Protein AF-Q3JMI6-F1 (afdb_monomer)

Foldseek 3Di:
DDDDDDDDDDDDDDDDDDDDDDDDPDPPDPPPPPVPPPPPPPPPPPCLPPQQEAEEEEAPPFPCVVLLVVLLQVLVCVVCVRYYYHYDDCVQPNQPPPDDPPLRHQKYKHKQQCLQQCVVVQFFDWDAPVLAPPLVQFQCQQSVSQDDDRTGRWAFWFKKAKKKKAFQPLVQCVPDPALVSNCVSQPFPPDQDLWAPAAHFEFEAPQDLLVLVLLLQQLVCLVPVDPPGDFDQDLVPRDVVSLVLLLSNCRRDHPNRHHDDDPDLLVNLQSVLVGTYRIYIDIQLSQLNHDPVCLVRMDMAGDHSGPHQAFGAMITTTMGRTPSCVVSVCNSVSSVSSNSSRDLSSSLSSQADDPVRGGSRTGTSGNSNLVVRCVPRVVSVVVSVNCVVRVHHYDYHHSCSVVSSVRPSVSSSVSSVPPPDCVSVVVVVVVVVVVVVVVPDDDPDDDDDDDDDDDDDDDDDDDDDDDDDDDDDDDDDDDDDDDDDDDDDDDDDDDDDDDDDDDDDDDDDDDDDDDDDDDDDDDDDDDDDDDDDDDDDDDDDDDDDDDDDDDDDDDDDDDDDDDDDDDDDDDDDDDDDDDDDDDDD

InterPro domains:
  IPR030901 Thiaminase-1 [TIGR04541] (32-406)
  IPR054393 Thiaminase-1, insert domain [PF22141] (161-306)

Nearest PDB structures (foldseek):
  4kys-assembly2_B  TM=9.485E-01  e=3.917E-38  Clostridium botulinum A str. ATCC 19397
  3thi-assembly1_A  TM=9.424E-01  e=7.957E-36  Bacillus subtilis
  8r2o-assembly2_B  TM=5.978E-01  e=4.643E-14  Homo sapiens
  4bl8-assembly1_A  TM=6.932E-01  e=5.754E-13  Escherichia coli
  3wai-assembly1_A  TM=6.156E-01  e=1.761E-12  Escherichia coli K-12

Sequence (585 aa):
MRAHRQTPRQAHRFARVIRQGTIMRRLLCCFTIVLGFLFAAPSHAGDAAAVGQLTVALYPWVPRVDQFKRAIETEWKKAQPGVALRFISADAWDGGYRNDPPASADVYVYDAIFLDYFRSQNWLEPLAADEIQHIDDFLPYAIQGVKAGDRYYSIPQLGCANVLFYRKDDAALAAATTLTQVRGALEQCTFTSEIPPDRRGLMVDMSGRTTNAALYLDAAHSRTGAYPLPLPWNANDLNGEALGSLRALMAMSSWPNATAELPGQYDRSVWFSDGEGRAVIGYSESMSAMSEAARRDLDFKFLPLSDTPQPPLFYADVIGVNTTTHARGTRALAVQLANVIAASSTMVQSVGPDGSGVPQYLFSARRSVLHTLAQRYPLYRKMVALLDAREPVMFKIDAQSRNWLASMSGPIAQRARARLPVRLRYRHRAADRRLSRRAGRVPDRLRGAGRLERPVDQSVSRGARRAVGVRLQRVPDVSRGETAARARHPRRARRSREAVTRAAPGLAAGGPGARPARPAPRPNRLARGRTRLRNGRAATGRPLERAACGPCDPRMRPSRPIAGGYAPPRPSTAGSGPPVRASGR

Solvent-accessible surface area (backbone atoms only — not comparable to full-atom values): 36893 Å² total; per-residue (Å²): 132,88,81,89,85,84,89,82,92,83,90,83,87,88,88,82,92,88,79,88,79,96,84,70,99,81,80,85,80,84,85,81,76,80,89,74,77,87,80,76,72,81,77,78,76,63,85,72,72,73,70,54,61,48,30,35,33,57,52,48,96,51,97,53,48,66,43,38,50,54,24,37,54,58,53,40,47,73,77,40,71,76,43,45,80,44,77,55,54,58,92,79,34,62,20,54,82,84,44,76,85,58,81,77,32,29,27,37,27,26,49,32,42,43,46,44,26,42,50,72,69,60,44,37,38,73,34,55,71,88,70,42,78,70,61,87,44,37,39,66,36,49,57,57,59,36,40,59,89,88,30,30,41,40,48,52,42,31,39,46,44,62,25,37,36,35,49,67,82,41,58,57,58,70,69,35,78,24,31,67,42,42,45,64,58,47,38,70,56,67,47,73,48,57,63,46,97,42,65,47,18,40,39,39,83,54,45,52,41,66,58,35,37,52,53,37,51,45,15,44,26,23,64,66,67,52,73,80,65,85,80,62,91,45,84,84,63,51,60,68,64,21,41,43,34,52,34,50,56,47,37,20,15,16,69,46,29,24,47,54,83,66,96,50,100,43,50,70,40,34,43,43,39,78,52,30,24,43,31,35,48,44,47,59,36,37,62,46,68,30,47,73,68,33,64,72,44,51,38,72,47,75,54,50,47,24,82,46,95,46,52,48,59,24,44,30,36,26,33,29,32,29,44,61,17,62,86,67,71,40,43,70,61,25,48,52,47,48,42,47,59,46,28,56,72,22,41,42,51,31,38,33,48,54,99,86,67,57,36,37,46,56,45,53,27,34,51,65,33,41,54,60,48,25,75,80,35,67,68,38,45,53,52,50,54,53,49,76,73,41,65,46,40,51,37,51,37,54,60,52,32,71,64,48,50,71,64,39,10,60,53,41,39,53,56,28,68,48,85,68,56,63,69,74,64,49,55,50,66,53,47,55,57,50,51,57,58,53,71,72,61,76,80,97,80,86,87,78,83,88,78,91,82,85,88,81,81,88,81,89,86,86,81,88,87,85,88,84,88,86,84,88,79,83,88,88,90,83,85,92,85,88,86,86,86,82,90,86,85,83,90,89,90,84,90,86,85,87,79,89,84,90,89,85,88,85,91,88,86,81,84,94,81,82,85,86,89,81,84,84,88,83,86,87,81,92,87,89,86,79,91,83,89,83,90,83,83,88,82,91,90,85,90,82,91,88,80,90,86,88,91,86,86,91,81,88,87,88,84,85,88,85,88,86,88,82,82,80,84,80,85,84,90,81,84,90,77,84,87,82,84,86,80,88,130

Secondary structure (DSSP, 8-state):
------------------------TTSSSSSSSSTTSSS-------------EEEEE----STTHHHHHHHHHHHHHHH-TT-EEEEPPTTT--TTSSSPPPTT-SEEEEEGGGHHHHHHTT-BPPBPSTTSTTGGGB-HHHHHHTEETTEES-EEEEEE--EEEEETT-HHHHH--SHHHHHHHH-S----SSS-SSS-SEE----SHHHHHHHHHHHHHHHH--SSPP---STTSS-TTHHHHHHHHHHHS-HHHHH---SSTTHHHHHHHHT-SSEEEE-GGGGGTS-HHHHHHEEEEEPP-SSS--PPEEEEEEEEEBGGGTTTT-HHHHHHHHHHHHSHHHHHHHHS--TTS----PEESBHHHHHHHHHH-HHHHHHHHHHHTT--EE----TTHHHHHHHHHHHHHHHHSTT--HHHHHHHHHHHHHHHHHHT------------------------------------------------------------------------------PPPP--------------------------------------------PPPPPPP---PPPPP----

Mean predicted aligned error: 17.12 Å

Structure (mmCIF, N/CA/C/O backbone):
data_AF-Q3JMI6-F1
#
_entry.id   AF-Q3JMI6-F1
#
loop_
_atom_site.group_PDB
_atom_site.id
_atom_site.type_symbol
_atom_site.label_atom_id
_atom_site.label_alt_id
_atom_site.label_comp_id
_atom_site.label_asym_id
_atom_site.label_entity_id
_atom_site.label_seq_id
_atom_site.pdbx_PDB_ins_code
_atom_site.Cartn_x
_atom_site.Cartn_y
_atom_site.Cartn_z
_atom_site.occupancy
_atom_site.B_iso_or_equiv
_atom_site.auth_seq_id
_atom_site.auth_comp_id
_atom_site.auth_asym_id
_atom_site.auth_atom_id
_atom_site.pdbx_PDB_model_num
ATOM 1 N N . MET A 1 1 ? -51.739 -48.583 -19.841 1.00 37.78 1 MET A N 1
ATOM 2 C CA . MET A 1 1 ? -51.613 -49.839 -19.058 1.00 37.78 1 MET A CA 1
ATOM 3 C C . MET A 1 1 ? -51.364 -49.487 -17.591 1.00 37.78 1 MET A C 1
ATOM 5 O O . MET A 1 1 ? -50.615 -48.550 -17.383 1.00 37.78 1 MET A O 1
ATOM 9 N N . ARG A 1 2 ? -52.002 -50.204 -16.642 1.00 36.06 2 ARG A N 1
ATOM 10 C CA . ARG A 1 2 ? -51.785 -50.262 -15.162 1.00 36.06 2 ARG A CA 1
ATOM 11 C C . ARG A 1 2 ? -51.241 -48.977 -14.474 1.00 36.06 2 ARG A C 1
ATOM 13 O O . ARG A 1 2 ? -50.065 -48.688 -14.612 1.00 36.06 2 ARG A O 1
ATOM 20 N N . ALA A 1 3 ? -52.009 -48.116 -13.793 1.00 34.22 3 ALA A N 1
ATOM 21 C CA . ALA A 1 3 ? -53.018 -48.261 -12.715 1.00 34.22 3 ALA A CA 1
ATOM 22 C C . ALA A 1 3 ? -52.458 -48.405 -11.275 1.00 34.22 3 ALA A C 1
ATOM 24 O O . ALA A 1 3 ? -51.786 -49.387 -10.996 1.00 34.22 3 ALA A O 1
ATOM 25 N N . HIS A 1 4 ? -52.866 -47.461 -10.398 1.00 39.38 4 HIS A N 1
ATOM 26 C CA . HIS A 1 4 ? -53.041 -47.500 -8.920 1.00 39.38 4 HIS A CA 1
ATOM 27 C C . HIS A 1 4 ? -51.929 -48.097 -8.009 1.00 39.38 4 HIS A C 1
ATOM 29 O O . HIS A 1 4 ? -51.389 -49.159 -8.264 1.00 39.38 4 HIS A O 1
ATOM 35 N N . ARG A 1 5 ? -51.629 -47.524 -6.828 1.00 42.12 5 ARG A N 1
ATOM 36 C CA . ARG A 1 5 ? -52.562 -47.308 -5.694 1.00 42.12 5 ARG A CA 1
ATOM 37 C C . ARG A 1 5 ? -52.137 -46.182 -4.731 1.00 42.12 5 ARG A C 1
ATOM 39 O O . ARG A 1 5 ? -50.958 -45.961 -4.494 1.00 42.12 5 ARG A O 1
ATOM 46 N N . GLN A 1 6 ? -53.142 -45.547 -4.123 1.00 47.31 6 GLN A N 1
ATOM 47 C CA . GLN A 1 6 ? -53.062 -44.736 -2.895 1.00 47.31 6 GLN A CA 1
ATOM 48 C C . GLN A 1 6 ? -53.524 -45.570 -1.668 1.00 47.31 6 GLN A C 1
ATOM 50 O O . GLN A 1 6 ? -53.987 -46.696 -1.851 1.00 47.31 6 GLN A O 1
ATOM 55 N N . THR A 1 7 ? -53.576 -44.932 -0.480 1.00 37.66 7 THR A N 1
ATOM 56 C CA . THR A 1 7 ? -54.423 -45.249 0.713 1.00 37.66 7 THR A CA 1
ATOM 57 C C . THR A 1 7 ? -53.891 -46.300 1.727 1.00 37.66 7 THR A C 1
ATOM 59 O O . THR A 1 7 ? -53.067 -47.122 1.337 1.00 37.66 7 THR A O 1
ATOM 62 N N . PRO A 1 8 ? -54.404 -46.370 2.990 1.00 57.69 8 PRO A N 1
ATOM 63 C CA . PRO A 1 8 ? -54.713 -45.270 3.944 1.00 57.69 8 PRO A CA 1
ATOM 64 C C . PRO A 1 8 ? -54.558 -45.598 5.474 1.00 57.69 8 PRO A C 1
ATOM 66 O O . PRO A 1 8 ? -54.325 -46.733 5.853 1.00 57.69 8 PRO A O 1
ATOM 69 N N . ARG A 1 9 ? -54.865 -44.594 6.334 1.00 36.53 9 ARG A N 1
ATOM 70 C CA . ARG A 1 9 ? -55.606 -44.640 7.641 1.00 36.53 9 ARG A CA 1
ATOM 71 C C . ARG A 1 9 ? -55.265 -45.683 8.738 1.00 36.53 9 ARG A C 1
ATOM 73 O O . ARG A 1 9 ? -55.504 -46.864 8.551 1.00 36.53 9 ARG A O 1
ATOM 80 N N . GLN A 1 10 ? -55.061 -45.190 9.971 1.00 35.59 10 GLN A N 1
ATOM 81 C CA . GLN A 1 10 ? -55.938 -45.280 11.180 1.00 35.59 10 GLN A CA 1
ATOM 82 C C . GLN A 1 10 ? -55.110 -44.784 12.398 1.00 35.59 10 GLN A C 1
ATOM 84 O O . GLN A 1 10 ? -53.926 -45.076 12.459 1.00 35.59 10 GLN A O 1
ATOM 89 N N . ALA A 1 11 ? -55.529 -43.930 13.342 1.00 40.22 11 ALA A N 1
ATOM 90 C CA . ALA A 1 11 ? -56.816 -43.588 13.964 1.00 40.22 11 ALA A CA 1
ATOM 91 C C . ALA A 1 11 ? -57.303 -44.575 15.044 1.00 40.22 11 ALA A C 1
ATOM 93 O O . ALA A 1 11 ? -58.023 -45.516 14.736 1.00 40.22 11 ALA A O 1
ATOM 94 N N . HIS A 1 12 ? -57.028 -44.264 16.319 1.00 37.62 12 HIS A N 1
ATOM 95 C CA . HIS A 1 12 ? -57.837 -44.727 17.452 1.00 37.62 12 HIS A CA 1
ATOM 96 C C . HIS A 1 12 ? -58.036 -43.620 18.499 1.00 37.62 12 HIS A C 1
ATOM 98 O O . HIS A 1 12 ? -57.084 -43.042 19.016 1.00 37.62 12 HIS A O 1
ATOM 104 N N . ARG A 1 13 ? -59.307 -43.342 18.811 1.00 41.28 13 ARG A N 1
ATOM 105 C CA . ARG A 1 13 ? -59.748 -42.639 20.026 1.00 41.28 13 ARG A CA 1
ATOM 106 C C . ARG A 1 13 ? -59.964 -43.674 21.131 1.00 41.28 13 ARG A C 1
ATOM 108 O O . ARG A 1 13 ? -60.448 -44.758 20.820 1.00 41.28 13 ARG A O 1
ATOM 115 N N . PHE A 1 14 ? -59.807 -43.278 22.392 1.00 41.81 14 PHE A N 1
ATOM 116 C CA . PHE A 1 14 ? -60.708 -43.711 23.469 1.00 41.81 14 PHE A CA 1
ATOM 117 C C . PHE A 1 14 ? -60.863 -42.599 24.515 1.00 41.81 14 PHE A C 1
ATOM 119 O O . PHE A 1 14 ? -60.001 -41.731 24.634 1.00 41.81 14 PHE A O 1
ATOM 126 N N . ALA A 1 15 ? -62.003 -42.577 25.210 1.00 38.41 15 ALA A N 1
ATOM 127 C CA . ALA A 1 15 ? -62.404 -41.493 26.106 1.00 38.41 15 ALA A CA 1
ATOM 128 C C . ALA A 1 15 ? -63.234 -42.007 27.295 1.00 38.41 15 ALA A C 1
ATOM 130 O O . ALA A 1 15 ? -64.049 -42.909 27.111 1.00 38.41 15 ALA A O 1
ATOM 131 N N . ARG A 1 16 ? -63.055 -41.380 28.469 1.00 34.59 16 ARG A N 1
ATOM 132 C CA . ARG A 1 16 ? -63.986 -41.163 29.612 1.00 34.59 16 ARG A CA 1
ATOM 133 C C . ARG A 1 16 ? -63.142 -40.539 30.745 1.00 34.59 16 ARG A C 1
ATOM 135 O O . ARG A 1 16 ? -62.032 -41.000 30.953 1.00 34.59 16 ARG A O 1
ATOM 142 N N . VAL A 1 17 ? -63.456 -39.405 31.383 1.00 42.75 17 VAL A N 1
ATOM 143 C CA . VAL A 1 17 ? -64.702 -38.845 31.961 1.00 42.75 17 VAL A CA 1
ATOM 144 C C . VAL A 1 17 ? -65.090 -39.486 33.297 1.00 42.75 17 VAL A C 1
ATOM 146 O O . VAL A 1 17 ? -65.576 -40.610 33.304 1.00 42.75 17 VAL A O 1
ATOM 149 N N . ILE A 1 18 ? -64.915 -38.701 34.375 1.00 39.75 18 ILE A N 1
ATOM 150 C CA . ILE A 1 18 ? -65.675 -38.544 35.646 1.00 39.75 18 ILE A CA 1
ATOM 151 C C . ILE A 1 18 ? -64.678 -37.977 36.689 1.00 39.75 18 ILE A C 1
ATOM 153 O O . ILE A 1 18 ? -63.529 -38.391 36.672 1.00 39.75 18 ILE A O 1
ATOM 157 N N . ARG A 1 19 ? -64.975 -37.124 37.680 1.00 39.59 19 ARG A N 1
ATOM 158 C CA . ARG A 1 19 ? -65.931 -36.030 37.991 1.00 39.59 19 ARG A CA 1
ATOM 159 C C . ARG A 1 19 ? -65.681 -35.737 39.492 1.00 39.59 19 ARG A C 1
ATOM 161 O O . ARG A 1 19 ? -65.453 -36.685 40.228 1.00 39.59 19 ARG A O 1
ATOM 168 N N . GLN A 1 20 ? -65.854 -34.489 39.945 1.00 38.19 20 GLN A N 1
ATOM 169 C CA . GLN A 1 20 ? -65.823 -34.063 41.369 1.00 38.19 20 GLN A CA 1
ATOM 170 C C . GLN A 1 20 ? -64.422 -34.084 42.044 1.00 38.19 20 GLN A C 1
ATOM 172 O O . GLN A 1 20 ? -63.560 -34.863 41.670 1.00 38.19 20 GLN A O 1
ATOM 177 N N . GLY A 1 21 ? -64.109 -33.205 43.006 1.00 33.88 21 GLY A N 1
ATOM 178 C CA . GLY A 1 21 ? -64.954 -32.178 43.626 1.00 33.88 21 GLY A CA 1
ATOM 179 C C . GLY A 1 21 ? -64.180 -30.992 44.219 1.00 33.88 21 GLY A C 1
ATOM 180 O O . GLY A 1 21 ? -62.966 -31.010 44.390 1.00 33.88 21 GLY A O 1
ATOM 181 N N . THR A 1 22 ? -64.928 -29.935 44.516 1.00 46.50 22 THR A N 1
ATOM 182 C CA . THR A 1 22 ? -64.509 -28.720 45.225 1.00 46.50 22 THR A CA 1
ATOM 183 C C . THR A 1 22 ? -63.894 -28.998 46.600 1.00 46.50 22 THR A C 1
ATOM 185 O O . THR A 1 22 ? -64.625 -29.454 47.466 1.00 46.50 22 THR A O 1
ATOM 188 N N . ILE A 1 23 ? -62.628 -28.605 46.813 1.00 46.44 23 ILE A N 1
ATOM 189 C CA . ILE A 1 23 ? -62.031 -27.994 48.031 1.00 46.44 23 ILE A CA 1
ATOM 190 C C . ILE A 1 23 ? -60.617 -27.512 47.638 1.00 46.44 23 ILE A C 1
ATOM 192 O O . ILE A 1 23 ? -59.749 -28.343 47.425 1.00 46.44 23 ILE A O 1
ATOM 196 N N . MET A 1 24 ? -60.396 -26.190 47.514 1.00 39.34 24 MET A N 1
ATOM 197 C CA . MET A 1 24 ? -59.100 -25.502 47.789 1.00 39.34 24 MET A CA 1
ATOM 198 C C . MET A 1 24 ? -59.165 -23.957 47.645 1.00 39.34 24 MET A C 1
ATOM 200 O O . MET A 1 24 ? -58.144 -23.288 47.500 1.00 39.34 24 MET A O 1
ATOM 204 N N . ARG A 1 25 ? -60.346 -23.319 47.680 1.00 40.56 25 ARG A N 1
ATOM 205 C CA . ARG A 1 25 ? -60.495 -21.869 47.391 1.00 40.56 25 ARG A CA 1
ATOM 206 C C . ARG A 1 25 ? -60.053 -20.934 48.542 1.00 40.56 25 ARG A C 1
ATOM 208 O O . ARG A 1 25 ? -60.574 -19.833 48.668 1.00 40.56 25 ARG A O 1
ATOM 215 N N . ARG A 1 26 ? -59.131 -21.389 49.403 1.00 44.06 26 ARG A N 1
ATOM 216 C CA . ARG A 1 26 ? -58.601 -20.681 50.591 1.00 44.06 26 ARG A CA 1
ATOM 217 C C . ARG A 1 26 ? -57.075 -20.794 50.775 1.00 44.06 26 ARG A C 1
ATOM 219 O O . ARG A 1 26 ? -56.563 -20.401 51.813 1.00 44.06 26 ARG A O 1
ATOM 226 N N . LEU A 1 27 ? -56.342 -21.282 49.770 1.00 42.62 27 LEU A N 1
ATOM 227 C CA . LEU A 1 27 ? -54.874 -21.420 49.799 1.00 42.62 27 LEU A CA 1
ATOM 228 C C . LEU A 1 27 ? -54.180 -20.524 48.749 1.00 42.62 27 LEU A C 1
ATOM 230 O O . LEU A 1 27 ? -53.129 -20.857 48.215 1.00 42.62 27 LEU A O 1
ATOM 234 N N . LEU A 1 28 ? -54.790 -19.368 48.457 1.00 44.44 28 LEU A N 1
ATOM 235 C CA . LEU A 1 28 ? -54.369 -18.420 47.416 1.00 44.44 28 LEU A CA 1
ATOM 236 C C . LEU A 1 28 ? -54.266 -16.968 47.941 1.00 44.44 28 LEU A C 1
ATOM 238 O O . LEU A 1 28 ? -54.681 -16.037 47.262 1.00 44.44 28 LEU A O 1
ATOM 242 N N . CYS A 1 29 ? -53.746 -16.775 49.161 1.00 41.62 29 CYS A N 1
ATOM 243 C CA . CYS A 1 29 ? -53.507 -15.436 49.742 1.00 41.62 29 CYS A CA 1
ATOM 244 C C . CYS A 1 29 ? -52.207 -15.282 50.560 1.00 41.62 29 CYS A C 1
ATOM 246 O O . CYS A 1 29 ? -51.903 -14.168 50.971 1.00 41.62 29 CYS A O 1
ATOM 248 N N . CYS A 1 30 ? -51.426 -16.345 50.799 1.00 40.91 30 CYS A N 1
ATOM 249 C CA . CYS A 1 30 ? -50.244 -16.286 51.682 1.00 40.91 30 CYS A CA 1
ATOM 250 C C . CYS A 1 30 ? -48.899 -16.553 50.981 1.00 40.91 30 CYS A C 1
ATOM 252 O O . CYS A 1 30 ? -47.881 -16.660 51.655 1.00 40.91 30 CYS A O 1
ATOM 254 N N . PHE A 1 31 ? -48.868 -16.647 49.645 1.00 41.31 31 PHE A N 1
ATOM 255 C CA . PHE A 1 31 ? -47.650 -16.965 48.876 1.00 41.31 31 PHE A CA 1
ATOM 256 C C . PHE A 1 31 ? -47.158 -15.820 47.966 1.00 41.31 31 PHE A C 1
ATOM 258 O O . PHE A 1 31 ? -46.395 -16.038 47.031 1.00 41.31 31 PHE A O 1
ATOM 265 N N . THR A 1 32 ? -47.584 -14.586 48.248 1.00 45.56 32 THR A N 1
ATOM 266 C CA . THR A 1 32 ? -47.287 -13.376 47.453 1.00 45.56 32 THR A CA 1
ATOM 267 C C . THR A 1 32 ? -46.486 -12.303 48.204 1.00 45.56 32 THR A C 1
ATOM 269 O O . THR A 1 32 ? -46.304 -11.214 47.673 1.00 45.56 32 THR A O 1
ATOM 272 N N . ILE A 1 33 ? -45.984 -12.585 49.416 1.00 50.53 33 ILE A N 1
ATOM 273 C CA . ILE A 1 33 ? -45.279 -11.591 50.263 1.00 50.53 33 ILE A CA 1
ATOM 274 C C . ILE A 1 33 ? -43.805 -11.962 50.562 1.00 50.53 33 ILE A C 1
ATOM 276 O O . ILE A 1 33 ? -43.034 -11.108 50.983 1.00 50.53 33 ILE A O 1
ATOM 280 N N . VAL A 1 34 ? -43.353 -13.190 50.266 1.00 46.72 34 VAL A N 1
ATOM 281 C CA . VAL A 1 34 ? -41.955 -13.623 50.533 1.00 46.72 34 VAL A CA 1
ATOM 282 C C . VAL A 1 34 ? -41.051 -13.578 49.285 1.00 46.72 34 VAL A C 1
ATOM 284 O O . VAL A 1 34 ? -39.831 -13.530 49.405 1.00 46.72 34 VAL A O 1
ATOM 287 N N . LEU A 1 35 ? -41.614 -13.476 48.074 1.00 46.56 35 LEU A N 1
ATOM 288 C CA . LEU A 1 35 ? -40.847 -13.363 46.820 1.00 46.56 35 LEU A CA 1
ATOM 289 C C . LEU A 1 35 ? -40.540 -11.898 46.423 1.00 46.56 35 LEU A C 1
ATOM 291 O O . LEU A 1 35 ? -40.500 -11.566 45.242 1.00 46.56 35 LEU A O 1
ATOM 295 N N . GLY A 1 36 ? -40.360 -11.011 47.410 1.00 45.16 36 GLY A N 1
ATOM 296 C CA . GLY A 1 36 ? -40.169 -9.565 47.205 1.00 45.16 36 GLY A CA 1
ATOM 297 C C . GLY A 1 36 ? -38.764 -9.019 47.498 1.00 45.16 36 GLY A C 1
ATOM 298 O O . GLY A 1 36 ? -38.493 -7.871 47.168 1.00 45.16 36 GLY A O 1
ATOM 299 N N . PHE A 1 37 ? -37.868 -9.809 48.106 1.00 43.44 37 PHE A N 1
ATOM 300 C CA . PHE A 1 37 ? -36.615 -9.299 48.702 1.00 43.44 37 PHE A CA 1
ATOM 301 C C . PHE A 1 37 ? -35.307 -9.928 48.178 1.00 43.44 37 PHE A C 1
ATOM 303 O O . PHE A 1 37 ? -34.245 -9.681 48.737 1.00 43.44 37 PHE A O 1
ATOM 310 N N . LEU A 1 38 ? -35.350 -10.694 47.079 1.00 44.00 38 LEU A N 1
ATOM 311 C CA . LEU A 1 38 ? -34.160 -11.326 46.469 1.00 44.00 38 LEU A CA 1
ATOM 312 C C . LEU A 1 38 ? -33.703 -10.711 45.130 1.00 44.00 38 LEU A C 1
ATOM 314 O O . LEU A 1 38 ? -32.750 -11.198 44.533 1.00 44.00 38 LEU A O 1
ATOM 318 N N . PHE A 1 39 ? -34.334 -9.621 44.676 1.00 52.34 39 PHE A N 1
ATOM 319 C CA . PHE A 1 39 ? -33.972 -8.912 43.433 1.00 52.34 39 PHE A CA 1
ATOM 320 C C . PHE A 1 39 ? -33.570 -7.439 43.634 1.00 52.34 39 PHE A C 1
ATOM 322 O O . PHE A 1 39 ? -33.478 -6.682 42.674 1.00 52.34 39 PHE A O 1
ATOM 329 N N . ALA A 1 40 ? -33.259 -7.039 44.870 1.00 46.38 40 ALA A N 1
ATOM 330 C CA . ALA A 1 40 ? -32.685 -5.731 45.188 1.00 46.38 40 ALA A CA 1
ATOM 331 C C . ALA A 1 40 ? -31.154 -5.806 45.344 1.00 46.38 40 ALA A C 1
ATOM 333 O O . ALA A 1 40 ? -30.591 -5.327 46.326 1.00 46.38 40 ALA A O 1
ATOM 334 N N . ALA A 1 41 ? -30.463 -6.407 44.369 1.00 48.12 41 ALA A N 1
ATOM 335 C CA . ALA A 1 41 ? -29.037 -6.146 44.214 1.00 48.12 41 ALA A CA 1
ATOM 336 C C . ALA A 1 41 ? -28.893 -4.677 43.773 1.00 48.12 41 ALA A C 1
ATOM 338 O O . ALA A 1 41 ? -29.451 -4.319 42.729 1.00 48.12 41 ALA A O 1
ATOM 339 N N . PRO A 1 42 ? -28.197 -3.806 44.531 1.00 44.31 42 PRO A N 1
ATOM 340 C CA . PRO A 1 42 ? -27.992 -2.434 44.106 1.00 44.31 42 PRO A CA 1
ATOM 341 C C . PRO A 1 42 ? -27.144 -2.471 42.842 1.00 44.31 42 PRO A C 1
ATOM 343 O O . PRO A 1 42 ? -25.948 -2.773 42.892 1.00 44.31 42 PRO A O 1
ATOM 346 N N . SER A 1 43 ? -27.787 -2.177 41.713 1.00 44.62 43 SER A N 1
ATOM 347 C CA . SER A 1 43 ? -27.118 -1.964 40.439 1.00 44.62 43 SER A CA 1
ATOM 348 C C . SER A 1 43 ? -26.182 -0.779 40.612 1.00 44.62 43 SER A C 1
ATOM 350 O O . SER A 1 43 ? -26.577 0.368 40.419 1.00 44.62 43 SER A O 1
ATOM 352 N N . HIS A 1 44 ? -24.934 -1.069 40.978 1.00 41.62 44 HIS A N 1
ATOM 353 C CA . HIS A 1 44 ? -23.820 -0.140 40.887 1.00 41.62 44 HIS A CA 1
ATOM 354 C C . HIS A 1 44 ? -23.481 0.022 39.402 1.00 41.62 44 HIS A C 1
ATOM 356 O O . HIS A 1 44 ? -22.393 -0.319 38.940 1.00 41.62 44 HIS A O 1
ATOM 362 N N . ALA A 1 45 ? -24.432 0.591 38.660 1.00 45.34 45 ALA A N 1
ATOM 363 C CA . ALA A 1 45 ? -24.123 1.503 37.583 1.00 45.34 45 ALA A CA 1
ATOM 364 C C . ALA A 1 45 ? -23.427 2.702 38.240 1.00 45.34 45 ALA A C 1
ATOM 366 O O . ALA A 1 45 ? -24.028 3.747 38.467 1.00 45.34 45 ALA A O 1
ATOM 367 N N . GLY A 1 46 ? -22.162 2.508 38.625 1.00 40.06 46 GLY A N 1
ATOM 368 C CA . GLY A 1 46 ? -21.278 3.638 38.831 1.00 40.06 46 GLY A CA 1
ATOM 369 C C . GLY A 1 46 ? -21.288 4.420 37.528 1.00 40.06 46 GLY A C 1
ATOM 370 O O . GLY A 1 46 ? -21.207 3.803 36.462 1.00 40.06 46 GLY A O 1
ATOM 371 N N . ASP A 1 47 ? -21.444 5.739 37.622 1.00 42.06 47 ASP A N 1
ATOM 372 C CA . ASP A 1 47 ? -21.439 6.634 36.472 1.00 42.06 47 ASP A CA 1
ATOM 373 C C . ASP A 1 47 ? -20.116 6.474 35.716 1.00 42.06 47 ASP A C 1
ATOM 375 O O . ASP A 1 47 ? -19.113 7.139 35.990 1.00 42.06 47 ASP A O 1
ATOM 379 N N . ALA A 1 48 ? -20.114 5.559 34.748 1.00 50.69 48 ALA A N 1
ATOM 380 C CA . ALA A 1 48 ? -19.095 5.457 33.729 1.00 50.69 48 ALA A CA 1
ATOM 381 C C . ALA A 1 48 ? -19.236 6.724 32.890 1.00 50.69 48 ALA A C 1
ATOM 383 O O . ALA A 1 48 ? -20.037 6.766 31.954 1.00 50.69 48 ALA A O 1
ATOM 384 N N . ALA A 1 49 ? -18.518 7.771 33.311 1.00 59.81 49 ALA A N 1
ATOM 385 C CA . ALA A 1 49 ? -18.568 9.103 32.730 1.00 59.81 49 ALA A CA 1
ATOM 386 C C . ALA A 1 49 ? -18.568 8.980 31.205 1.00 59.81 49 ALA A C 1
ATOM 388 O O . ALA A 1 49 ? -17.617 8.449 30.626 1.00 59.81 49 ALA A O 1
ATOM 389 N N . ALA A 1 50 ? -19.681 9.386 30.585 1.00 76.69 50 ALA A N 1
ATOM 390 C CA . ALA A 1 50 ? -19.980 9.023 29.207 1.00 76.69 50 ALA A CA 1
ATOM 391 C C . ALA A 1 50 ? -18.803 9.393 28.295 1.00 76.69 50 ALA A C 1
ATOM 393 O O . ALA A 1 50 ? -18.370 10.547 28.272 1.00 76.69 50 ALA A O 1
ATOM 394 N N . VAL A 1 51 ? -18.267 8.402 27.574 1.00 85.06 51 VAL A N 1
ATOM 395 C CA . VAL A 1 51 ? -17.064 8.556 26.743 1.00 85.06 51 VAL A CA 1
ATOM 396 C C . VAL A 1 51 ? -17.346 9.570 25.635 1.00 85.06 51 VAL A C 1
ATOM 398 O O . VAL A 1 51 ? -17.879 9.233 24.584 1.00 85.06 51 VAL A O 1
ATOM 401 N N . GLY A 1 52 ? -16.985 10.832 25.870 1.00 93.25 52 GLY A N 1
ATOM 402 C CA . GLY A 1 52 ? -17.272 11.930 24.944 1.00 93.25 52 GLY A CA 1
ATOM 403 C C . GLY A 1 52 ? -16.347 11.992 23.726 1.00 93.25 52 GLY A C 1
ATOM 404 O O . GLY A 1 52 ? -16.603 12.776 22.815 1.00 93.25 52 GLY A O 1
ATOM 405 N N . GLN A 1 53 ? -15.261 11.210 23.692 1.00 97.56 53 GLN A N 1
ATOM 406 C CA . GLN A 1 53 ? -14.282 11.235 22.603 1.00 97.56 53 GLN A CA 1
ATOM 407 C C . GLN A 1 53 ? -13.500 9.918 22.473 1.00 97.56 53 GLN A C 1
ATOM 409 O O . GLN A 1 53 ? -13.096 9.341 23.480 1.00 97.56 53 GLN A O 1
ATOM 414 N N . LEU A 1 54 ? -13.209 9.511 21.233 1.00 98.69 54 LEU A N 1
ATOM 415 C CA . LEU A 1 54 ? -12.185 8.516 20.890 1.00 98.69 54 LEU A CA 1
ATOM 416 C C . LEU A 1 54 ? -11.010 9.165 20.149 1.00 98.69 54 LEU A C 1
ATOM 418 O O . LEU A 1 54 ? -11.178 10.138 19.412 1.00 98.69 54 LEU A O 1
ATOM 422 N N . THR A 1 55 ? -9.817 8.595 20.301 1.00 98.75 55 THR A N 1
ATOM 423 C CA . THR A 1 55 ? -8.598 9.025 19.602 1.00 98.75 55 THR A CA 1
ATOM 424 C C . THR A 1 55 ? -8.223 8.046 18.494 1.00 98.75 55 THR A C 1
ATOM 426 O O . THR A 1 55 ? -8.145 6.839 18.723 1.00 98.75 55 THR A O 1
ATOM 429 N N . VAL A 1 56 ? -7.955 8.573 17.298 1.00 98.75 56 VAL A N 1
ATOM 430 C CA . VAL A 1 56 ? -7.771 7.792 16.068 1.00 98.75 56 VAL A CA 1
ATOM 431 C C . VAL A 1 56 ? -6.466 8.169 15.380 1.00 98.75 56 VAL A C 1
ATOM 433 O O . VAL A 1 56 ? -6.207 9.351 15.160 1.00 98.75 56 VAL A O 1
ATOM 436 N N . ALA A 1 57 ? -5.668 7.185 14.977 1.00 98.69 57 ALA A N 1
ATOM 437 C CA . ALA A 1 57 ? -4.479 7.404 14.156 1.00 98.69 57 ALA A CA 1
ATOM 438 C C . ALA A 1 57 ? -4.691 6.798 12.757 1.00 98.69 57 ALA A C 1
ATOM 440 O O . ALA A 1 57 ? -4.865 5.590 12.626 1.00 98.69 57 ALA A O 1
ATOM 441 N N . LEU A 1 58 ? -4.731 7.617 11.703 1.00 98.62 58 LEU A N 1
ATOM 442 C CA . LEU A 1 58 ? -4.950 7.132 10.332 1.00 98.62 58 LEU A CA 1
ATOM 443 C C . LEU A 1 58 ? -3.629 6.870 9.614 1.00 98.62 58 LEU A C 1
ATOM 445 O O . LEU A 1 58 ? -2.634 7.533 9.890 1.00 98.62 58 LEU A O 1
ATOM 449 N N . TYR A 1 59 ? -3.646 5.954 8.650 1.00 98.38 59 TYR A N 1
ATOM 450 C CA . TYR A 1 59 ? -2.510 5.712 7.772 1.00 98.38 59 TYR A CA 1
ATOM 451 C C . TYR A 1 59 ? -2.278 6.947 6.877 1.00 98.38 59 TYR A C 1
ATOM 453 O O . TYR A 1 59 ? -3.199 7.346 6.155 1.00 98.38 59 TYR A O 1
ATOM 461 N N . PRO A 1 60 ? -1.106 7.610 6.943 1.00 97.31 60 PRO A N 1
ATOM 462 C CA . PRO A 1 60 ? -0.923 8.913 6.304 1.00 97.31 60 PRO A CA 1
ATOM 463 C C . PRO A 1 60 ? -0.489 8.824 4.835 1.00 97.31 60 PRO A C 1
ATOM 465 O O . PRO A 1 60 ? -0.651 9.801 4.105 1.00 97.31 60 PRO A O 1
ATOM 468 N N . TRP A 1 61 ? 0.036 7.679 4.384 1.00 96.81 61 TRP A N 1
ATOM 469 C CA . TRP A 1 61 ? 0.631 7.493 3.052 1.00 96.81 61 TRP A CA 1
ATOM 470 C C . TRP A 1 61 ? -0.419 7.184 1.975 1.00 96.81 61 TRP A C 1
ATOM 472 O O . TRP A 1 61 ? -0.357 6.182 1.269 1.00 96.81 61 TRP A O 1
ATOM 482 N N . VAL A 1 62 ? -1.411 8.066 1.863 1.00 97.88 62 VAL A N 1
ATOM 483 C CA . VAL A 1 62 ? -2.463 8.044 0.837 1.00 97.88 62 VAL A CA 1
ATOM 484 C C . VAL A 1 62 ? -2.518 9.400 0.122 1.00 97.88 62 VAL A C 1
ATOM 486 O O . VAL A 1 62 ? -2.113 10.406 0.710 1.00 97.88 62 VAL A O 1
ATOM 489 N N . PRO A 1 63 ? -3.053 9.496 -1.112 1.00 97.75 63 PRO A N 1
ATOM 490 C CA . PRO A 1 63 ? -3.111 10.769 -1.834 1.00 97.75 63 PRO A CA 1
ATOM 491 C C . PRO A 1 63 ? -3.823 11.897 -1.075 1.00 97.75 63 PRO A C 1
ATOM 493 O O . PRO A 1 63 ? -3.442 13.059 -1.199 1.00 97.75 63 PRO A O 1
ATOM 496 N N . ARG A 1 64 ? -4.889 11.575 -0.326 1.00 97.75 64 ARG A N 1
ATOM 497 C CA . ARG A 1 64 ? -5.756 12.540 0.370 1.00 97.75 64 ARG A CA 1
ATOM 498 C C . ARG A 1 64 ? -6.274 11.973 1.697 1.00 97.75 64 ARG A C 1
ATOM 500 O O . ARG A 1 64 ? -7.428 11.552 1.799 1.00 97.75 64 ARG A O 1
ATOM 507 N N . VAL A 1 65 ? -5.448 12.000 2.746 1.00 97.75 65 VAL A N 1
ATOM 508 C CA . VAL A 1 65 ? -5.826 11.499 4.088 1.00 97.75 65 VAL A CA 1
ATOM 509 C C . VAL A 1 65 ? -7.030 12.242 4.693 1.00 97.75 65 VAL A C 1
ATOM 511 O O . VAL A 1 65 ? -7.865 11.640 5.364 1.00 97.75 65 VAL A O 1
ATOM 514 N N . ASP A 1 66 ? -7.216 13.529 4.389 1.00 98.06 66 ASP A N 1
ATOM 515 C CA . ASP A 1 66 ? -8.379 14.286 4.875 1.00 98.06 66 ASP A CA 1
ATOM 516 C C . ASP A 1 66 ? -9.706 13.844 4.234 1.00 98.06 66 ASP A C 1
ATOM 518 O O . ASP A 1 66 ? -10.773 14.087 4.798 1.00 98.06 66 ASP A O 1
ATOM 522 N N . GLN A 1 67 ? -9.667 13.163 3.080 1.00 98.62 67 GLN A N 1
ATOM 523 C CA . GLN A 1 67 ? -10.853 12.521 2.506 1.00 98.62 67 GLN A CA 1
ATOM 524 C C . GLN A 1 67 ? -11.298 11.329 3.372 1.00 98.62 67 GLN A C 1
ATOM 526 O O . GLN A 1 67 ? -12.496 11.170 3.598 1.00 98.62 67 GLN A O 1
ATOM 531 N N . PHE A 1 68 ? -10.348 10.568 3.935 1.00 98.81 68 PHE A N 1
ATOM 532 C CA . PHE A 1 68 ? -10.644 9.511 4.908 1.00 98.81 68 PHE A CA 1
ATOM 533 C C . PHE A 1 68 ? -11.216 10.086 6.205 1.00 98.81 68 PHE A C 1
ATOM 535 O O . PHE A 1 68 ? -12.245 9.598 6.661 1.00 98.81 68 PHE A O 1
ATOM 542 N N . LYS A 1 69 ? -10.609 11.143 6.775 1.00 98.62 69 LYS A N 1
ATOM 543 C CA . LYS A 1 69 ? -11.118 11.788 8.006 1.00 98.62 69 LYS A CA 1
ATOM 544 C C . LYS A 1 69 ? -12.594 12.166 7.868 1.00 98.62 69 LYS A C 1
ATOM 546 O O . LYS A 1 69 ? -13.411 11.688 8.646 1.00 98.62 69 LYS A O 1
ATOM 551 N N . ARG A 1 70 ? -12.945 12.916 6.813 1.00 98.62 70 ARG A N 1
ATOM 552 C CA . ARG A 1 70 ? -14.329 13.360 6.561 1.00 98.62 70 ARG A CA 1
ATOM 553 C C . ARG A 1 70 ? -15.307 12.201 6.366 1.00 98.62 70 ARG A C 1
ATOM 555 O O . ARG A 1 70 ? -16.428 12.269 6.868 1.00 98.62 70 ARG A O 1
ATOM 562 N N . ALA A 1 71 ? -14.905 11.147 5.653 1.00 98.81 71 ALA A N 1
ATOM 563 C CA . ALA A 1 71 ? -15.732 9.953 5.473 1.00 98.81 71 ALA A CA 1
ATOM 564 C C . ALA A 1 71 ? -15.980 9.237 6.813 1.00 98.81 71 ALA A C 1
ATOM 566 O O . ALA A 1 71 ? -17.123 8.938 7.152 1.00 98.81 71 ALA A O 1
ATOM 567 N N . ILE A 1 72 ? -14.923 9.036 7.606 1.00 98.88 72 ILE A N 1
ATOM 568 C CA . ILE A 1 72 ? -14.989 8.390 8.923 1.00 98.88 72 ILE A CA 1
ATOM 569 C C . ILE A 1 72 ? -15.849 9.216 9.888 1.00 98.88 72 ILE A C 1
ATOM 571 O O . ILE A 1 72 ? -16.732 8.655 10.523 1.00 98.88 72 ILE A O 1
ATOM 575 N N . GLU A 1 73 ? -15.660 10.536 9.965 1.00 98.81 73 GLU A N 1
ATOM 576 C CA . GLU A 1 73 ? -16.490 11.439 10.779 1.00 98.81 73 GLU A CA 1
ATOM 577 C C . GLU A 1 73 ? -17.969 11.387 10.373 1.00 98.81 73 GLU A C 1
ATOM 579 O O . GLU A 1 73 ? -18.851 11.353 11.234 1.00 98.81 73 GLU A O 1
ATOM 584 N N . THR A 1 74 ? -18.247 11.351 9.066 1.00 98.69 74 THR A N 1
ATOM 585 C CA . THR A 1 74 ? -19.612 11.321 8.521 1.00 98.69 74 THR A CA 1
ATOM 586 C C . THR A 1 74 ? -20.335 10.022 8.866 1.00 98.69 74 THR A C 1
ATOM 588 O O . THR A 1 74 ? -21.491 10.064 9.288 1.00 98.69 74 THR A O 1
ATOM 591 N N . GLU A 1 75 ? -19.679 8.869 8.715 1.00 98.75 75 GLU A N 1
ATOM 592 C CA . GLU A 1 75 ? -20.277 7.574 9.058 1.00 98.75 75 GLU A CA 1
ATOM 593 C C . GLU A 1 75 ? -20.311 7.347 10.580 1.00 98.75 75 GLU A C 1
ATOM 595 O O . GLU A 1 75 ? -21.316 6.869 11.108 1.00 98.75 75 GLU A O 1
ATOM 600 N N . TRP A 1 76 ? -19.282 7.778 11.318 1.00 98.75 76 TRP A N 1
ATOM 601 C CA . TRP A 1 76 ? -19.247 7.684 12.780 1.00 98.75 76 TRP A CA 1
ATOM 602 C C . TRP A 1 76 ? -20.347 8.512 13.442 1.00 98.75 76 TRP A C 1
ATOM 604 O O . TRP A 1 76 ? -21.028 8.010 14.331 1.00 98.75 76 TRP A O 1
ATOM 614 N N . LYS A 1 77 ? -20.616 9.734 12.963 1.00 98.50 77 LYS A N 1
ATOM 615 C CA . LYS A 1 77 ? -21.697 10.577 13.500 1.00 98.50 77 LYS A CA 1
ATOM 616 C C . LYS A 1 77 ? -23.092 9.952 13.336 1.00 98.50 77 LYS A C 1
ATOM 618 O O . LYS A 1 77 ? -23.989 10.289 14.104 1.00 98.50 77 LYS A O 1
ATOM 623 N N . LYS A 1 78 ? -23.285 9.034 12.379 1.00 98.50 78 LYS A N 1
ATOM 624 C CA . LYS A 1 78 ? -24.525 8.244 12.247 1.00 98.50 78 LYS A CA 1
ATOM 625 C C . LYS A 1 78 ? -24.611 7.135 13.299 1.00 98.50 78 LYS A C 1
ATOM 627 O O . LYS A 1 78 ? -25.700 6.842 13.776 1.00 98.50 78 LYS A O 1
ATOM 632 N N . ALA A 1 79 ? -23.476 6.522 13.639 1.00 97.81 79 ALA A N 1
ATOM 633 C CA . ALA A 1 79 ? -23.391 5.396 14.567 1.00 97.81 79 ALA A CA 1
ATOM 634 C C . ALA A 1 79 ? -23.331 5.820 16.047 1.00 97.81 79 ALA A C 1
ATOM 636 O O . ALA A 1 79 ? -23.898 5.139 16.897 1.00 97.81 79 ALA A O 1
ATOM 637 N N . GLN A 1 80 ? -22.633 6.919 16.351 1.00 98.06 80 GLN A N 1
ATOM 638 C CA . GLN A 1 80 ? -22.378 7.434 17.700 1.00 98.06 80 GLN A CA 1
ATOM 639 C C . GLN A 1 80 ? -22.340 8.980 17.703 1.00 98.06 80 GLN A C 1
ATOM 641 O O . GLN A 1 80 ? -21.275 9.584 17.847 1.00 98.06 80 GLN A O 1
ATOM 646 N N . PRO A 1 81 ? -23.492 9.666 17.554 1.00 97.00 81 PRO A N 1
ATOM 647 C CA . PRO A 1 81 ? -23.547 11.129 17.425 1.00 97.00 81 PRO A CA 1
ATOM 648 C C . PRO A 1 81 ? -23.031 11.905 18.649 1.00 97.00 81 PRO A C 1
ATOM 650 O O . PRO A 1 81 ? -22.699 13.081 18.514 1.00 97.00 81 PRO A O 1
ATOM 653 N N . GLY A 1 82 ? -22.974 11.271 19.827 1.00 96.88 82 GLY A N 1
ATOM 654 C CA . GLY A 1 82 ? -22.482 11.867 21.076 1.00 96.88 82 GLY A CA 1
ATOM 655 C C . GLY A 1 82 ? -20.985 11.673 21.353 1.00 96.88 82 GLY A C 1
ATOM 656 O O . GLY A 1 82 ? -20.493 12.220 22.336 1.00 96.88 82 GLY A O 1
ATOM 657 N N . VAL A 1 83 ? -20.259 10.915 20.521 1.00 98.31 83 VAL A N 1
ATOM 658 C CA . VAL A 1 83 ? -18.839 10.587 20.743 1.00 98.31 83 VAL A CA 1
ATOM 659 C C . VAL A 1 83 ? -17.985 11.270 19.677 1.00 98.31 83 VAL A C 1
ATOM 661 O O . VAL A 1 83 ? -18.032 10.904 18.504 1.00 98.31 83 VAL A O 1
ATOM 664 N N . ALA A 1 84 ? -17.183 12.260 20.061 1.00 98.25 84 ALA A N 1
ATOM 665 C CA . ALA A 1 84 ? -16.287 12.955 19.140 1.00 98.25 84 ALA A CA 1
ATOM 666 C C . ALA A 1 84 ? -15.113 12.065 18.684 1.00 98.25 84 ALA A C 1
ATOM 668 O O . ALA A 1 84 ? -14.708 11.135 19.380 1.00 98.25 84 ALA A O 1
ATOM 669 N N . LEU A 1 85 ? -14.501 12.399 17.545 1.00 98.75 85 LEU A N 1
ATOM 670 C CA . LEU A 1 85 ? -13.229 11.811 17.114 1.00 98.75 85 LEU A CA 1
ATOM 671 C C . LEU A 1 85 ? -12.104 12.840 17.233 1.00 98.75 85 LEU A C 1
ATOM 673 O O . LEU A 1 85 ? -12.265 14.000 16.855 1.00 98.75 85 LEU A O 1
ATOM 677 N N . ARG A 1 86 ? -10.946 12.404 17.731 1.00 98.56 86 ARG A N 1
ATOM 678 C CA . ARG A 1 86 ? -9.697 13.173 17.748 1.00 98.56 86 ARG A CA 1
ATOM 679 C C . ARG A 1 86 ? -8.655 12.462 16.898 1.00 98.56 86 ARG A C 1
ATOM 681 O O . ARG A 1 86 ? -8.124 11.430 17.303 1.00 98.56 86 ARG A O 1
ATOM 688 N N . PHE A 1 87 ? -8.341 13.029 15.741 1.00 98.62 87 PHE A N 1
ATOM 689 C CA . PHE A 1 87 ? -7.318 12.486 14.852 1.00 98.62 87 PHE A CA 1
ATOM 690 C C . PHE A 1 87 ? -5.911 12.895 15.299 1.00 98.62 87 PHE A C 1
ATOM 692 O O . PHE A 1 87 ? -5.639 14.076 15.513 1.00 98.62 87 PHE A O 1
ATOM 699 N N . ILE A 1 88 ? -5.013 11.918 15.415 1.00 98.12 88 ILE A N 1
ATOM 700 C CA . ILE A 1 88 ? -3.572 12.132 15.593 1.00 98.12 88 ILE A CA 1
ATOM 701 C C . ILE A 1 88 ? -2.980 12.653 14.269 1.00 98.12 88 ILE A C 1
ATOM 703 O O . ILE A 1 88 ? -3.424 12.259 13.187 1.00 98.12 88 ILE A O 1
ATOM 707 N N . SER A 1 89 ? -2.008 13.568 14.340 1.00 94.88 89 SER A N 1
ATOM 708 C CA . SER A 1 89 ? -1.332 14.114 13.155 1.00 94.88 89 SER A CA 1
ATOM 709 C C . SER A 1 89 ? -0.387 13.096 12.508 1.00 94.88 89 SER A C 1
ATOM 711 O O . SER A 1 89 ? 0.169 12.229 13.182 1.00 94.88 89 SER A O 1
ATOM 713 N N . ALA A 1 90 ? -0.154 13.242 11.200 1.00 91.12 90 ALA A N 1
ATOM 714 C CA . ALA A 1 90 ? 0.792 12.406 10.455 1.00 91.12 90 ALA A CA 1
ATOM 715 C C . ALA A 1 90 ? 2.240 12.522 10.980 1.00 91.12 90 ALA A C 1
ATOM 717 O O . ALA A 1 90 ? 3.002 11.564 10.900 1.00 91.12 90 ALA A O 1
ATOM 718 N N . ASP A 1 91 ? 2.604 13.661 11.582 1.00 90.81 91 ASP A N 1
ATOM 719 C CA . ASP A 1 91 ? 3.922 13.859 12.206 1.00 90.81 91 ASP A CA 1
ATOM 720 C C . ASP A 1 91 ? 4.118 12.995 13.464 1.00 90.81 91 ASP A C 1
ATOM 722 O O . ASP A 1 91 ? 5.239 12.612 13.796 1.00 90.81 91 ASP A O 1
ATOM 726 N N . ALA A 1 92 ? 3.028 12.691 14.178 1.00 94.06 92 ALA A N 1
ATOM 727 C CA . ALA A 1 92 ? 3.043 11.868 15.386 1.00 94.06 92 ALA A CA 1
ATOM 728 C C . ALA A 1 92 ? 2.802 10.377 15.089 1.00 94.06 92 ALA A C 1
ATOM 730 O O . ALA A 1 92 ? 3.254 9.516 15.847 1.00 94.06 92 ALA A O 1
ATOM 731 N N . TRP A 1 93 ? 2.118 10.055 13.988 1.00 97.44 93 TRP A N 1
ATOM 732 C CA . TRP A 1 93 ? 1.829 8.684 13.577 1.00 97.44 93 TRP A CA 1
ATOM 733 C C . TRP A 1 93 ? 2.074 8.468 12.085 1.00 97.44 93 TRP A C 1
ATOM 735 O O . TRP A 1 93 ? 1.336 8.968 11.239 1.00 97.44 93 TRP A O 1
ATOM 745 N N . ASP A 1 94 ? 3.082 7.653 11.779 1.00 96.56 94 ASP A N 1
ATOM 746 C CA . ASP A 1 94 ? 3.565 7.411 10.421 1.00 96.56 94 ASP A CA 1
ATOM 747 C C . ASP A 1 94 ? 3.043 6.105 9.798 1.00 96.56 94 ASP A C 1
ATOM 749 O O . ASP A 1 94 ? 3.625 5.611 8.837 1.00 96.56 94 ASP A O 1
ATOM 753 N N . GLY A 1 95 ? 1.970 5.516 10.339 1.00 97.12 95 GLY A N 1
ATOM 754 C CA . GLY A 1 95 ? 1.481 4.201 9.906 1.00 97.12 95 GLY A CA 1
ATOM 755 C C . GLY A 1 95 ? 2.327 3.022 10.408 1.00 97.12 95 GLY A C 1
ATOM 756 O O . GLY A 1 95 ? 2.200 1.917 9.887 1.00 97.12 95 GLY A O 1
ATOM 757 N N . GLY A 1 96 ? 3.185 3.243 11.410 1.00 96.69 96 GLY A N 1
ATOM 758 C CA . GLY A 1 96 ? 3.935 2.200 12.111 1.00 96.69 96 GLY A CA 1
ATOM 759 C C . GLY A 1 96 ? 5.385 2.010 11.655 1.00 96.69 96 GLY A C 1
ATOM 760 O O . GLY A 1 96 ? 6.119 1.263 12.307 1.00 96.69 96 GLY A O 1
ATOM 761 N N . TYR A 1 97 ? 5.840 2.676 10.586 1.00 96.19 97 TYR A N 1
ATOM 762 C CA . TYR A 1 97 ? 7.187 2.472 10.031 1.00 96.19 97 TYR A CA 1
ATOM 763 C C . TYR A 1 97 ? 8.314 2.821 11.011 1.00 96.19 97 TYR A C 1
ATOM 765 O O . TYR A 1 97 ? 9.308 2.091 11.081 1.00 96.19 97 TYR A O 1
ATOM 773 N N . ARG A 1 98 ? 8.164 3.903 11.780 1.00 94.12 98 ARG A N 1
ATOM 774 C CA . ARG A 1 98 ? 9.130 4.368 12.790 1.00 94.12 98 ARG A CA 1
ATOM 775 C C . ARG A 1 98 ? 8.553 4.307 14.196 1.00 94.12 98 ARG A C 1
ATOM 777 O O . ARG A 1 98 ? 9.272 3.929 15.116 1.00 94.12 98 ARG A O 1
ATOM 784 N N . ASN A 1 99 ? 7.281 4.673 14.348 1.00 94.00 99 ASN A N 1
ATOM 785 C CA . ASN A 1 99 ? 6.656 4.851 15.653 1.00 94.00 99 ASN A CA 1
ATOM 786 C C . ASN A 1 99 ? 5.845 3.614 16.051 1.00 94.00 99 ASN A C 1
ATOM 788 O O . ASN A 1 99 ? 5.220 2.961 15.213 1.00 94.00 99 ASN A O 1
ATOM 792 N N . ASP A 1 100 ? 5.840 3.303 17.343 1.00 96.88 100 ASP A N 1
ATOM 793 C CA . ASP A 1 100 ? 4.922 2.327 17.927 1.00 96.88 100 ASP A CA 1
ATOM 794 C C . ASP A 1 100 ? 3.532 2.958 18.148 1.00 96.88 100 ASP A C 1
ATOM 796 O O . ASP A 1 100 ? 3.424 4.190 18.203 1.00 96.88 100 ASP A O 1
ATOM 800 N N . PRO A 1 101 ? 2.449 2.161 18.244 1.00 97.12 101 PRO A N 1
ATOM 801 C CA . PRO A 1 101 ? 1.094 2.678 18.400 1.00 97.12 101 PRO A CA 1
ATOM 802 C C . PRO A 1 101 ? 0.970 3.603 19.621 1.00 97.12 101 PRO A C 1
ATOM 804 O O . PRO A 1 101 ? 1.283 3.182 20.739 1.00 97.12 101 PRO A O 1
ATOM 807 N N . PRO A 1 102 ? 0.488 4.852 19.462 1.00 95.88 102 PRO A N 1
ATOM 808 C CA . PRO A 1 102 ? 0.346 5.768 20.586 1.00 95.88 102 PRO A CA 1
ATOM 809 C C . PRO A 1 102 ? -0.569 5.176 21.661 1.00 95.88 102 PRO A C 1
ATOM 811 O O . PRO A 1 102 ? -1.713 4.824 21.380 1.00 95.88 102 PRO A O 1
ATOM 814 N N . ALA A 1 103 ? -0.104 5.117 22.912 1.00 94.88 103 ALA A N 1
ATOM 815 C CA . ALA A 1 103 ? -0.887 4.577 24.031 1.00 94.88 103 ALA A CA 1
ATOM 816 C C . ALA A 1 103 ? -2.212 5.332 24.276 1.00 94.88 103 ALA A C 1
ATOM 818 O O . ALA A 1 103 ? -3.126 4.799 24.897 1.00 94.88 103 ALA A O 1
ATOM 819 N N . SER A 1 104 ? -2.322 6.569 23.780 1.00 95.94 104 SER A N 1
ATOM 820 C CA . SER A 1 104 ? -3.535 7.389 23.805 1.00 95.94 104 SER A CA 1
ATOM 821 C C . SER A 1 104 ? -4.503 7.131 22.645 1.00 95.94 104 SER A C 1
ATOM 823 O O . SER A 1 104 ? -5.623 7.629 22.704 1.00 95.94 104 SER A O 1
ATOM 825 N N . ALA A 1 105 ? -4.103 6.395 21.602 1.00 98.38 105 ALA A N 1
ATOM 826 C CA . ALA A 1 105 ? -4.987 6.001 20.510 1.00 98.38 105 ALA A CA 1
ATOM 827 C C . ALA A 1 105 ? -5.893 4.845 20.954 1.00 98.38 105 ALA A C 1
ATOM 829 O O . ALA A 1 105 ? -5.427 3.871 21.546 1.00 98.38 105 ALA A O 1
ATOM 830 N N . ASP A 1 106 ? -7.184 4.937 20.644 1.00 98.81 106 ASP A N 1
ATOM 831 C CA . ASP A 1 106 ? -8.140 3.841 20.807 1.00 98.81 106 ASP A CA 1
ATOM 832 C C . ASP A 1 106 ? -8.126 2.927 19.575 1.00 98.81 106 ASP A C 1
ATOM 834 O O . ASP A 1 106 ? -8.164 1.703 19.702 1.00 98.81 106 ASP A O 1
ATOM 838 N N . VAL A 1 107 ? -7.997 3.532 18.388 1.00 98.88 107 VAL A N 1
ATOM 839 C CA . VAL A 1 107 ? -7.924 2.850 17.090 1.00 98.88 107 VAL A CA 1
ATOM 840 C C . VAL A 1 107 ? -6.792 3.448 16.254 1.00 98.88 107 VAL A C 1
ATOM 842 O O . VAL A 1 107 ? -6.612 4.668 16.229 1.00 98.88 107 VAL A O 1
ATOM 845 N N . TYR A 1 108 ? -6.029 2.612 15.552 1.00 98.88 108 TYR A N 1
ATOM 846 C CA . TYR A 1 108 ? -4.935 3.060 14.690 1.00 98.88 108 TYR A CA 1
ATOM 847 C C . TYR A 1 108 ? -4.792 2.199 13.430 1.00 98.88 108 TYR A C 1
ATOM 849 O O . TYR A 1 108 ? -4.994 0.989 13.473 1.00 98.88 108 TYR A O 1
ATOM 857 N N . VAL A 1 109 ? -4.428 2.816 12.305 1.00 98.88 109 VAL A N 1
ATOM 858 C CA . VAL A 1 109 ? -4.196 2.134 11.020 1.00 98.88 109 VAL A CA 1
ATOM 859 C C . VAL A 1 109 ? -2.703 2.110 10.699 1.00 98.88 109 VAL A C 1
ATOM 861 O O . VAL A 1 109 ? -2.043 3.148 10.792 1.00 98.88 109 VAL A O 1
ATOM 864 N N . TYR A 1 110 ? -2.181 0.939 10.334 1.00 98.88 110 TYR A N 1
ATOM 865 C CA . TYR A 1 110 ? -0.757 0.689 10.091 1.00 98.88 110 TYR A CA 1
ATOM 866 C C . TYR A 1 110 ? -0.520 -0.345 8.982 1.00 98.88 110 TYR A C 1
ATOM 868 O O . TYR A 1 110 ? -1.408 -1.141 8.680 1.00 98.88 110 TYR A O 1
ATOM 876 N N . ASP A 1 111 ? 0.695 -0.362 8.430 1.00 98.62 111 ASP A N 1
ATOM 877 C CA . ASP A 1 111 ? 1.132 -1.363 7.446 1.00 98.62 111 ASP A CA 1
ATOM 878 C C . ASP A 1 111 ? 1.319 -2.742 8.113 1.00 98.62 111 ASP A C 1
ATOM 880 O O . ASP A 1 111 ? 2.086 -2.909 9.073 1.00 98.62 111 ASP A O 1
ATOM 884 N N . ALA A 1 112 ? 0.637 -3.758 7.584 1.00 98.62 112 ALA A N 1
ATOM 885 C CA . ALA A 1 112 ? 0.656 -5.123 8.090 1.00 98.62 112 ALA A CA 1
ATOM 886 C C . ALA A 1 112 ? 2.033 -5.815 8.061 1.00 98.62 112 ALA A C 1
ATOM 888 O O . ALA A 1 112 ? 2.179 -6.848 8.725 1.00 98.62 112 ALA A O 1
ATOM 889 N N . ILE A 1 113 ? 3.074 -5.247 7.428 1.00 98.31 113 ILE A N 1
ATOM 890 C CA . ILE A 1 113 ? 4.458 -5.719 7.644 1.00 98.31 113 ILE A CA 1
ATOM 891 C C . ILE A 1 113 ? 4.884 -5.667 9.124 1.00 98.31 113 ILE A C 1
ATOM 893 O O . ILE A 1 113 ? 5.814 -6.376 9.508 1.00 98.31 113 ILE A O 1
ATOM 897 N N . PHE A 1 114 ? 4.190 -4.888 9.965 1.00 98.69 114 PHE A N 1
ATOM 898 C CA . PHE A 1 114 ? 4.396 -4.828 11.417 1.00 98.69 114 PHE A CA 1
ATOM 899 C C . PHE A 1 114 ? 3.359 -5.602 12.253 1.00 98.69 114 PHE A C 1
ATOM 901 O O . PHE A 1 114 ? 3.495 -5.614 13.476 1.00 98.69 114 PHE A O 1
ATOM 908 N N . LEU A 1 115 ? 2.368 -6.281 11.647 1.00 98.69 115 LEU A N 1
ATOM 909 C CA . LEU A 1 115 ? 1.289 -6.986 12.372 1.00 98.69 115 LEU A CA 1
ATOM 910 C C . LEU A 1 115 ? 1.832 -7.918 13.457 1.00 98.69 115 LEU A C 1
ATOM 912 O O . LEU A 1 115 ? 1.448 -7.813 14.621 1.00 98.69 115 LEU A O 1
ATOM 916 N N . ASP A 1 116 ? 2.724 -8.836 13.085 1.00 98.50 116 ASP A N 1
ATOM 917 C CA . ASP A 1 116 ? 3.220 -9.850 14.014 1.00 98.50 116 ASP A CA 1
ATOM 918 C C . ASP A 1 116 ? 4.166 -9.257 15.078 1.00 98.50 116 ASP A C 1
ATOM 920 O O . ASP A 1 116 ? 4.239 -9.777 16.193 1.00 98.50 116 ASP A O 1
ATOM 924 N N . TYR A 1 117 ? 4.789 -8.104 14.802 1.00 98.62 117 TYR A N 1
ATOM 925 C CA . TYR A 1 117 ? 5.524 -7.329 15.803 1.00 98.62 117 TYR A CA 1
ATOM 926 C C . TYR A 1 117 ? 4.567 -6.657 16.801 1.00 98.62 117 TYR A C 1
ATOM 928 O O . TYR A 1 117 ? 4.664 -6.944 17.994 1.00 98.62 117 TYR A O 1
ATOM 936 N N . PHE A 1 118 ? 3.580 -5.873 16.355 1.00 98.75 118 PHE A N 1
ATOM 937 C CA . PHE A 1 118 ? 2.596 -5.229 17.245 1.00 98.75 118 PHE A CA 1
ATOM 938 C C . PHE A 1 118 ? 1.763 -6.243 18.048 1.00 98.75 118 PHE A C 1
ATOM 940 O O . PHE A 1 118 ? 1.423 -5.990 19.206 1.00 98.75 118 PHE A O 1
ATOM 947 N N . ARG A 1 119 ? 1.505 -7.427 17.476 1.00 98.31 119 ARG A N 1
ATOM 948 C CA . ARG A 1 119 ? 0.908 -8.569 18.181 1.00 98.31 119 ARG A CA 1
ATOM 949 C C . ARG A 1 119 ? 1.826 -9.100 19.285 1.00 98.31 119 ARG A C 1
ATOM 951 O O . ARG A 1 119 ? 1.360 -9.318 20.397 1.00 98.31 119 ARG A O 1
ATOM 958 N N . SER A 1 120 ? 3.125 -9.262 19.012 1.00 98.31 120 SER A N 1
ATOM 959 C CA . SER A 1 120 ? 4.103 -9.722 20.016 1.00 98.31 120 SER A CA 1
ATOM 960 C C . SER A 1 120 ? 4.332 -8.727 21.161 1.00 98.31 120 SER A C 1
ATOM 962 O O . SER A 1 120 ? 4.676 -9.147 22.261 1.00 98.31 120 SER A O 1
ATOM 964 N N . GLN A 1 121 ? 4.108 -7.429 20.922 1.00 98.44 121 GLN A N 1
ATOM 965 C CA . GLN A 1 121 ? 4.191 -6.378 21.945 1.00 98.44 121 GLN A CA 1
ATOM 966 C C . GLN A 1 121 ? 2.877 -6.173 22.727 1.00 98.44 121 GLN A C 1
ATOM 968 O O . GLN A 1 121 ? 2.801 -5.285 23.572 1.00 98.44 121 GLN A O 1
ATOM 973 N N . ASN A 1 122 ? 1.839 -6.982 22.467 1.00 98.00 122 ASN A N 1
ATOM 974 C CA . ASN A 1 122 ? 0.514 -6.868 23.091 1.00 98.00 122 ASN A CA 1
ATOM 975 C C . ASN A 1 122 ? -0.147 -5.480 22.913 1.00 98.00 122 ASN A C 1
ATOM 977 O O . ASN A 1 122 ? -0.813 -4.977 23.818 1.00 98.00 122 ASN A O 1
ATOM 981 N N . TRP A 1 123 ? 0.025 -4.846 21.747 1.00 98.62 123 TRP A N 1
ATOM 982 C CA . TRP A 1 123 ? -0.648 -3.576 21.421 1.00 98.62 123 TRP A CA 1
ATOM 983 C C . TRP A 1 123 ? -1.977 -3.762 20.684 1.00 98.62 123 TRP A C 1
ATOM 985 O O . TRP A 1 123 ? -2.810 -2.859 20.696 1.00 98.62 123 TRP A O 1
ATOM 995 N N . LEU A 1 124 ? -2.194 -4.941 20.095 1.00 98.75 124 LEU A N 1
ATOM 996 C CA . LEU A 1 124 ? -3.391 -5.287 19.331 1.00 98.75 124 LEU A CA 1
ATOM 997 C C . LEU A 1 124 ? -4.382 -6.095 20.172 1.00 98.75 124 LEU A C 1
ATOM 999 O O . LEU A 1 124 ? -4.088 -7.222 20.573 1.00 98.75 124 LEU A O 1
ATOM 1003 N N . GLU A 1 125 ? -5.567 -5.533 20.382 1.00 98.50 125 GLU A N 1
ATOM 1004 C CA . GLU A 1 125 ? -6.709 -6.225 20.973 1.00 98.50 125 GLU A CA 1
ATOM 1005 C C . GLU A 1 125 ? -7.195 -7.357 20.042 1.00 98.50 125 GLU A C 1
ATOM 1007 O O . GLU A 1 125 ? -7.505 -7.092 18.876 1.00 98.50 125 GLU A O 1
ATOM 1012 N N . PRO A 1 126 ? -7.286 -8.616 20.515 1.00 98.50 126 PRO A N 1
ATOM 1013 C CA . PRO A 1 126 ? -7.816 -9.715 19.719 1.00 98.50 126 PRO A CA 1
ATOM 1014 C C . PRO A 1 126 ? -9.341 -9.624 19.586 1.00 98.50 126 PRO A C 1
ATOM 1016 O O . PRO A 1 126 ? -10.074 -9.605 20.575 1.00 98.50 126 PRO A O 1
ATOM 1019 N N . LEU A 1 127 ? -9.819 -9.664 18.347 1.00 98.81 127 LEU A N 1
ATOM 1020 C CA . LEU A 1 127 ? -11.232 -9.650 17.980 1.00 98.81 127 LEU A CA 1
ATOM 1021 C C . LEU A 1 127 ? -11.736 -11.076 17.716 1.00 98.81 127 LEU A C 1
ATOM 1023 O O . LEU A 1 127 ? -11.027 -11.909 17.134 1.00 98.81 127 LEU A O 1
ATOM 1027 N N . ALA A 1 128 ? -12.960 -11.371 18.148 1.00 98.44 128 ALA A N 1
ATOM 1028 C CA . ALA A 1 128 ? -13.716 -12.530 17.678 1.00 98.44 128 ALA A CA 1
ATOM 1029 C C . ALA A 1 128 ? -14.300 -12.288 16.269 1.00 98.44 128 ALA A C 1
ATOM 1031 O O . ALA A 1 128 ? -14.270 -11.176 15.743 1.00 98.44 128 ALA A O 1
ATOM 1032 N N . ALA A 1 129 ? -14.795 -13.347 15.622 1.00 98.19 129 ALA A N 1
ATOM 1033 C CA . ALA A 1 129 ? -15.310 -13.270 14.250 1.00 98.19 129 ALA A CA 1
ATOM 1034 C C . ALA A 1 129 ? -16.609 -12.448 14.136 1.00 98.19 129 ALA A C 1
ATOM 1036 O O . ALA A 1 129 ? -16.807 -11.745 13.150 1.00 98.19 129 ALA A O 1
ATOM 1037 N N . ASP A 1 130 ? -17.467 -12.522 15.151 1.00 98.31 130 ASP A N 1
ATOM 1038 C CA . ASP A 1 130 ? -18.728 -11.785 15.288 1.00 98.31 130 ASP A CA 1
ATOM 1039 C C . ASP A 1 130 ? -18.532 -10.292 15.608 1.00 98.31 130 ASP A C 1
ATOM 1041 O O . ASP A 1 130 ? -19.421 -9.479 15.361 1.00 98.31 130 ASP A O 1
ATOM 1045 N N . GLU A 1 131 ? -17.340 -9.906 16.070 1.00 98.62 131 GLU A N 1
ATOM 1046 C CA . GLU A 1 131 ? -16.939 -8.506 16.242 1.00 98.62 131 GLU A CA 1
ATOM 1047 C C . GLU A 1 131 ? -16.514 -7.828 14.925 1.00 98.62 131 GLU A C 1
ATOM 1049 O O . GLU A 1 131 ? -16.297 -6.615 14.906 1.00 98.62 131 GLU A O 1
ATOM 1054 N N . ILE A 1 132 ? -16.397 -8.580 13.822 1.00 98.81 132 ILE A N 1
ATOM 1055 C CA . ILE A 1 132 ? -16.025 -8.065 12.498 1.00 98.81 132 ILE A CA 1
ATOM 1056 C C . ILE A 1 132 ? -17.242 -8.094 11.568 1.00 98.81 132 ILE A C 1
ATOM 1058 O O . ILE A 1 132 ? -17.677 -9.134 11.072 1.00 98.81 132 ILE A O 1
ATOM 1062 N N . GLN A 1 133 ? -17.782 -6.913 11.283 1.00 98.62 133 GLN A N 1
ATOM 1063 C CA . GLN A 1 133 ? -18.971 -6.744 10.457 1.00 98.62 133 GLN A CA 1
ATOM 1064 C C . GLN A 1 133 ? -18.687 -7.088 8.991 1.00 98.62 133 GLN A C 1
ATOM 1066 O O . GLN A 1 133 ? -17.728 -6.594 8.389 1.00 98.62 133 GLN A O 1
ATOM 1071 N N . HIS A 1 134 ? -19.569 -7.894 8.393 1.00 98.38 134 HIS A N 1
ATOM 1072 C CA . HIS A 1 134 ? -19.479 -8.335 6.996 1.00 98.38 134 HIS A CA 1
ATOM 1073 C C . HIS A 1 134 ? -18.100 -8.927 6.656 1.00 98.38 134 HIS A C 1
ATOM 1075 O O . HIS A 1 134 ? -17.437 -8.475 5.718 1.00 98.38 134 HIS A O 1
ATOM 1081 N N . ILE A 1 135 ? -17.656 -9.904 7.455 1.00 98.31 135 ILE A N 1
ATOM 1082 C CA . ILE A 1 135 ? -16.326 -10.513 7.338 1.00 98.31 135 ILE A CA 1
ATOM 1083 C C . ILE A 1 135 ? -16.081 -11.174 5.967 1.00 98.31 135 ILE A C 1
ATOM 1085 O O . ILE A 1 135 ? -14.989 -11.054 5.417 1.00 98.31 135 ILE A O 1
ATOM 1089 N N . ASP A 1 136 ? -17.117 -11.765 5.363 1.00 98.25 136 ASP A N 1
ATOM 1090 C CA . ASP A 1 136 ? -17.044 -12.460 4.066 1.00 98.25 136 ASP A CA 1
ATOM 1091 C C . ASP A 1 136 ? -16.904 -11.524 2.846 1.00 98.25 136 ASP A C 1
ATOM 1093 O O . ASP A 1 136 ? -16.649 -11.979 1.731 1.00 98.25 136 ASP A O 1
ATOM 1097 N N . ASP A 1 137 ? -17.072 -10.210 3.032 1.00 98.62 137 ASP A N 1
ATOM 1098 C CA . ASP A 1 137 ? -16.868 -9.199 1.984 1.00 98.62 137 ASP A CA 1
ATOM 1099 C C . ASP A 1 137 ? -15.401 -8.727 1.891 1.00 98.62 137 ASP A C 1
ATOM 1101 O O . ASP A 1 137 ? -15.007 -8.076 0.917 1.00 98.62 137 ASP A O 1
ATOM 1105 N N . PHE A 1 138 ? -14.556 -9.070 2.867 1.00 98.62 138 PHE A N 1
ATOM 1106 C CA . PHE A 1 138 ? -13.121 -8.829 2.746 1.00 98.62 138 PHE A CA 1
ATOM 1107 C C . PHE A 1 138 ? -12.472 -9.776 1.730 1.00 98.62 138 PHE A C 1
ATOM 1109 O O . PHE A 1 138 ? -12.834 -10.943 1.586 1.00 98.62 138 PHE A O 1
ATOM 1116 N N . LEU A 1 139 ? -11.453 -9.274 1.035 1.00 98.06 139 LEU A N 1
ATOM 1117 C CA . LEU A 1 139 ? -10.631 -10.078 0.138 1.00 98.06 139 LEU A CA 1
ATOM 1118 C C . LEU A 1 139 ? -9.895 -11.164 0.953 1.00 98.06 139 LEU A C 1
ATOM 1120 O O . LEU A 1 139 ? -9.268 -10.821 1.962 1.00 98.06 139 LEU A O 1
ATOM 1124 N N . PRO A 1 140 ? -9.915 -12.448 0.530 1.00 97.44 140 PRO A N 1
ATOM 1125 C CA . PRO A 1 140 ? -9.421 -13.561 1.344 1.00 97.44 140 PRO A CA 1
ATOM 1126 C C . PRO A 1 140 ? -7.998 -13.376 1.878 1.00 97.44 140 PRO A C 1
ATOM 1128 O O . PRO A 1 140 ? -7.758 -13.619 3.058 1.00 97.44 140 PRO A O 1
ATOM 1131 N N . TYR A 1 141 ? -7.074 -12.877 1.049 1.00 97.56 141 TYR A N 1
ATOM 1132 C CA . TYR A 1 141 ? -5.683 -12.651 1.454 1.00 97.56 141 TYR A CA 1
ATOM 1133 C C . TYR A 1 141 ? -5.561 -11.723 2.669 1.00 97.56 141 TYR A C 1
ATOM 1135 O O . TYR A 1 141 ? -4.748 -11.971 3.556 1.00 97.56 141 TYR A O 1
ATOM 1143 N N . ALA A 1 142 ? -6.388 -10.676 2.719 1.00 98.25 142 ALA A N 1
ATOM 1144 C CA . ALA A 1 142 ? -6.302 -9.630 3.721 1.00 98.25 142 ALA A CA 1
ATOM 1145 C C . ALA A 1 142 ? -6.903 -10.097 5.052 1.00 98.25 142 ALA A C 1
ATOM 1147 O O . ALA A 1 142 ? -6.262 -9.987 6.096 1.00 98.25 142 ALA A O 1
ATOM 1148 N N . ILE A 1 143 ? -8.108 -10.683 5.021 1.00 98.44 143 ILE A N 1
ATOM 1149 C CA . ILE A 1 143 ? -8.797 -11.122 6.244 1.00 98.44 143 ILE A CA 1
ATOM 1150 C C . ILE A 1 143 ? -8.175 -12.378 6.864 1.00 98.44 143 ILE A C 1
ATOM 1152 O O . ILE A 1 143 ? -8.088 -12.474 8.087 1.00 98.44 143 ILE A O 1
ATOM 1156 N N . GLN A 1 144 ? -7.660 -13.308 6.051 1.00 97.75 144 GLN A N 1
ATOM 1157 C CA . GLN A 1 144 ? -6.882 -14.436 6.575 1.00 97.75 144 GLN A CA 1
ATOM 1158 C C . GLN A 1 144 ? -5.494 -13.983 7.052 1.00 97.75 144 GLN A C 1
ATOM 1160 O O . GLN A 1 144 ? -4.985 -14.502 8.042 1.00 97.75 144 GLN A O 1
ATOM 1165 N N . GLY A 1 145 ? -4.895 -12.973 6.411 1.00 98.12 145 GLY A N 1
ATOM 1166 C CA . GLY A 1 145 ? -3.589 -12.436 6.792 1.00 98.12 145 GLY A CA 1
ATOM 1167 C C . GLY A 1 145 ? -3.543 -11.815 8.198 1.00 98.12 145 GLY A C 1
ATOM 1168 O O . GLY A 1 145 ? -2.518 -11.928 8.879 1.00 98.12 145 GLY A O 1
ATOM 1169 N N . VAL A 1 146 ? -4.642 -11.196 8.649 1.00 98.62 146 VAL A N 1
ATOM 1170 C CA . VAL A 1 146 ? -4.779 -10.601 9.999 1.00 98.62 146 VAL A CA 1
ATOM 1171 C C . VAL A 1 146 ? -5.220 -11.592 11.088 1.00 98.62 146 VAL A C 1
ATOM 1173 O O . VAL A 1 146 ? -5.340 -11.213 12.258 1.00 98.62 146 VAL A O 1
ATOM 1176 N N . LYS A 1 147 ? -5.454 -12.860 10.728 1.00 98.06 147 LYS A N 1
ATOM 1177 C CA . LYS A 1 147 ? -5.879 -13.926 11.641 1.00 98.06 147 LYS A CA 1
ATOM 1178 C C . LYS A 1 147 ? -4.676 -14.650 12.261 1.00 98.06 147 LYS A C 1
ATOM 1180 O O . LYS A 1 147 ? -3.674 -14.899 11.592 1.00 98.06 147 LYS A O 1
ATOM 1185 N N . ALA A 1 148 ? -4.782 -15.033 13.533 1.00 96.44 148 ALA A N 1
ATOM 1186 C CA . ALA A 1 148 ? -3.865 -15.968 14.183 1.00 96.44 148 ALA A CA 1
ATOM 1187 C C . ALA A 1 148 ? -4.631 -16.842 15.192 1.00 96.44 148 ALA A C 1
ATOM 1189 O O . ALA A 1 148 ? -5.250 -16.333 16.127 1.00 96.44 148 ALA A O 1
ATOM 1190 N N . GLY A 1 149 ? -4.609 -18.164 14.987 1.00 95.19 149 GLY A N 1
ATOM 1191 C CA . GLY A 1 149 ? -5.564 -19.065 15.642 1.00 95.19 149 GLY A CA 1
ATOM 1192 C C . GLY A 1 149 ? -6.997 -18.707 15.234 1.00 95.19 149 GLY A C 1
ATOM 1193 O O . GLY A 1 149 ? -7.242 -18.394 14.071 1.00 95.19 149 GLY A O 1
ATOM 1194 N N . ASP A 1 150 ? -7.920 -18.681 16.193 1.00 96.19 150 ASP A N 1
ATOM 1195 C CA . ASP A 1 150 ? -9.327 -18.308 15.970 1.00 96.19 150 ASP A CA 1
ATOM 1196 C C . ASP A 1 150 ? -9.620 -16.807 16.149 1.00 96.19 150 ASP A C 1
ATOM 1198 O O . ASP A 1 150 ? -10.775 -16.388 16.078 1.00 96.19 150 ASP A O 1
ATOM 1202 N N . ARG A 1 151 ? -8.589 -15.982 16.375 1.00 98.25 151 ARG A N 1
ATOM 1203 C CA . ARG A 1 151 ? -8.717 -14.535 16.607 1.00 98.25 151 ARG A CA 1
ATOM 1204 C C . ARG A 1 151 ? -8.175 -13.717 15.442 1.00 98.25 151 ARG A C 1
ATOM 1206 O O . ARG A 1 151 ? -7.205 -14.102 14.788 1.00 98.25 151 ARG A O 1
ATOM 1213 N N . TYR A 1 152 ? -8.778 -12.555 15.232 1.00 98.81 152 TYR A N 1
ATOM 1214 C CA . TYR A 1 152 ? -8.310 -11.537 14.296 1.00 98.81 152 TYR A CA 1
ATOM 1215 C C . TYR A 1 152 ? -7.659 -10.408 15.091 1.00 98.81 152 TYR A C 1
ATOM 1217 O O . TYR A 1 152 ? -8.226 -9.946 16.074 1.00 98.81 152 TYR A O 1
ATOM 1225 N N . TYR A 1 153 ? -6.471 -9.963 14.691 1.00 98.75 153 TYR A N 1
ATOM 1226 C CA . TYR A 1 153 ? -5.726 -8.934 15.432 1.00 98.75 153 TYR A CA 1
ATOM 1227 C C . TYR A 1 153 ? -5.849 -7.534 14.822 1.00 98.75 153 TYR A C 1
ATOM 1229 O O . TYR A 1 153 ? -5.313 -6.569 15.359 1.00 98.75 153 TYR A O 1
ATOM 1237 N N . SER A 1 154 ? -6.534 -7.402 13.685 1.00 98.81 154 SER A N 1
ATOM 1238 C CA . SER A 1 154 ? -6.884 -6.131 13.042 1.00 98.81 154 SER A CA 1
ATOM 1239 C C . SER A 1 154 ? -8.014 -6.343 12.033 1.00 98.81 154 SER A C 1
ATOM 1241 O O . SER A 1 154 ? -8.284 -7.477 11.640 1.00 98.81 154 SER A O 1
ATOM 1243 N N . ILE A 1 155 ? -8.642 -5.257 11.581 1.00 98.94 155 ILE A N 1
ATOM 1244 C CA . ILE A 1 155 ? -9.612 -5.266 10.476 1.00 98.94 155 ILE A CA 1
ATOM 1245 C C . ILE A 1 155 ? -8.932 -4.693 9.218 1.00 98.94 155 ILE A C 1
ATOM 1247 O O . ILE A 1 155 ? -8.387 -3.592 9.297 1.00 98.94 155 ILE A O 1
ATOM 1251 N N . PRO A 1 156 ? -8.917 -5.376 8.060 1.00 98.88 156 PRO A N 1
ATOM 1252 C CA . PRO A 1 156 ? -8.260 -4.843 6.865 1.00 98.88 156 PRO A CA 1
ATOM 1253 C C . PRO A 1 156 ? -8.954 -3.593 6.305 1.00 98.88 156 PRO A C 1
ATOM 1255 O O . PRO A 1 156 ? -10.181 -3.543 6.255 1.00 98.88 156 PRO A O 1
ATOM 1258 N N . GLN A 1 157 ? -8.191 -2.606 5.825 1.00 98.81 157 GLN A N 1
ATOM 1259 C CA . GLN A 1 157 ? -8.743 -1.390 5.211 1.00 98.81 157 GLN A CA 1
ATOM 1260 C C . GLN A 1 157 ? -8.356 -1.259 3.734 1.00 98.81 157 GLN A C 1
ATOM 1262 O O . GLN A 1 157 ? -9.225 -1.159 2.858 1.00 98.81 157 GLN A O 1
ATOM 1267 N N . LEU A 1 158 ? -7.052 -1.270 3.462 1.00 98.75 158 LEU A N 1
ATOM 1268 C CA . LEU A 1 158 ? -6.470 -1.055 2.140 1.00 98.75 158 LEU A CA 1
ATOM 1269 C C . LEU A 1 158 ? -5.578 -2.228 1.743 1.00 98.75 158 LEU A C 1
ATOM 1271 O O . LEU A 1 158 ? -5.122 -2.992 2.590 1.00 98.75 158 LEU A O 1
ATOM 1275 N N . GLY A 1 159 ? -5.335 -2.347 0.443 1.00 97.44 159 GLY A N 1
ATOM 1276 C CA . GLY A 1 159 ? -4.288 -3.176 -0.132 1.00 97.44 159 GLY A CA 1
ATOM 1277 C C . GLY A 1 159 ? -3.384 -2.342 -1.036 1.00 97.44 159 GLY A C 1
ATOM 1278 O O . GLY A 1 159 ? -3.833 -1.372 -1.651 1.00 97.44 159 GLY A O 1
ATOM 1279 N N . CYS A 1 160 ? -2.124 -2.739 -1.161 1.00 95.69 160 CYS A N 1
ATOM 1280 C CA . CYS A 1 160 ? -1.172 -2.101 -2.060 1.00 95.69 160 CYS A CA 1
ATOM 1281 C C . CYS A 1 160 ? -0.160 -3.123 -2.608 1.00 95.69 160 CYS A C 1
ATOM 1283 O O . CYS A 1 160 ? 0.170 -4.108 -1.953 1.00 95.69 160 CYS A O 1
ATOM 1285 N N . ALA A 1 161 ? 0.331 -2.905 -3.829 1.00 94.62 161 ALA A N 1
ATOM 1286 C CA . ALA A 1 161 ? 1.386 -3.706 -4.445 1.00 94.62 161 ALA A CA 1
ATOM 1287 C C . ALA A 1 161 ? 2.133 -2.897 -5.508 1.00 94.62 161 ALA A C 1
ATOM 1289 O O . ALA A 1 161 ? 1.597 -1.940 -6.071 1.00 94.62 161 ALA A O 1
ATOM 1290 N N . ASN A 1 162 ? 3.355 -3.322 -5.831 1.00 94.94 162 ASN A N 1
ATOM 1291 C CA . ASN A 1 162 ? 4.132 -2.740 -6.921 1.00 94.94 162 ASN A CA 1
ATOM 1292 C C . ASN A 1 162 ? 3.444 -3.007 -8.270 1.00 94.94 162 ASN A C 1
ATOM 1294 O O . ASN A 1 162 ? 3.311 -4.153 -8.708 1.00 94.94 162 ASN A O 1
ATOM 1298 N N . VAL A 1 163 ? 3.032 -1.939 -8.948 1.00 97.62 163 VAL A N 1
ATOM 1299 C CA . VAL A 1 163 ? 2.369 -1.968 -10.252 1.00 97.62 163 VAL A CA 1
ATOM 1300 C C . VAL A 1 163 ? 3.321 -1.424 -11.316 1.00 97.62 163 VAL A C 1
ATOM 1302 O O . VAL A 1 163 ? 3.917 -0.361 -11.153 1.00 97.62 163 VAL A O 1
ATOM 1305 N N . LEU A 1 164 ? 3.453 -2.154 -12.423 1.00 98.62 164 LEU A N 1
ATOM 1306 C CA . LEU A 1 164 ? 4.126 -1.692 -13.632 1.00 98.62 164 LEU A CA 1
ATOM 1307 C C . LEU A 1 164 ? 3.099 -0.997 -14.532 1.00 98.62 164 LEU A C 1
ATOM 1309 O O . LEU A 1 164 ? 2.224 -1.661 -15.093 1.00 98.62 164 LEU A O 1
ATOM 1313 N N . PHE A 1 165 ? 3.224 0.320 -14.672 1.00 98.81 165 PHE A N 1
ATOM 1314 C CA . PHE A 1 165 ? 2.421 1.156 -15.562 1.00 98.81 165 PHE A CA 1
ATOM 1315 C C . PHE A 1 165 ? 3.097 1.325 -16.925 1.00 98.81 165 PHE A C 1
ATOM 1317 O O . PHE A 1 165 ? 4.311 1.526 -17.004 1.00 98.81 165 PHE A O 1
ATOM 1324 N N . TYR A 1 166 ? 2.304 1.273 -17.993 1.00 98.69 166 TYR A N 1
ATOM 1325 C CA . TYR A 1 166 ? 2.734 1.461 -19.380 1.00 98.69 166 TYR A CA 1
ATOM 1326 C C . TYR A 1 166 ? 1.582 2.019 -20.232 1.00 98.69 166 TYR A C 1
ATOM 1328 O O . TYR A 1 166 ? 0.457 2.171 -19.755 1.00 98.69 166 TYR A O 1
ATOM 1336 N N . ARG A 1 167 ? 1.862 2.381 -21.486 1.00 98.19 167 ARG A N 1
ATOM 1337 C CA . ARG A 1 167 ? 0.847 2.885 -22.428 1.00 98.19 167 ARG A CA 1
ATOM 1338 C C . ARG A 1 167 ? 0.167 1.718 -23.140 1.00 98.19 167 ARG A C 1
ATOM 1340 O O . ARG A 1 167 ? 0.810 0.701 -23.394 1.00 98.19 167 ARG A O 1
ATOM 1347 N N . LYS A 1 168 ? -1.129 1.833 -23.439 1.00 97.56 168 LYS A N 1
ATOM 1348 C CA . LYS A 1 168 ? -1.945 0.749 -24.025 1.00 97.56 168 LYS A CA 1
ATOM 1349 C C . LYS A 1 168 ? -1.428 0.233 -25.366 1.00 97.56 168 LYS A C 1
ATOM 1351 O O . LYS A 1 168 ? -1.692 -0.918 -25.704 1.00 97.56 168 LYS A O 1
ATOM 1356 N N . ASP A 1 169 ? -0.726 1.074 -26.117 1.00 97.31 169 ASP A N 1
ATOM 1357 C CA . ASP A 1 169 ? -0.114 0.750 -27.405 1.00 97.31 169 ASP A CA 1
ATOM 1358 C C . ASP A 1 169 ? 1.213 -0.028 -27.285 1.00 97.31 169 ASP A C 1
ATOM 1360 O O . ASP A 1 169 ? 1.664 -0.623 -28.267 1.00 97.31 169 ASP A O 1
ATOM 1364 N N . ASP A 1 170 ? 1.818 -0.113 -26.093 1.00 98.38 170 ASP A N 1
ATOM 1365 C CA . ASP A 1 170 ? 3.053 -0.868 -25.861 1.00 98.38 170 ASP A CA 1
ATOM 1366 C C . ASP A 1 170 ? 2.787 -2.378 -25.751 1.00 98.38 170 ASP A C 1
ATOM 1368 O O . ASP A 1 170 ? 2.807 -2.983 -24.676 1.00 98.38 170 ASP A O 1
ATOM 1372 N N . ALA A 1 171 ? 2.546 -3.007 -26.902 1.00 98.25 171 ALA A N 1
ATOM 1373 C CA . ALA A 1 171 ? 2.267 -4.437 -27.012 1.00 98.25 171 ALA A CA 1
ATOM 1374 C C . ALA A 1 171 ? 3.380 -5.327 -26.417 1.00 98.25 171 ALA A C 1
ATOM 1376 O O . ALA A 1 171 ? 3.092 -6.406 -25.894 1.00 98.25 171 ALA A O 1
ATOM 1377 N N . ALA A 1 172 ? 4.641 -4.878 -26.455 1.00 98.19 172 ALA A N 1
ATOM 1378 C CA . ALA A 1 172 ? 5.768 -5.613 -25.883 1.00 98.19 172 ALA A CA 1
ATOM 1379 C C . ALA A 1 172 ? 5.707 -5.623 -24.349 1.00 98.19 172 ALA A C 1
ATOM 1381 O O . ALA A 1 172 ? 5.846 -6.683 -23.732 1.00 98.19 172 ALA A O 1
ATOM 1382 N N . LEU A 1 173 ? 5.435 -4.469 -23.727 1.00 98.31 173 LEU A N 1
ATOM 1383 C CA . LEU A 1 173 ? 5.183 -4.414 -22.290 1.00 98.31 173 LEU A CA 1
ATOM 1384 C C . LEU A 1 173 ? 3.891 -5.122 -21.906 1.00 98.31 173 LEU A C 1
ATOM 1386 O O . LEU A 1 173 ? 3.904 -5.829 -20.904 1.00 98.31 173 LEU A O 1
ATOM 1390 N N . ALA A 1 174 ? 2.816 -5.021 -22.692 1.00 98.19 174 ALA A N 1
ATOM 1391 C CA . ALA A 1 174 ? 1.563 -5.729 -22.433 1.00 98.19 174 ALA A CA 1
ATOM 1392 C C . ALA A 1 174 ? 1.769 -7.254 -22.354 1.00 98.19 174 ALA A C 1
ATOM 1394 O O . ALA A 1 174 ? 1.343 -7.880 -21.378 1.00 98.19 174 ALA A O 1
ATOM 1395 N N . ALA A 1 175 ? 2.503 -7.833 -23.310 1.00 98.19 175 ALA A N 1
ATOM 1396 C CA . ALA A 1 175 ? 2.778 -9.269 -23.386 1.00 98.19 175 ALA A CA 1
ATOM 1397 C C . ALA A 1 175 ? 3.751 -9.799 -22.311 1.00 98.19 175 ALA A C 1
ATOM 1399 O O . ALA A 1 175 ? 3.715 -10.986 -21.995 1.00 98.19 175 ALA A O 1
ATOM 1400 N N . ALA A 1 176 ? 4.611 -8.953 -21.731 1.00 98.06 176 ALA A N 1
ATOM 1401 C CA . ALA A 1 176 ? 5.642 -9.383 -20.783 1.00 98.06 176 ALA A CA 1
ATOM 1402 C C . ALA A 1 176 ? 5.067 -9.850 -19.426 1.00 98.06 176 ALA A C 1
ATOM 1404 O O . ALA A 1 176 ? 4.683 -9.032 -18.589 1.00 98.06 176 ALA A O 1
ATOM 1405 N N . THR A 1 177 ? 5.016 -11.155 -19.170 1.00 96.50 177 THR A N 1
ATOM 1406 C CA . THR A 1 177 ? 4.558 -11.743 -17.898 1.00 96.50 177 THR A CA 1
ATOM 1407 C C . THR A 1 177 ? 5.685 -11.987 -16.893 1.00 96.50 177 THR A C 1
ATOM 1409 O O . THR A 1 177 ? 5.397 -12.279 -15.733 1.00 96.50 177 THR A O 1
ATOM 1412 N N . THR A 1 178 ? 6.950 -11.835 -17.303 1.00 97.31 178 THR A N 1
ATOM 1413 C CA . THR A 1 178 ? 8.131 -12.080 -16.459 1.00 97.31 178 THR A CA 1
ATOM 1414 C C . THR A 1 178 ? 9.113 -10.908 -16.400 1.00 97.31 178 THR A C 1
ATOM 1416 O O . THR A 1 178 ? 9.117 -10.043 -17.279 1.00 97.31 178 THR A O 1
ATOM 1419 N N . LEU A 1 179 ? 10.002 -10.887 -15.397 1.00 97.06 179 LEU A N 1
ATOM 1420 C CA . LEU A 1 179 ? 11.019 -9.837 -15.267 1.00 97.06 179 LEU A CA 1
ATOM 1421 C C . LEU A 1 179 ? 12.017 -9.841 -16.437 1.00 97.06 179 LEU A C 1
ATOM 1423 O O . LEU A 1 179 ? 12.397 -8.774 -16.923 1.00 97.06 179 LEU A O 1
ATOM 1427 N N . THR A 1 180 ? 12.425 -11.015 -16.932 1.00 97.19 180 THR A N 1
ATOM 1428 C CA . THR A 1 180 ? 13.286 -11.106 -18.123 1.00 97.19 180 THR A CA 1
ATOM 1429 C C . THR A 1 180 ? 12.583 -10.557 -19.364 1.00 97.19 180 THR A C 1
ATOM 1431 O O . THR A 1 180 ? 13.234 -9.877 -20.158 1.00 97.19 180 THR A O 1
ATOM 1434 N N . GLN A 1 181 ? 11.272 -10.770 -19.516 1.00 98.12 181 GLN A N 1
ATOM 1435 C CA . GLN A 1 181 ? 10.498 -10.206 -20.627 1.00 98.12 181 GLN A CA 1
ATOM 1436 C C . GLN A 1 181 ? 10.319 -8.686 -20.499 1.00 98.12 181 GLN A C 1
ATOM 1438 O O . GLN A 1 181 ? 10.521 -7.980 -21.482 1.00 98.12 181 GLN A O 1
ATOM 1443 N N . VAL A 1 182 ? 10.040 -8.162 -19.298 1.00 97.88 182 VAL A N 1
ATOM 1444 C CA . VAL A 1 182 ? 9.982 -6.706 -19.043 1.00 97.88 182 VAL A CA 1
ATOM 1445 C C . VAL A 1 182 ? 11.329 -6.049 -19.370 1.00 97.88 182 VAL A C 1
ATOM 1447 O O . VAL A 1 182 ? 11.370 -5.029 -20.055 1.00 97.88 182 VAL A O 1
ATOM 1450 N N . ARG A 1 183 ? 12.443 -6.681 -18.980 1.00 96.50 183 ARG A N 1
ATOM 1451 C CA . ARG A 1 183 ? 13.805 -6.237 -19.325 1.00 96.50 183 ARG A CA 1
ATOM 1452 C C . ARG A 1 183 ? 14.121 -6.341 -20.816 1.00 96.50 183 ARG A C 1
ATOM 1454 O O . ARG A 1 183 ? 14.867 -5.513 -21.328 1.00 96.50 183 ARG A O 1
ATOM 1461 N N . GLY A 1 184 ? 13.575 -7.341 -21.505 1.00 96.69 184 GLY A N 1
ATOM 1462 C CA . GLY A 1 184 ? 13.657 -7.454 -22.961 1.00 96.69 184 GLY A CA 1
ATOM 1463 C C . GLY A 1 184 ? 12.895 -6.333 -23.669 1.00 96.69 184 GLY A C 1
ATOM 1464 O O . GLY A 1 184 ? 13.408 -5.766 -24.625 1.00 96.69 184 GLY A O 1
ATOM 1465 N N . ALA A 1 185 ? 11.712 -5.971 -23.166 1.00 97.12 185 ALA A N 1
ATOM 1466 C CA . ALA A 1 185 ? 10.892 -4.903 -23.727 1.00 97.12 185 ALA A CA 1
ATOM 1467 C C . ALA A 1 185 ? 11.482 -3.501 -23.486 1.00 97.12 185 ALA A C 1
ATOM 1469 O O . ALA A 1 185 ? 11.438 -2.676 -24.394 1.00 97.12 185 ALA A O 1
ATOM 1470 N N . LEU A 1 186 ? 12.019 -3.221 -22.291 1.00 95.75 186 LEU A N 1
ATOM 1471 C CA . LEU A 1 186 ? 12.514 -1.888 -21.896 1.00 95.75 186 LEU A CA 1
ATOM 1472 C C . LEU A 1 186 ? 13.972 -1.594 -22.270 1.00 95.75 186 LEU A C 1
ATOM 1474 O O . LEU A 1 186 ? 14.365 -0.425 -22.249 1.00 95.75 186 LEU A O 1
ATOM 1478 N N . GLU A 1 187 ? 14.746 -2.634 -22.588 1.00 89.94 187 GLU A N 1
ATOM 1479 C CA . GLU A 1 187 ? 16.205 -2.600 -22.747 1.00 89.94 187 GLU A CA 1
ATOM 1480 C C . GLU A 1 187 ? 16.956 -2.151 -21.469 1.00 89.94 187 GLU A C 1
ATOM 1482 O O . GLU A 1 187 ? 16.367 -1.852 -20.428 1.00 89.94 187 GLU A O 1
ATOM 1487 N N . GLN A 1 188 ? 18.294 -2.165 -21.501 1.00 81.31 188 GLN A N 1
ATOM 1488 C CA . GLN A 1 188 ? 19.128 -1.741 -20.369 1.00 81.31 188 GLN A CA 1
ATOM 1489 C C . GLN A 1 188 ? 19.746 -0.361 -20.611 1.00 81.31 188 GLN A C 1
ATOM 1491 O O . GLN A 1 188 ? 20.295 -0.096 -21.677 1.00 81.31 188 GLN A O 1
ATOM 1496 N N . CYS A 1 189 ? 19.770 0.470 -19.566 1.00 69.75 189 CYS A N 1
ATOM 1497 C CA . CYS A 1 189 ? 20.551 1.709 -19.477 1.00 69.75 189 CYS A CA 1
ATOM 1498 C C . CYS A 1 189 ? 20.230 2.741 -20.573 1.00 69.75 189 CYS A C 1
ATOM 1500 O O . CYS A 1 189 ? 21.127 3.392 -21.112 1.00 69.75 189 CYS A O 1
ATOM 1502 N N . THR A 1 190 ? 18.946 2.903 -20.892 1.00 79.12 190 THR A N 1
ATOM 1503 C CA . THR A 1 190 ? 18.474 3.763 -21.986 1.00 79.12 190 THR A CA 1
ATOM 1504 C C . THR A 1 190 ? 18.610 5.266 -21.700 1.00 79.12 190 THR A C 1
ATOM 1506 O O . THR A 1 190 ? 18.672 6.046 -22.649 1.00 79.12 190 THR A O 1
ATOM 1509 N N . PHE A 1 191 ? 18.731 5.701 -20.437 1.00 90.06 191 PHE A N 1
ATOM 1510 C CA . PHE A 1 191 ? 18.923 7.109 -20.050 1.00 90.06 191 PHE A CA 1
ATOM 1511 C C . PHE A 1 191 ? 19.844 7.276 -18.821 1.00 90.06 191 PHE A C 1
ATOM 1513 O O . PHE A 1 191 ? 20.151 6.315 -18.116 1.00 90.06 191 PHE A O 1
ATOM 1520 N N . THR A 1 192 ? 20.333 8.501 -18.574 1.00 90.88 192 THR A N 1
ATOM 1521 C CA . THR A 1 192 ? 21.282 8.808 -17.474 1.00 90.88 192 THR A CA 1
ATOM 1522 C C . THR A 1 192 ? 20.883 9.984 -16.576 1.00 90.88 192 THR A C 1
ATOM 1524 O O . THR A 1 192 ? 21.583 10.253 -15.604 1.00 90.88 192 THR A O 1
ATOM 1527 N N . SER A 1 193 ? 19.813 10.699 -16.912 1.00 94.12 193 SER A N 1
ATOM 1528 C CA . SER A 1 193 ? 19.230 11.822 -16.162 1.00 94.12 193 SER A CA 1
ATOM 1529 C C . SER A 1 193 ? 18.233 11.341 -15.101 1.00 94.12 193 SER A C 1
ATOM 1531 O O . SER A 1 193 ? 17.822 10.184 -15.125 1.00 94.12 193 SER A O 1
ATOM 1533 N N . GLU A 1 194 ? 17.847 12.209 -14.163 1.00 95.38 194 GLU A N 1
ATOM 1534 C CA . GLU A 1 194 ? 16.816 11.896 -13.160 1.00 95.38 194 GLU A CA 1
ATOM 1535 C C . GLU A 1 194 ? 15.434 11.710 -13.791 1.00 95.38 194 GLU A C 1
ATOM 1537 O O . GLU A 1 194 ? 14.774 10.713 -13.528 1.00 95.38 194 GLU A O 1
ATOM 1542 N N . ILE A 1 195 ? 15.044 12.598 -14.702 1.00 96.25 195 ILE A N 1
ATOM 1543 C CA . ILE A 1 195 ? 13.868 12.423 -15.557 1.00 96.25 195 ILE A CA 1
ATOM 1544 C C . ILE A 1 195 ? 14.349 11.793 -16.880 1.00 96.25 195 ILE A C 1
ATOM 1546 O O . ILE A 1 195 ? 15.371 12.247 -17.416 1.00 96.25 195 ILE A O 1
ATOM 1550 N N . PRO A 1 196 ? 13.705 10.738 -17.418 1.00 94.38 196 PRO A N 1
ATOM 1551 C CA . PRO A 1 196 ? 13.934 10.314 -18.799 1.00 94.38 196 PRO A CA 1
ATOM 1552 C C . PRO A 1 196 ? 13.689 11.496 -19.755 1.00 94.38 196 PRO A C 1
ATOM 1554 O O . PRO A 1 196 ? 12.822 12.307 -19.466 1.00 94.38 196 PRO A O 1
ATOM 1557 N N . PRO A 1 197 ? 14.438 11.631 -20.861 1.00 89.12 197 PRO A N 1
ATOM 1558 C CA . PRO A 1 197 ? 14.274 12.754 -21.794 1.00 89.12 197 PRO A CA 1
ATOM 1559 C C . PRO A 1 197 ? 13.284 12.472 -22.943 1.00 89.12 197 PRO A C 1
ATOM 1561 O O . PRO A 1 197 ? 13.214 13.256 -23.887 1.00 89.12 197 PRO A O 1
ATOM 1564 N N . ASP A 1 198 ? 12.661 11.290 -22.937 1.00 92.12 198 ASP A N 1
ATOM 1565 C CA . ASP A 1 198 ? 11.680 10.810 -23.909 1.00 92.12 198 ASP A CA 1
ATOM 1566 C C . ASP A 1 198 ? 11.030 9.500 -23.392 1.00 92.12 198 ASP A C 1
ATOM 1568 O O . ASP A 1 198 ? 11.286 9.049 -22.267 1.00 92.12 198 ASP A O 1
ATOM 1572 N N . ARG A 1 199 ? 10.209 8.848 -24.230 1.00 93.00 199 ARG A N 1
ATOM 1573 C CA . ARG A 1 199 ? 9.497 7.581 -23.959 1.00 93.00 199 ARG A CA 1
ATOM 1574 C C . ARG A 1 199 ? 10.409 6.335 -23.889 1.00 93.00 199 ARG A C 1
ATOM 1576 O O . ARG A 1 199 ? 10.087 5.303 -24.484 1.00 93.00 199 ARG A O 1
ATOM 1583 N N . ARG A 1 200 ? 11.525 6.382 -23.153 1.00 94.25 200 ARG A N 1
ATOM 1584 C CA . ARG A 1 200 ? 12.449 5.243 -22.959 1.00 94.25 200 ARG A CA 1
ATOM 1585 C C . ARG A 1 200 ? 12.714 4.904 -21.498 1.00 94.25 200 ARG A C 1
ATOM 1587 O O . ARG A 1 200 ? 12.703 5.766 -20.627 1.00 94.25 200 ARG A O 1
ATOM 1594 N N . GLY A 1 201 ? 13.016 3.630 -21.255 1.00 95.56 201 GLY A N 1
ATOM 1595 C CA . GLY A 1 201 ? 13.434 3.136 -19.946 1.00 95.56 201 GLY A CA 1
ATOM 1596 C C . GLY A 1 201 ? 12.345 3.137 -18.876 1.00 95.56 201 GLY A C 1
ATOM 1597 O O . GLY A 1 201 ? 11.167 3.401 -19.134 1.00 95.56 201 GLY A O 1
ATOM 1598 N N . LEU A 1 202 ? 12.786 2.792 -17.670 1.00 97.69 202 LEU A N 1
ATOM 1599 C CA . LEU A 1 202 ? 11.965 2.605 -16.485 1.00 97.69 202 LEU A CA 1
ATOM 1600 C C . LEU A 1 202 ? 12.164 3.742 -15.486 1.00 97.69 202 LEU A C 1
ATOM 1602 O O . LEU A 1 202 ? 13.297 4.035 -15.099 1.00 97.69 202 LEU A O 1
ATOM 1606 N N . MET A 1 203 ? 11.070 4.306 -14.986 1.00 97.88 203 MET A N 1
ATOM 1607 C CA . MET A 1 203 ? 11.093 5.099 -13.759 1.00 97.88 203 MET A CA 1
ATOM 1608 C C . MET A 1 203 ? 10.720 4.229 -12.557 1.00 97.88 203 MET A C 1
ATOM 1610 O O . MET A 1 203 ? 9.784 3.436 -12.632 1.00 97.88 203 MET A O 1
ATOM 1614 N N . VAL A 1 204 ? 11.461 4.341 -11.457 1.00 96.31 204 VAL A N 1
ATOM 1615 C CA . VAL A 1 204 ? 11.243 3.541 -10.240 1.00 96.31 204 VAL A CA 1
ATOM 1616 C C . VAL A 1 204 ? 11.758 4.297 -9.020 1.00 96.31 204 VAL A C 1
ATOM 1618 O O . VAL A 1 204 ? 12.785 4.966 -9.108 1.00 96.31 204 VAL A O 1
ATOM 1621 N N . ASP A 1 205 ? 11.083 4.183 -7.876 1.00 96.69 205 ASP A N 1
ATOM 1622 C CA . ASP A 1 205 ? 11.661 4.617 -6.603 1.00 96.69 205 ASP A CA 1
ATOM 1623 C C . ASP A 1 205 ? 12.372 3.448 -5.910 1.00 96.69 205 ASP A C 1
ATOM 1625 O O . ASP A 1 205 ? 11.756 2.479 -5.466 1.00 96.69 205 ASP A O 1
ATOM 1629 N N . MET A 1 206 ? 13.698 3.539 -5.825 1.00 96.19 206 MET A N 1
ATOM 1630 C CA . MET A 1 206 ? 14.526 2.672 -4.989 1.00 96.19 206 MET A CA 1
ATOM 1631 C C . MET A 1 206 ? 15.430 3.509 -4.074 1.00 96.19 206 MET A C 1
ATOM 1633 O O . MET A 1 206 ? 16.519 3.051 -3.710 1.00 96.19 206 MET A O 1
ATOM 1637 N N . SER A 1 207 ? 15.010 4.722 -3.697 1.00 95.00 207 SER A N 1
ATOM 1638 C CA . SER A 1 207 ? 15.746 5.640 -2.818 1.00 95.00 207 SER A CA 1
ATOM 1639 C C . SER A 1 207 ? 15.763 5.137 -1.365 1.00 95.00 207 SER A C 1
ATOM 1641 O O . SER A 1 207 ? 16.838 4.925 -0.788 1.00 95.00 207 SER A O 1
ATOM 1643 N N . GLY A 1 208 ? 14.583 4.817 -0.825 1.00 93.62 208 GLY A N 1
ATOM 1644 C CA . GLY A 1 208 ? 14.361 4.386 0.554 1.00 93.62 208 GLY A CA 1
ATOM 1645 C C . GLY A 1 208 ? 14.903 2.991 0.887 1.00 93.62 208 GLY A C 1
ATOM 1646 O O . GLY A 1 208 ? 14.756 2.028 0.127 1.00 93.62 208 GLY A O 1
ATOM 1647 N N . ARG A 1 209 ? 15.516 2.849 2.071 1.00 94.31 209 ARG A N 1
ATOM 1648 C CA . ARG A 1 209 ? 16.078 1.566 2.542 1.00 94.31 209 ARG A CA 1
ATOM 1649 C C . ARG A 1 209 ? 14.995 0.512 2.790 1.00 94.31 209 ARG A C 1
ATOM 1651 O O . ARG A 1 209 ? 15.161 -0.624 2.353 1.00 94.31 209 ARG A O 1
ATOM 1658 N N . THR A 1 210 ? 13.889 0.890 3.435 1.00 94.19 210 THR A N 1
ATOM 1659 C CA . THR A 1 210 ? 12.738 0.005 3.694 1.00 94.19 210 THR A CA 1
ATOM 1660 C C . THR A 1 210 ? 12.138 -0.514 2.388 1.00 94.19 210 THR A C 1
ATOM 1662 O O . THR A 1 210 ? 11.973 -1.720 2.242 1.00 94.19 210 THR A O 1
ATOM 1665 N N . THR A 1 211 ? 11.952 0.357 1.389 1.00 95.00 211 THR A N 1
ATOM 1666 C CA . THR A 1 211 ? 11.489 -0.006 0.038 1.00 95.00 211 THR A CA 1
ATOM 1667 C C . THR A 1 211 ? 12.384 -1.065 -0.609 1.00 95.00 211 THR A C 1
ATOM 1669 O O . THR A 1 211 ? 11.892 -2.062 -1.128 1.00 95.00 211 THR A O 1
ATOM 1672 N N . ASN A 1 212 ? 13.712 -0.910 -0.524 1.00 97.25 212 ASN A N 1
ATOM 1673 C CA . ASN A 1 212 ? 14.659 -1.909 -1.040 1.00 97.25 212 ASN A CA 1
ATOM 1674 C C . ASN A 1 212 ? 14.582 -3.242 -0.275 1.00 97.25 212 ASN A C 1
ATOM 1676 O O . ASN A 1 212 ? 14.694 -4.301 -0.890 1.00 97.25 212 ASN A O 1
ATOM 1680 N N . ALA A 1 213 ? 14.402 -3.208 1.048 1.00 98.06 213 ALA A N 1
ATOM 1681 C CA . ALA A 1 213 ? 14.261 -4.411 1.867 1.00 98.06 213 ALA A CA 1
ATOM 1682 C C . ALA A 1 213 ? 12.972 -5.180 1.538 1.00 98.06 213 ALA A C 1
ATOM 1684 O O . ALA A 1 213 ? 13.001 -6.401 1.390 1.00 98.06 213 ALA A O 1
ATOM 1685 N N . ALA A 1 214 ? 11.864 -4.461 1.356 1.00 97.56 214 ALA A N 1
ATOM 1686 C CA . ALA A 1 214 ? 10.574 -5.051 1.040 1.00 97.56 214 ALA A CA 1
ATOM 1687 C C . ALA A 1 214 ? 10.524 -5.590 -0.405 1.00 97.56 214 ALA A C 1
ATOM 1689 O O . ALA A 1 214 ? 10.140 -6.740 -0.610 1.00 97.56 214 ALA A O 1
ATOM 1690 N N . LEU A 1 215 ? 11.053 -4.842 -1.387 1.00 97.56 215 LEU A N 1
ATOM 1691 C CA . LEU A 1 215 ? 11.271 -5.336 -2.757 1.00 97.56 215 LEU A CA 1
ATOM 1692 C C . LEU A 1 215 ? 12.155 -6.591 -2.797 1.00 97.56 215 LEU A C 1
ATOM 1694 O O . LEU A 1 215 ? 11.938 -7.463 -3.632 1.00 97.56 215 LEU A O 1
ATOM 1698 N N . TYR A 1 216 ? 13.161 -6.699 -1.921 1.00 98.31 216 TYR A N 1
ATOM 1699 C CA . TYR A 1 216 ? 14.001 -7.897 -1.831 1.00 98.31 216 TYR A CA 1
ATOM 1700 C C . TYR A 1 216 ? 13.215 -9.120 -1.336 1.00 98.31 216 TYR A C 1
ATOM 1702 O O . TYR A 1 216 ? 13.383 -10.202 -1.899 1.00 98.31 216 TYR A O 1
ATOM 1710 N N . LEU A 1 217 ? 12.353 -8.964 -0.324 1.00 98.31 217 LEU A N 1
ATOM 1711 C CA . LEU A 1 217 ? 11.510 -10.060 0.165 1.00 98.31 217 LEU A CA 1
ATOM 1712 C C . LEU A 1 217 ? 10.468 -10.484 -0.880 1.00 98.31 217 LEU A C 1
ATOM 1714 O O . LEU A 1 217 ? 10.299 -11.679 -1.100 1.00 98.31 217 LEU A O 1
ATOM 1718 N N . ASP A 1 218 ? 9.851 -9.536 -1.585 1.00 97.50 218 ASP A N 1
ATOM 1719 C CA . ASP A 1 218 ? 8.924 -9.801 -2.697 1.00 97.50 218 ASP A CA 1
ATOM 1720 C C . ASP A 1 218 ? 9.642 -10.495 -3.880 1.00 97.50 218 ASP A C 1
ATOM 1722 O O . ASP A 1 218 ? 9.186 -11.506 -4.419 1.00 97.50 218 ASP A O 1
ATOM 1726 N N . ALA A 1 219 ? 10.868 -10.076 -4.212 1.00 97.62 219 ALA A N 1
ATOM 1727 C CA . ALA A 1 219 ? 11.714 -10.763 -5.193 1.00 97.62 219 ALA A CA 1
ATOM 1728 C C . ALA A 1 219 ? 12.153 -12.178 -4.750 1.00 97.62 219 ALA A C 1
ATOM 1730 O O . ALA A 1 219 ? 12.325 -13.063 -5.590 1.00 97.62 219 ALA A O 1
ATOM 1731 N N . ALA A 1 220 ? 12.335 -12.420 -3.449 1.00 97.50 220 ALA A N 1
ATOM 1732 C CA . ALA A 1 220 ? 12.647 -13.746 -2.913 1.00 97.50 220 ALA A CA 1
ATOM 1733 C C . ALA A 1 220 ? 11.406 -14.659 -2.884 1.00 97.50 220 ALA A C 1
ATOM 1735 O O . ALA A 1 220 ? 11.485 -15.821 -3.301 1.00 97.50 220 ALA A O 1
ATOM 1736 N N . HIS A 1 221 ? 10.253 -14.130 -2.464 1.00 97.44 221 HIS A N 1
ATOM 1737 C CA . HIS A 1 221 ? 8.969 -14.829 -2.479 1.00 97.44 221 HIS A CA 1
ATOM 1738 C C . HIS A 1 221 ? 8.569 -15.204 -3.907 1.00 97.44 221 HIS A C 1
ATOM 1740 O O . HIS A 1 221 ? 8.369 -16.381 -4.194 1.00 97.44 221 HIS A O 1
ATOM 1746 N N . SER A 1 222 ? 8.589 -14.247 -4.841 1.00 95.88 222 SER A N 1
ATOM 1747 C CA . SER A 1 222 ? 8.229 -14.469 -6.250 1.00 95.88 222 SER A CA 1
ATOM 1748 C C . SER A 1 222 ? 9.093 -15.508 -6.978 1.00 95.88 222 SER A C 1
ATOM 1750 O O . SER A 1 222 ? 8.745 -15.945 -8.073 1.00 95.88 222 SER A O 1
ATOM 1752 N N . ARG A 1 223 ? 10.221 -15.929 -6.394 1.00 94.06 223 ARG A N 1
ATOM 1753 C CA . ARG A 1 223 ? 11.071 -17.017 -6.902 1.00 94.06 223 ARG A CA 1
ATOM 1754 C C . ARG A 1 223 ? 10.817 -18.362 -6.233 1.00 94.06 223 ARG A C 1
ATOM 1756 O O . ARG A 1 223 ? 10.950 -19.386 -6.894 1.00 94.06 223 ARG A O 1
ATOM 1763 N N . THR A 1 224 ? 10.494 -18.358 -4.944 1.00 95.31 224 THR A N 1
ATOM 1764 C CA . THR A 1 224 ? 10.481 -19.560 -4.091 1.00 95.31 224 THR A CA 1
ATOM 1765 C C . THR A 1 224 ? 9.084 -20.014 -3.671 1.00 95.31 224 THR A C 1
ATOM 1767 O O . THR A 1 224 ? 8.933 -21.159 -3.259 1.00 95.31 224 THR A O 1
ATOM 1770 N N . GLY A 1 225 ? 8.083 -19.131 -3.727 1.00 95.62 225 GLY A N 1
ATOM 1771 C CA . GLY A 1 225 ? 6.764 -19.335 -3.121 1.00 95.62 225 GLY A CA 1
ATOM 1772 C C . GLY A 1 225 ? 6.785 -19.383 -1.587 1.00 95.62 225 GLY A C 1
ATOM 1773 O O . GLY A 1 225 ? 5.752 -19.631 -0.973 1.00 95.62 225 GLY A O 1
ATOM 1774 N N . ALA A 1 226 ? 7.941 -19.163 -0.945 1.00 96.38 226 ALA A N 1
ATOM 1775 C CA . ALA A 1 226 ? 8.096 -19.347 0.493 1.00 96.38 226 ALA A CA 1
ATOM 1776 C C . ALA A 1 226 ? 7.257 -18.328 1.280 1.00 96.38 226 ALA A C 1
ATOM 1778 O O . ALA A 1 226 ? 7.420 -17.116 1.114 1.00 96.38 226 ALA A O 1
ATOM 1779 N N . TYR A 1 227 ? 6.377 -18.835 2.141 1.00 95.75 227 TYR A N 1
ATOM 1780 C CA . TYR A 1 227 ? 5.584 -18.059 3.086 1.00 95.75 227 TYR A CA 1
ATOM 1781 C C . TYR A 1 227 ? 5.355 -18.898 4.363 1.00 95.75 227 TYR A C 1
ATOM 1783 O O . TYR A 1 227 ? 4.968 -20.061 4.226 1.00 95.75 227 TYR A O 1
ATOM 1791 N N . PRO A 1 228 ? 5.568 -18.376 5.590 1.00 96.00 228 PRO A N 1
ATOM 1792 C CA . PRO A 1 228 ? 6.075 -17.041 5.934 1.00 96.00 228 PRO A CA 1
ATOM 1793 C C . PRO A 1 228 ? 7.440 -16.706 5.315 1.00 96.00 228 PRO A C 1
ATOM 1795 O O . PRO A 1 228 ? 8.183 -17.593 4.898 1.00 96.00 228 PRO A O 1
ATOM 1798 N N . LEU A 1 229 ? 7.745 -15.412 5.205 1.00 97.62 229 LEU A N 1
ATOM 1799 C CA . LEU A 1 229 ? 8.908 -14.919 4.463 1.00 97.62 229 LEU A CA 1
ATOM 1800 C C . LEU A 1 229 ? 10.224 -15.242 5.202 1.00 97.62 229 LEU A C 1
ATOM 1802 O O . LEU A 1 229 ? 10.396 -14.790 6.334 1.00 97.62 229 LEU A O 1
ATOM 1806 N N . PRO A 1 230 ? 11.182 -15.967 4.590 1.00 96.62 230 PRO A N 1
ATOM 1807 C CA . PRO A 1 230 ? 12.475 -16.238 5.217 1.00 96.62 230 PRO A CA 1
ATOM 1808 C C . PRO A 1 230 ? 13.300 -14.958 5.397 1.00 96.62 230 PRO A C 1
ATOM 1810 O O . PRO A 1 230 ? 13.586 -14.253 4.426 1.00 96.62 230 PRO A O 1
ATOM 1813 N N . LEU A 1 231 ? 13.728 -14.681 6.631 1.00 97.62 231 LEU A N 1
ATOM 1814 C CA . LEU A 1 231 ? 14.505 -13.490 6.981 1.00 97.62 231 LEU A CA 1
ATOM 1815 C C . LEU A 1 231 ? 16.007 -13.815 7.091 1.00 97.62 231 LEU A C 1
ATOM 1817 O O . LEU A 1 231 ? 16.424 -14.440 8.067 1.00 97.62 231 LEU A O 1
ATOM 1821 N N . PRO A 1 232 ? 16.851 -13.408 6.121 1.00 97.00 232 PRO A N 1
ATOM 1822 C CA . PRO A 1 232 ? 18.300 -13.552 6.237 1.00 97.00 232 PRO A CA 1
ATOM 1823 C C . PRO A 1 232 ? 18.847 -12.519 7.226 1.00 97.00 232 PRO A C 1
ATOM 1825 O O . PRO A 1 232 ? 18.549 -11.334 7.089 1.00 97.00 232 PRO A O 1
ATOM 1828 N N . TRP A 1 233 ? 19.677 -12.949 8.177 1.00 97.12 233 TRP A N 1
ATOM 1829 C CA . TRP A 1 233 ? 20.263 -12.085 9.216 1.00 97.12 233 TRP A CA 1
ATOM 1830 C C . TRP A 1 233 ? 21.727 -11.700 8.953 1.00 97.12 233 TRP A C 1
ATOM 1832 O O . TRP A 1 233 ? 22.316 -10.927 9.707 1.00 97.12 233 TRP A O 1
ATOM 1842 N N . ASN A 1 234 ? 22.321 -12.200 7.864 1.00 96.19 234 ASN A N 1
ATOM 1843 C CA . ASN A 1 234 ? 23.649 -11.813 7.399 1.00 96.19 234 ASN A CA 1
ATOM 1844 C C . ASN A 1 234 ? 23.612 -11.351 5.934 1.00 96.19 234 ASN A C 1
ATOM 1846 O O . ASN A 1 234 ? 22.893 -11.900 5.100 1.00 96.19 234 ASN A O 1
ATOM 1850 N N . ALA A 1 235 ? 24.454 -10.377 5.580 1.00 94.88 235 ALA A N 1
ATOM 1851 C CA . ALA A 1 235 ? 24.607 -9.899 4.204 1.00 94.88 235 ALA A CA 1
ATOM 1852 C C . ALA A 1 235 ? 25.132 -10.966 3.219 1.00 94.88 235 ALA A C 1
ATOM 1854 O O . ALA A 1 235 ? 25.024 -10.779 2.004 1.00 94.88 235 ALA A O 1
ATOM 1855 N N . ASN A 1 236 ? 25.723 -12.053 3.725 1.00 95.38 236 ASN A N 1
ATOM 1856 C CA . ASN A 1 236 ? 26.157 -13.202 2.932 1.00 95.38 236 ASN A CA 1
ATOM 1857 C C . ASN A 1 236 ? 25.035 -14.222 2.677 1.00 95.38 236 ASN A C 1
ATOM 1859 O O . ASN A 1 236 ? 25.110 -14.931 1.678 1.00 95.38 236 ASN A O 1
ATOM 1863 N N . ASP A 1 237 ? 23.979 -14.224 3.498 1.00 96.62 237 ASP A N 1
ATOM 1864 C CA . ASP A 1 237 ? 22.822 -15.125 3.364 1.00 96.62 237 ASP A CA 1
ATOM 1865 C C . ASP A 1 237 ? 21.744 -14.546 2.427 1.00 96.62 237 ASP A C 1
ATOM 1867 O O . ASP A 1 237 ? 20.711 -15.163 2.170 1.00 96.62 237 ASP A O 1
ATOM 1871 N N . LEU A 1 238 ? 21.966 -13.331 1.910 1.00 97.31 238 LEU A N 1
ATOM 1872 C CA . LEU A 1 238 ? 21.068 -12.685 0.960 1.00 97.31 238 LEU A CA 1
ATOM 1873 C C . LEU A 1 238 ? 20.978 -13.490 -0.340 1.00 97.31 238 LEU A C 1
ATOM 1875 O O . LEU A 1 238 ? 21.983 -13.722 -1.017 1.00 97.31 238 LEU A O 1
ATOM 1879 N N . ASN A 1 239 ? 19.750 -13.818 -0.744 1.00 96.81 239 ASN A N 1
ATOM 1880 C CA . ASN A 1 239 ? 19.467 -14.515 -1.988 1.00 96.81 239 ASN A CA 1
ATOM 1881 C C . ASN A 1 239 ? 20.016 -13.705 -3.180 1.00 96.81 239 ASN A C 1
ATOM 1883 O O . ASN A 1 239 ? 19.549 -12.606 -3.504 1.00 96.81 239 ASN A O 1
ATOM 1887 N N . GLY A 1 240 ? 21.040 -14.263 -3.831 1.00 96.00 240 GLY A N 1
ATOM 1888 C CA . GLY A 1 240 ? 21.766 -13.602 -4.912 1.00 96.00 240 GLY A CA 1
ATOM 1889 C C . GLY A 1 240 ? 20.914 -13.326 -6.152 1.00 96.00 240 GLY A C 1
ATOM 1890 O O . GLY A 1 240 ? 21.205 -12.372 -6.879 1.00 96.00 240 GLY A O 1
ATOM 1891 N N . GLU A 1 241 ? 19.857 -14.111 -6.370 1.00 95.94 241 GLU A N 1
ATOM 1892 C CA . GLU A 1 241 ? 18.935 -13.952 -7.490 1.00 95.94 241 GLU A CA 1
ATOM 1893 C C . GLU A 1 241 ? 17.855 -12.901 -7.219 1.00 95.94 241 GLU A C 1
ATOM 1895 O O . GLU A 1 241 ? 17.569 -12.107 -8.111 1.00 95.94 241 GLU A O 1
ATOM 1900 N N . ALA A 1 242 ? 17.329 -12.812 -5.993 1.00 97.12 242 ALA A N 1
ATOM 1901 C CA . ALA A 1 242 ? 16.444 -11.719 -5.574 1.00 97.12 242 ALA A CA 1
ATOM 1902 C C . ALA A 1 242 ? 17.172 -10.362 -5.656 1.00 97.12 242 ALA A C 1
ATOM 1904 O O . ALA A 1 242 ? 16.669 -9.399 -6.234 1.00 97.12 242 ALA A O 1
ATOM 1905 N N . LEU A 1 243 ? 18.434 -10.306 -5.205 1.00 97.31 243 LEU A N 1
ATOM 1906 C CA . LEU A 1 243 ? 19.322 -9.162 -5.465 1.00 97.31 243 LEU A CA 1
ATOM 1907 C C . LEU A 1 243 ? 19.585 -8.937 -6.968 1.00 97.31 243 LEU A C 1
ATOM 1909 O O . LEU A 1 243 ? 19.865 -7.813 -7.385 1.00 97.31 243 LEU A O 1
ATOM 1913 N N . GLY A 1 244 ? 19.528 -9.992 -7.782 1.00 96.25 244 GLY A N 1
ATOM 1914 C CA . GLY A 1 244 ? 19.576 -9.923 -9.243 1.00 96.25 244 GLY A CA 1
ATOM 1915 C C . GLY A 1 244 ? 18.355 -9.215 -9.834 1.00 96.25 244 GLY A C 1
ATOM 1916 O O . GLY A 1 244 ? 18.525 -8.365 -10.708 1.00 96.25 244 GLY A O 1
ATOM 1917 N N . SER A 1 245 ? 17.158 -9.483 -9.310 1.00 96.75 245 SER A N 1
ATOM 1918 C CA . SER A 1 245 ? 15.922 -8.803 -9.708 1.00 96.75 245 SER A CA 1
ATOM 1919 C C . SER A 1 245 ? 15.974 -7.302 -9.415 1.00 96.75 245 SER A C 1
ATOM 1921 O O . SER A 1 245 ? 15.756 -6.496 -10.318 1.00 96.75 245 SER A O 1
ATOM 1923 N N . LEU A 1 246 ? 16.384 -6.903 -8.205 1.00 97.00 246 LEU A N 1
ATOM 1924 C CA . LEU A 1 246 ? 16.554 -5.483 -7.849 1.00 97.00 246 LEU A CA 1
ATOM 1925 C C . LEU A 1 246 ? 17.596 -4.785 -8.744 1.00 97.00 246 LEU A C 1
ATOM 1927 O O . LEU A 1 246 ? 17.400 -3.644 -9.163 1.00 97.00 246 LEU A O 1
ATOM 1931 N N . ARG A 1 247 ? 18.689 -5.478 -9.097 1.00 95.31 247 ARG A N 1
ATOM 1932 C CA . ARG A 1 247 ? 19.670 -4.972 -10.075 1.00 95.31 247 ARG A CA 1
ATOM 1933 C C . ARG A 1 247 ? 19.087 -4.820 -11.474 1.00 95.31 247 ARG A C 1
ATOM 1935 O O . ARG A 1 247 ? 19.460 -3.872 -12.157 1.00 95.31 247 ARG A O 1
ATOM 1942 N N . ALA A 1 248 ? 18.198 -5.716 -11.902 1.00 94.75 248 ALA A N 1
ATOM 1943 C CA . ALA A 1 248 ? 17.532 -5.610 -13.195 1.00 94.75 248 ALA A CA 1
ATOM 1944 C C . ALA A 1 248 ? 16.609 -4.383 -13.254 1.00 94.75 248 ALA A C 1
ATOM 1946 O O . ALA A 1 248 ? 16.667 -3.660 -14.245 1.00 94.75 248 ALA A O 1
ATOM 1947 N N . LEU A 1 249 ? 15.846 -4.095 -12.188 1.00 95.44 249 LEU A N 1
ATOM 1948 C CA . LEU A 1 249 ? 15.023 -2.879 -12.091 1.00 95.44 249 LEU A CA 1
ATOM 1949 C C . LEU A 1 249 ? 15.870 -1.611 -12.260 1.00 95.44 249 LEU A C 1
ATOM 1951 O O . LEU A 1 249 ? 15.631 -0.820 -13.171 1.00 95.44 249 LEU A O 1
ATOM 1955 N N . MET A 1 250 ? 16.928 -1.463 -11.458 1.00 92.94 250 MET A N 1
ATOM 1956 C CA . MET A 1 250 ? 17.856 -0.335 -11.595 1.00 92.94 250 MET A CA 1
ATOM 1957 C C . MET A 1 250 ? 18.528 -0.263 -12.975 1.00 92.94 250 MET A C 1
ATOM 1959 O O . MET A 1 250 ? 18.817 0.830 -13.447 1.00 92.94 250 MET A O 1
ATOM 1963 N N . ALA A 1 251 ? 18.826 -1.402 -13.612 1.00 92.38 251 ALA A N 1
ATOM 1964 C CA . ALA A 1 251 ? 19.500 -1.443 -14.911 1.00 92.38 251 ALA A CA 1
ATOM 1965 C C . ALA A 1 251 ? 18.588 -1.060 -16.089 1.00 92.38 251 ALA A C 1
ATOM 1967 O O . ALA A 1 251 ? 19.108 -0.694 -17.140 1.00 92.38 251 ALA A O 1
ATOM 1968 N N . MET A 1 252 ? 17.262 -1.129 -15.927 1.00 95.44 252 MET A N 1
ATOM 1969 C CA . MET A 1 252 ? 16.277 -0.561 -16.864 1.00 95.44 252 MET A CA 1
ATOM 1970 C C . MET A 1 252 ? 16.035 0.941 -16.623 1.00 95.44 252 MET A C 1
ATOM 1972 O O . MET A 1 252 ? 15.450 1.622 -17.466 1.00 95.44 252 MET A O 1
ATOM 1976 N N . SER A 1 253 ? 16.482 1.456 -15.475 1.00 94.75 253 SER A N 1
ATOM 1977 C CA . SER A 1 253 ? 16.392 2.859 -15.074 1.00 94.75 253 SER A CA 1
ATOM 1978 C C . SER A 1 253 ? 17.741 3.582 -15.222 1.00 94.75 253 SER A C 1
ATOM 1980 O O . SER A 1 253 ? 18.732 3.018 -15.698 1.00 94.75 253 SER A O 1
ATOM 1982 N N . SER A 1 254 ? 17.792 4.841 -14.792 1.00 92.69 254 SER A N 1
ATOM 1983 C CA . SER A 1 254 ? 19.039 5.557 -14.527 1.00 92.69 254 SER A CA 1
ATOM 1984 C C . SER A 1 254 ? 19.362 5.520 -13.031 1.00 92.69 254 SER A C 1
ATOM 1986 O O . SER A 1 254 ? 18.479 5.382 -12.184 1.00 92.69 254 SER A O 1
ATOM 1988 N N . TRP A 1 255 ? 20.641 5.681 -12.675 1.00 91.88 255 TRP A N 1
ATOM 1989 C CA . TRP A 1 255 ? 21.018 5.793 -11.263 1.00 91.88 255 TRP A CA 1
ATOM 1990 C C . TRP A 1 255 ? 20.377 7.012 -10.572 1.00 91.88 255 TRP A C 1
ATOM 1992 O O . TRP A 1 255 ? 19.831 6.815 -9.486 1.00 91.88 255 TRP A O 1
ATOM 2002 N N . PRO A 1 256 ? 20.383 8.234 -11.156 1.00 93.94 256 PRO A N 1
ATOM 2003 C CA . PRO A 1 256 ? 19.685 9.369 -10.556 1.00 93.94 256 PRO A CA 1
ATOM 2004 C C . PRO A 1 256 ? 18.188 9.104 -10.359 1.00 93.94 256 PRO A C 1
ATOM 2006 O O . PRO A 1 256 ? 17.720 9.228 -9.235 1.00 93.94 256 PRO A O 1
ATOM 2009 N N . ASN A 1 257 ? 17.460 8.616 -11.375 1.00 95.62 257 ASN A N 1
ATOM 2010 C CA . ASN A 1 257 ? 16.023 8.338 -11.242 1.00 95.62 257 ASN A CA 1
ATOM 2011 C C . ASN A 1 257 ? 15.732 7.337 -10.118 1.00 95.62 257 ASN A C 1
ATOM 2013 O O . ASN A 1 257 ? 14.890 7.599 -9.262 1.00 95.62 257 ASN A O 1
ATOM 2017 N N . ALA A 1 258 ? 16.459 6.216 -10.101 1.00 95.00 258 ALA A N 1
ATOM 2018 C CA . ALA A 1 258 ? 16.223 5.133 -9.154 1.00 95.00 258 ALA A CA 1
ATOM 2019 C C 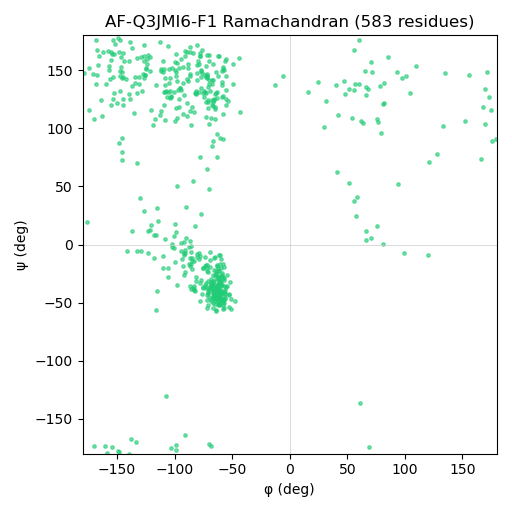. ALA A 1 258 ? 16.637 5.464 -7.710 1.00 95.00 258 ALA A C 1
ATOM 2021 O O . ALA A 1 258 ? 16.240 4.746 -6.795 1.00 95.00 258 ALA A O 1
ATOM 2022 N N . THR A 1 259 ? 17.465 6.493 -7.484 1.00 94.38 259 THR A N 1
ATOM 2023 C CA . THR A 1 259 ? 18.022 6.794 -6.149 1.00 94.38 259 THR A CA 1
ATOM 2024 C C . THR A 1 259 ? 17.738 8.198 -5.618 1.00 94.38 259 THR A C 1
ATOM 2026 O O . THR A 1 259 ? 18.016 8.428 -4.443 1.00 94.38 259 THR A O 1
ATOM 2029 N N . ALA A 1 260 ? 17.160 9.098 -6.417 1.00 94.50 260 ALA A N 1
ATOM 2030 C CA . ALA A 1 260 ? 16.699 10.405 -5.959 1.00 94.50 260 ALA A CA 1
ATOM 2031 C C . ALA A 1 260 ? 15.545 10.278 -4.950 1.00 94.50 260 ALA A C 1
ATOM 2033 O O . ALA A 1 260 ? 14.548 9.599 -5.209 1.00 94.50 260 ALA A O 1
ATOM 2034 N N . GLU A 1 261 ? 15.682 10.959 -3.814 1.00 95.06 261 GLU A N 1
ATOM 2035 C CA . GLU A 1 261 ? 14.584 11.239 -2.888 1.00 95.06 261 GLU A CA 1
ATOM 2036 C C . GLU A 1 261 ? 13.863 12.487 -3.416 1.00 95.06 261 GLU A C 1
ATOM 2038 O O . GLU A 1 261 ? 14.459 13.562 -3.494 1.00 95.06 261 GLU A O 1
ATOM 2043 N N . LEU A 1 262 ? 12.611 12.325 -3.851 1.00 95.19 262 LEU A N 1
ATOM 2044 C CA . LEU A 1 262 ? 11.803 13.389 -4.457 1.00 95.19 262 LEU A CA 1
ATOM 2045 C C . LEU A 1 262 ? 10.829 13.981 -3.424 1.00 95.19 262 LEU A C 1
ATOM 2047 O O . LEU A 1 262 ? 10.408 13.262 -2.515 1.00 95.19 262 LEU A O 1
ATOM 2051 N N . PRO A 1 263 ? 10.454 15.269 -3.537 1.00 92.62 263 PRO A N 1
ATOM 2052 C CA . PRO A 1 263 ? 9.547 15.901 -2.583 1.00 92.62 263 PRO A CA 1
ATOM 2053 C C . PRO A 1 263 ? 8.114 15.351 -2.675 1.00 92.62 263 PRO A C 1
ATOM 2055 O O . PRO A 1 263 ? 7.431 15.284 -1.654 1.00 92.62 263 PRO A O 1
ATOM 2058 N N . GLY A 1 264 ? 7.647 14.955 -3.865 1.00 93.88 264 GLY A N 1
ATOM 2059 C CA . GLY A 1 264 ? 6.327 14.369 -4.064 1.00 93.88 264 GLY A CA 1
ATOM 2060 C C . GLY A 1 264 ? 6.377 12.852 -4.240 1.00 93.88 264 GLY A C 1
ATOM 2061 O O . GLY A 1 264 ? 7.042 12.313 -5.125 1.00 93.88 264 GLY A O 1
ATOM 2062 N N . GLN A 1 265 ? 5.570 12.147 -3.442 1.00 92.12 265 GLN A N 1
ATOM 2063 C CA . GLN A 1 265 ? 5.440 10.680 -3.468 1.00 92.12 265 GLN A CA 1
ATOM 2064 C C . GLN A 1 265 ? 5.009 10.091 -4.831 1.00 92.12 265 GLN A C 1
ATOM 2066 O O . GLN A 1 265 ? 5.181 8.897 -5.064 1.00 92.12 265 GLN A O 1
ATOM 2071 N N . TYR A 1 266 ? 4.471 10.913 -5.742 1.00 97.19 266 TYR A N 1
ATOM 2072 C CA . TYR A 1 266 ? 4.004 10.494 -7.071 1.00 97.19 266 TYR A CA 1
ATOM 2073 C C . TYR A 1 266 ? 4.703 11.220 -8.235 1.00 97.19 266 TYR A C 1
ATOM 2075 O O . TYR A 1 266 ? 4.252 11.082 -9.371 1.00 97.19 266 TYR A O 1
ATOM 2083 N N . ASP A 1 267 ? 5.803 11.947 -8.006 1.00 98.06 267 ASP A N 1
ATOM 2084 C CA . ASP A 1 267 ? 6.447 12.798 -9.029 1.00 98.06 267 ASP A CA 1
ATOM 2085 C C . ASP A 1 267 ? 6.826 12.015 -10.302 1.00 98.06 267 ASP A C 1
ATOM 2087 O O . ASP A 1 267 ? 6.512 12.432 -11.415 1.00 98.06 267 ASP A O 1
ATOM 2091 N N . ARG A 1 268 ? 7.377 10.801 -10.155 1.00 98.06 268 ARG A N 1
ATOM 2092 C CA . ARG A 1 268 ? 7.686 9.901 -11.290 1.00 98.06 268 ARG A CA 1
ATOM 2093 C C . ARG A 1 268 ? 6.446 9.501 -12.103 1.00 98.06 268 ARG A C 1
ATOM 2095 O O . ARG A 1 268 ? 6.543 9.263 -13.305 1.00 98.06 268 ARG A O 1
ATOM 2102 N N . SER A 1 269 ? 5.282 9.429 -11.463 1.00 98.06 269 SER A N 1
ATOM 2103 C CA . SER A 1 269 ? 4.000 9.109 -12.102 1.00 98.06 269 SER A CA 1
ATOM 2104 C C . SER A 1 269 ? 3.371 10.333 -12.778 1.00 98.06 269 SER A C 1
ATOM 2106 O O . SER A 1 269 ? 2.679 10.176 -13.785 1.00 98.06 269 SER A O 1
ATOM 2108 N N . VAL A 1 270 ? 3.661 11.544 -12.286 1.00 98.38 270 VAL A N 1
ATOM 2109 C CA . VAL A 1 270 ? 3.366 12.807 -12.985 1.00 98.38 270 VAL A CA 1
ATOM 2110 C C . VAL A 1 270 ? 4.222 12.909 -14.250 1.00 98.38 270 VAL A C 1
ATOM 2112 O O . VAL A 1 270 ? 3.666 13.023 -15.337 1.00 98.38 270 VAL A O 1
ATOM 2115 N N . TRP A 1 271 ? 5.541 12.698 -14.159 1.00 98.31 271 TRP A N 1
ATOM 2116 C CA . TRP A 1 271 ? 6.429 12.684 -15.334 1.00 98.31 271 TRP A CA 1
ATOM 2117 C C . TRP A 1 271 ? 5.980 11.663 -16.394 1.00 98.31 271 TRP A C 1
ATOM 2119 O O . TRP A 1 271 ? 5.989 11.955 -17.588 1.00 98.31 271 TRP A O 1
ATOM 2129 N N . PHE A 1 272 ? 5.506 10.485 -15.968 1.00 98.50 272 PHE A N 1
ATOM 2130 C CA . PHE A 1 272 ? 4.947 9.485 -16.883 1.00 98.50 272 PHE A CA 1
ATOM 2131 C C . PHE A 1 272 ? 3.671 9.960 -17.594 1.00 98.50 272 PHE A C 1
ATOM 2133 O O . PHE A 1 272 ? 3.499 9.722 -18.797 1.00 98.50 272 PHE A O 1
ATOM 2140 N N . SER A 1 273 ? 2.793 10.651 -16.858 1.00 98.19 273 SER A N 1
ATOM 2141 C CA . SER A 1 273 ? 1.596 11.304 -17.400 1.00 98.19 273 SER A CA 1
ATOM 2142 C C . SER A 1 273 ? 1.944 12.377 -18.435 1.00 98.19 273 SER A C 1
ATOM 2144 O O . SER A 1 273 ? 1.234 12.498 -19.433 1.00 98.19 273 SER A O 1
ATOM 2146 N N . ASP A 1 274 ? 3.038 13.105 -18.224 1.00 97.50 274 ASP A N 1
ATOM 2147 C CA . ASP A 1 274 ? 3.476 14.207 -19.089 1.00 97.50 274 ASP A CA 1
ATOM 2148 C C . ASP A 1 274 ? 4.215 13.727 -20.353 1.00 97.50 274 ASP A C 1
ATOM 2150 O O . ASP A 1 274 ? 4.445 14.500 -21.282 1.00 97.50 274 ASP A O 1
ATOM 2154 N N . GLY A 1 275 ? 4.509 12.425 -20.439 1.00 96.75 275 GLY A N 1
ATOM 2155 C CA . GLY A 1 275 ? 5.062 11.770 -21.627 1.00 96.75 275 GLY A CA 1
ATOM 2156 C C . GLY A 1 275 ? 6.419 11.105 -21.413 1.00 96.75 275 GLY A C 1
ATOM 2157 O O . GLY A 1 275 ? 6.845 10.343 -22.283 1.00 96.75 275 GLY A O 1
ATOM 2158 N N . GLU A 1 276 ? 7.059 11.322 -20.265 1.00 97.38 276 GLU A N 1
ATOM 2159 C CA . GLU A 1 276 ? 8.413 10.841 -20.000 1.00 97.38 276 GLU A CA 1
ATOM 2160 C C . GLU A 1 276 ? 8.449 9.368 -19.595 1.00 97.38 276 GLU A C 1
ATOM 2162 O O . GLU A 1 276 ? 7.540 8.829 -18.960 1.00 97.38 276 GLU A O 1
ATOM 2167 N N . GLY A 1 277 ? 9.530 8.690 -19.972 1.00 96.94 277 GLY A N 1
ATOM 2168 C CA . GLY A 1 277 ? 9.727 7.274 -19.698 1.00 96.94 277 GLY A CA 1
ATOM 2169 C C . GLY A 1 277 ? 8.815 6.360 -20.517 1.00 96.94 277 GLY A C 1
ATOM 2170 O O . GLY A 1 277 ? 7.747 6.736 -21.018 1.00 96.94 277 GLY A O 1
ATOM 2171 N N . ARG A 1 278 ? 9.241 5.106 -20.677 1.00 97.94 278 ARG A N 1
ATOM 2172 C CA . ARG A 1 278 ? 8.428 4.083 -21.350 1.00 97.94 278 ARG A CA 1
ATOM 2173 C C . ARG A 1 278 ? 7.475 3.386 -20.385 1.00 97.94 278 ARG A C 1
ATOM 2175 O O . ARG A 1 278 ? 6.343 3.088 -20.752 1.00 97.94 278 ARG A O 1
ATOM 2182 N N . ALA A 1 279 ? 7.933 3.188 -19.152 1.00 98.44 279 ALA A N 1
ATOM 2183 C CA . ALA A 1 279 ? 7.164 2.630 -18.052 1.00 98.44 279 ALA A CA 1
ATOM 2184 C C . ALA A 1 279 ? 7.536 3.296 -16.722 1.00 98.44 279 ALA A C 1
ATOM 2186 O O . ALA A 1 279 ? 8.649 3.807 -16.560 1.00 98.44 279 ALA A O 1
ATOM 2187 N N . VAL A 1 280 ? 6.633 3.218 -15.748 1.00 98.62 280 VAL A N 1
ATOM 2188 C CA . VAL A 1 280 ? 6.897 3.598 -14.354 1.00 98.62 280 VAL A CA 1
ATOM 2189 C C . VAL A 1 280 ? 6.428 2.493 -13.411 1.00 98.62 280 VAL A C 1
ATOM 2191 O O . VAL A 1 280 ? 5.371 1.899 -13.615 1.00 98.62 280 VAL A O 1
ATOM 2194 N N . ILE A 1 281 ? 7.225 2.197 -12.386 1.00 98.38 281 ILE A N 1
ATOM 2195 C CA . ILE A 1 281 ? 6.784 1.418 -11.227 1.00 98.38 281 ILE A CA 1
ATOM 2196 C C . ILE A 1 281 ? 6.286 2.389 -10.167 1.00 98.38 281 ILE A C 1
ATOM 2198 O O . ILE A 1 281 ? 7.000 3.311 -9.773 1.00 98.38 281 ILE A O 1
ATOM 2202 N N . GLY A 1 282 ? 5.080 2.131 -9.683 1.00 97.31 282 GLY A N 1
ATOM 2203 C CA . GLY A 1 282 ? 4.496 2.807 -8.537 1.00 97.31 282 GLY A CA 1
ATOM 2204 C C . GLY A 1 282 ? 3.361 1.972 -7.964 1.00 97.31 282 GLY A C 1
ATOM 2205 O O . GLY A 1 282 ? 3.113 0.849 -8.400 1.00 97.31 282 GLY A O 1
ATOM 2206 N N . TYR A 1 283 ? 2.645 2.531 -7.003 1.00 97.81 283 TYR A N 1
ATOM 2207 C CA . TYR A 1 283 ? 1.426 1.930 -6.469 1.00 97.81 283 TYR A CA 1
ATOM 2208 C C . TYR A 1 283 ? 0.189 2.416 -7.234 1.00 97.81 283 TYR A C 1
ATOM 2210 O O . TYR A 1 283 ? 0.255 3.427 -7.939 1.00 97.81 283 TYR A O 1
ATOM 2218 N N . SER A 1 284 ? -0.941 1.711 -7.121 1.00 98.19 284 SER A N 1
ATOM 2219 C CA . SER A 1 284 ? -2.180 2.001 -7.870 1.00 98.19 284 SER A CA 1
ATOM 2220 C C . SER A 1 284 ? -2.674 3.443 -7.710 1.00 98.19 284 SER A C 1
ATOM 2222 O O . SER A 1 284 ? -3.124 4.067 -8.671 1.00 98.19 284 SER A O 1
ATOM 2224 N N . GLU A 1 285 ? -2.498 4.011 -6.525 1.00 98.50 285 GLU A N 1
ATOM 2225 C CA . GLU A 1 285 ? -2.883 5.365 -6.154 1.00 98.50 285 GLU A CA 1
ATOM 2226 C C . GLU A 1 285 ? -2.054 6.461 -6.836 1.00 98.50 285 GLU A C 1
ATOM 2228 O O . GLU A 1 285 ? -2.504 7.605 -6.923 1.00 98.50 285 GLU A O 1
ATOM 2233 N N . SER A 1 286 ? -0.928 6.101 -7.466 1.00 98.06 286 SER A N 1
ATOM 2234 C CA . SER A 1 286 ? -0.228 6.956 -8.439 1.00 98.06 286 SER A CA 1
ATOM 2235 C C . SER A 1 286 ? -1.160 7.462 -9.541 1.00 98.06 286 SER A C 1
ATOM 2237 O O . SER A 1 286 ? -0.993 8.575 -10.039 1.00 98.06 286 SER A O 1
ATOM 2239 N N . MET A 1 287 ? -2.172 6.668 -9.915 1.00 98.50 287 MET A N 1
ATOM 2240 C CA . MET A 1 287 ? -3.165 7.051 -10.920 1.00 98.50 287 MET A CA 1
ATOM 2241 C C . MET A 1 287 ? -3.996 8.270 -10.502 1.00 98.50 287 MET A C 1
ATOM 2243 O O . MET A 1 287 ? -4.591 8.905 -11.372 1.00 98.50 287 MET A O 1
ATOM 2247 N N . SER A 1 288 ? -4.041 8.631 -9.213 1.00 97.88 288 SER A N 1
ATOM 2248 C CA . SER A 1 288 ? -4.723 9.844 -8.740 1.00 97.88 288 SER A CA 1
ATOM 2249 C C . SER A 1 288 ? -3.992 11.133 -9.144 1.00 97.88 288 SER A C 1
ATOM 2251 O O . SER A 1 288 ? -4.654 12.124 -9.448 1.00 97.88 288 SER A O 1
ATOM 2253 N N . ALA A 1 289 ? -2.657 11.095 -9.245 1.00 97.62 289 ALA A N 1
ATOM 2254 C CA . ALA A 1 289 ? -1.807 12.231 -9.621 1.00 97.62 289 ALA A CA 1
ATOM 2255 C C . ALA A 1 289 ? -1.638 12.414 -11.143 1.00 97.62 289 ALA A C 1
ATOM 2257 O O . ALA A 1 289 ? -1.224 13.474 -11.599 1.00 97.62 289 ALA A O 1
ATOM 2258 N N . MET A 1 290 ? -1.962 11.394 -11.944 1.00 98.25 290 MET A N 1
ATOM 2259 C CA . MET A 1 290 ? -1.869 11.457 -13.409 1.00 98.25 290 MET A CA 1
ATOM 2260 C C . MET A 1 290 ? -2.933 12.386 -14.030 1.00 98.25 290 MET A C 1
ATOM 2262 O O . MET A 1 290 ? -3.967 12.684 -13.425 1.00 98.25 290 MET A O 1
ATOM 2266 N N . SER A 1 291 ? -2.738 12.798 -15.284 1.00 97.81 291 SER A N 1
ATOM 2267 C CA . SER A 1 291 ? -3.768 13.497 -16.065 1.00 97.81 291 SER A CA 1
ATOM 2268 C C . SER A 1 291 ? -4.917 12.565 -16.496 1.00 97.81 291 SER A C 1
ATOM 2270 O O . SER A 1 291 ? -4.798 11.337 -16.502 1.00 97.81 291 SER A O 1
ATOM 2272 N N . GLU A 1 292 ? -6.061 13.132 -16.902 1.00 97.19 292 GLU A N 1
ATOM 2273 C CA . GLU A 1 292 ? -7.154 12.343 -17.500 1.00 97.19 292 GLU A CA 1
ATOM 2274 C C . GLU A 1 292 ? -6.744 11.724 -18.848 1.00 97.19 292 GLU A C 1
ATOM 2276 O O . GLU A 1 292 ? -7.140 10.604 -19.167 1.00 97.19 292 GLU A O 1
ATOM 2281 N N . ALA A 1 293 ? -5.925 12.428 -19.638 1.00 97.12 293 ALA A N 1
ATOM 2282 C CA . ALA A 1 293 ? -5.370 11.898 -20.880 1.00 97.12 293 ALA A CA 1
ATOM 2283 C C . ALA A 1 293 ? -4.516 10.651 -20.609 1.00 97.12 293 ALA A C 1
ATOM 2285 O O . ALA A 1 293 ? -4.808 9.592 -21.163 1.00 97.12 293 ALA A O 1
ATOM 2286 N N . ALA A 1 294 ? -3.564 10.744 -19.673 1.00 97.50 294 ALA A N 1
ATOM 2287 C CA . ALA A 1 294 ? -2.741 9.615 -19.255 1.00 97.50 294 ALA A CA 1
ATOM 2288 C C . ALA A 1 294 ? -3.598 8.446 -18.750 1.00 97.50 294 ALA A C 1
ATOM 2290 O O . ALA A 1 294 ? -3.480 7.346 -19.274 1.00 97.50 294 ALA A O 1
ATOM 2291 N N . ARG A 1 295 ? -4.547 8.673 -17.828 1.00 97.81 295 ARG A N 1
ATOM 2292 C CA . ARG A 1 295 ? -5.458 7.617 -17.327 1.00 97.81 295 ARG A CA 1
ATOM 2293 C C . ARG A 1 295 ? -6.287 6.922 -18.415 1.00 97.81 295 ARG A C 1
ATOM 2295 O O . ARG A 1 295 ? -6.660 5.763 -18.234 1.00 97.81 295 ARG A O 1
ATOM 2302 N N . ARG A 1 296 ? -6.607 7.599 -19.523 1.00 97.12 296 ARG A N 1
ATOM 2303 C CA . ARG A 1 296 ? -7.326 6.992 -20.660 1.00 97.12 296 ARG A CA 1
ATOM 2304 C C . ARG A 1 296 ? -6.422 6.117 -21.528 1.00 97.12 296 ARG A C 1
ATOM 2306 O O . ARG A 1 296 ? -6.919 5.120 -22.052 1.00 97.12 296 ARG A O 1
ATOM 2313 N N . ASP A 1 297 ? -5.136 6.436 -21.623 1.00 97.06 297 ASP A N 1
ATOM 2314 C CA . ASP A 1 297 ? -4.118 5.680 -22.373 1.00 97.06 297 ASP A CA 1
ATOM 2315 C C . ASP A 1 297 ? -3.332 4.664 -21.510 1.00 97.06 297 ASP A C 1
ATOM 2317 O O . ASP A 1 297 ? -2.551 3.862 -22.011 1.00 97.06 297 ASP A O 1
ATOM 2321 N N . LEU A 1 298 ? -3.564 4.661 -20.196 1.00 98.06 298 LEU A N 1
ATOM 2322 C CA . LEU A 1 298 ? -2.857 3.828 -19.227 1.00 98.06 298 LEU A CA 1
ATOM 2323 C C . LEU A 1 298 ? -3.278 2.354 -19.276 1.00 98.06 298 LEU A C 1
ATOM 2325 O O . LEU A 1 298 ? -4.464 2.029 -19.161 1.00 98.06 298 LEU A O 1
ATOM 2329 N N . ASP A 1 299 ? -2.295 1.461 -19.312 1.00 98.50 299 ASP A N 1
ATOM 2330 C CA . ASP A 1 299 ? -2.441 0.061 -18.924 1.00 98.50 299 ASP A CA 1
ATOM 2331 C C . ASP A 1 299 ? -1.436 -0.293 -17.810 1.00 98.50 299 ASP A C 1
ATOM 2333 O O . ASP A 1 299 ? -0.512 0.465 -17.510 1.00 98.50 299 ASP A O 1
ATOM 2337 N N . PHE A 1 300 ? -1.676 -1.404 -17.112 1.00 98.56 300 PHE A N 1
ATOM 2338 C CA . PHE A 1 300 ? -0.897 -1.796 -15.941 1.00 98.56 300 PHE A CA 1
ATOM 2339 C C . PHE A 1 300 ? -1.118 -3.250 -15.513 1.00 98.56 300 PHE A C 1
ATOM 2341 O O . PHE A 1 300 ? -2.120 -3.883 -15.861 1.00 98.56 300 PHE A O 1
ATOM 2348 N N . LYS A 1 301 ? -0.189 -3.762 -14.704 1.00 97.94 301 LYS A N 1
ATOM 2349 C CA . LYS A 1 301 ? -0.249 -5.072 -14.031 1.00 97.94 301 LYS A CA 1
ATOM 2350 C C . LYS A 1 301 ? 0.665 -5.092 -12.810 1.00 97.94 301 LYS A C 1
ATOM 2352 O O . LYS A 1 301 ? 1.524 -4.223 -12.681 1.00 97.94 301 LYS A O 1
ATOM 2357 N N . PHE A 1 302 ? 0.522 -6.091 -11.942 1.00 96.81 302 PHE A N 1
ATOM 2358 C CA . PHE A 1 302 ? 1.507 -6.324 -10.882 1.00 96.81 302 PHE A CA 1
ATOM 2359 C C . PHE A 1 302 ? 2.892 -6.568 -11.490 1.00 96.81 302 PHE A C 1
ATOM 2361 O O . PHE A 1 302 ? 3.021 -7.264 -12.500 1.00 96.81 302 PHE A O 1
ATOM 2368 N N . LEU A 1 303 ? 3.913 -5.958 -10.893 1.00 96.62 303 LEU A N 1
ATOM 2369 C CA . LEU A 1 303 ? 5.297 -6.035 -11.344 1.00 96.62 303 LEU A CA 1
ATOM 2370 C C . LEU A 1 303 ? 5.823 -7.477 -11.216 1.00 96.62 303 LEU A C 1
ATOM 2372 O O . LEU A 1 303 ? 5.925 -7.978 -10.096 1.00 96.62 303 LEU A O 1
ATOM 2376 N N . PRO A 1 304 ? 6.220 -8.156 -12.309 1.00 96.12 304 PRO A N 1
ATOM 2377 C CA . PRO A 1 304 ? 6.927 -9.420 -12.177 1.00 96.12 304 PRO A CA 1
ATOM 2378 C C . PRO A 1 304 ? 8.345 -9.162 -11.651 1.00 96.12 304 PRO A C 1
ATOM 2380 O O . PRO A 1 304 ? 9.155 -8.516 -12.315 1.00 96.12 304 PRO A O 1
ATOM 2383 N N . LEU A 1 305 ? 8.658 -9.688 -10.464 1.00 96.25 305 LEU A N 1
ATOM 2384 C CA . LEU A 1 305 ? 9.996 -9.627 -9.858 1.00 96.25 305 LEU A CA 1
ATOM 2385 C C . LEU A 1 305 ? 10.855 -10.874 -10.137 1.00 96.25 305 LEU A C 1
ATOM 2387 O O . LEU A 1 305 ? 12.007 -10.948 -9.705 1.00 96.25 305 LEU A O 1
ATOM 2391 N N . SER A 1 306 ? 10.335 -11.842 -10.889 1.00 95.50 306 SER A N 1
ATOM 2392 C CA . SER A 1 306 ? 11.029 -13.076 -11.259 1.00 95.50 306 SER A CA 1
ATOM 2393 C C . SER A 1 306 ? 10.576 -13.591 -12.634 1.00 95.50 306 SER A C 1
ATOM 2395 O O . SER A 1 306 ? 9.757 -12.960 -13.310 1.00 95.50 306 SER A O 1
ATOM 2397 N N . ASP A 1 307 ? 11.116 -14.745 -13.039 1.00 94.56 307 ASP A N 1
ATOM 2398 C CA . ASP A 1 307 ? 10.614 -15.540 -14.168 1.00 94.56 307 ASP A CA 1
ATOM 2399 C C . ASP A 1 307 ? 9.748 -16.742 -13.729 1.00 94.56 307 ASP A C 1
ATOM 2401 O O . ASP A 1 307 ? 9.325 -17.538 -14.565 1.00 94.56 307 ASP A O 1
ATOM 2405 N N . THR A 1 308 ? 9.432 -16.845 -12.433 1.00 89.94 308 THR A N 1
ATOM 2406 C CA . THR A 1 308 ? 8.578 -17.894 -11.855 1.00 89.94 308 THR A CA 1
ATOM 2407 C C . THR A 1 308 ? 7.209 -17.302 -11.496 1.00 89.94 308 THR A C 1
ATOM 2409 O O . THR A 1 308 ? 7.148 -16.318 -10.759 1.00 89.94 308 THR A O 1
ATOM 2412 N N . PRO A 1 309 ? 6.082 -17.872 -11.957 1.00 84.38 309 PRO A N 1
ATOM 2413 C CA . PRO A 1 309 ? 4.768 -17.412 -11.533 1.00 84.38 309 PRO A CA 1
ATOM 2414 C C . PRO A 1 309 ? 4.508 -17.843 -10.084 1.00 84.38 309 PRO A C 1
ATOM 2416 O O . PRO A 1 309 ? 4.296 -19.018 -9.805 1.00 84.38 309 PRO A O 1
ATOM 2419 N N . GLN A 1 310 ? 4.506 -16.874 -9.175 1.00 93.62 310 GLN A N 1
ATOM 2420 C CA . GLN A 1 310 ? 4.013 -17.014 -7.804 1.00 93.62 310 GLN A CA 1
ATOM 2421 C C . GLN A 1 310 ? 2.894 -15.989 -7.554 1.00 93.62 310 GLN A C 1
ATOM 2423 O O . GLN A 1 310 ? 2.793 -14.997 -8.301 1.00 93.62 310 GLN A O 1
ATOM 2428 N N . PRO A 1 311 ? 2.056 -16.189 -6.524 1.00 93.12 311 PRO A N 1
ATOM 2429 C CA . PRO A 1 311 ? 1.226 -15.128 -5.970 1.00 93.12 311 PRO A CA 1
ATOM 2430 C C . PRO A 1 311 ? 2.054 -13.862 -5.682 1.00 93.12 311 PRO A C 1
ATOM 2432 O O . PRO A 1 311 ? 3.187 -13.968 -5.209 1.00 93.12 311 PRO A O 1
ATOM 2435 N N . PRO A 1 312 ? 1.549 -12.657 -5.993 1.00 94.19 312 PRO A N 1
ATOM 2436 C CA . PRO A 1 312 ? 2.210 -11.422 -5.594 1.00 94.19 312 PRO A CA 1
ATOM 2437 C C . PRO A 1 312 ? 2.034 -11.193 -4.089 1.00 94.19 312 PRO A C 1
ATOM 2439 O O . PRO A 1 312 ? 0.958 -11.458 -3.539 1.00 94.19 312 PRO A O 1
ATOM 2442 N N . LEU A 1 313 ? 3.056 -10.635 -3.436 1.00 97.06 313 LEU A N 1
ATOM 2443 C CA . LEU A 1 313 ? 2.870 -10.064 -2.107 1.00 97.06 313 LEU A CA 1
ATOM 2444 C C . LEU A 1 313 ? 2.054 -8.770 -2.211 1.00 97.06 313 LEU A C 1
ATOM 2446 O O . LEU A 1 313 ? 2.302 -7.923 -3.070 1.00 97.06 313 LEU A O 1
ATOM 2450 N N . PHE A 1 314 ? 1.084 -8.621 -1.316 1.00 97.25 314 PHE A N 1
ATOM 2451 C CA . PHE A 1 314 ? 0.236 -7.440 -1.195 1.00 97.25 314 PHE A CA 1
ATOM 2452 C C . PHE A 1 314 ? 0.401 -6.839 0.194 1.00 97.25 314 PHE A C 1
ATOM 2454 O O . PHE A 1 314 ? 0.026 -7.466 1.185 1.00 97.25 314 PHE A O 1
ATOM 2461 N N . TYR A 1 315 ? 0.928 -5.622 0.277 1.00 98.12 315 TYR A N 1
ATOM 2462 C CA . TYR A 1 315 ? 0.809 -4.817 1.488 1.00 98.12 315 TYR A CA 1
ATOM 2463 C C . TYR A 1 315 ? -0.671 -4.650 1.832 1.00 98.12 315 TYR A C 1
ATOM 2465 O O . TYR A 1 315 ? -1.530 -4.636 0.942 1.00 98.12 315 TYR A O 1
ATOM 2473 N N . ALA A 1 316 ? -0.964 -4.512 3.117 1.00 98.44 316 ALA A N 1
ATOM 2474 C CA . ALA A 1 316 ? -2.299 -4.194 3.584 1.00 98.44 316 ALA A CA 1
ATOM 2475 C C . ALA A 1 316 ? -2.204 -3.193 4.727 1.00 98.44 316 ALA A C 1
ATOM 2477 O O . ALA A 1 316 ? -1.484 -3.441 5.694 1.00 98.44 316 ALA A O 1
ATOM 2478 N N . ASP A 1 317 ? -2.967 -2.109 4.640 1.00 98.81 317 ASP A N 1
ATOM 2479 C CA . ASP A 1 317 ? -3.122 -1.190 5.761 1.00 98.81 317 ASP A CA 1
ATOM 2480 C C . ASP A 1 317 ? -4.305 -1.682 6.590 1.00 98.81 317 ASP A C 1
ATOM 2482 O O . ASP A 1 317 ? -5.419 -1.870 6.078 1.00 98.81 317 ASP A O 1
ATOM 2486 N N . VAL A 1 318 ? -4.045 -1.970 7.862 1.00 98.94 318 VAL A N 1
ATOM 2487 C CA . VAL A 1 318 ? -4.959 -2.698 8.744 1.00 98.94 318 VAL A CA 1
ATOM 2488 C C . VAL A 1 318 ? -5.222 -1.905 10.020 1.00 98.94 318 VAL A C 1
ATOM 2490 O O . VAL A 1 318 ? -4.372 -1.166 10.514 1.00 98.94 318 VAL A O 1
ATOM 2493 N N . ILE A 1 319 ? -6.439 -2.033 10.537 1.00 98.94 319 ILE A N 1
ATOM 2494 C CA . ILE A 1 319 ? -6.975 -1.249 11.646 1.00 98.94 319 ILE A CA 1
ATOM 2495 C C . ILE A 1 319 ? -6.824 -2.056 12.936 1.00 98.94 319 ILE A C 1
ATOM 2497 O O . ILE A 1 319 ? -7.533 -3.045 13.138 1.00 98.94 319 ILE A O 1
ATOM 2501 N N . GLY A 1 320 ? -5.910 -1.632 13.803 1.00 98.81 320 GLY A N 1
ATOM 2502 C CA . GLY A 1 320 ? -5.736 -2.160 15.151 1.00 98.81 320 GLY A CA 1
ATOM 2503 C C . GLY A 1 320 ? -6.609 -1.424 16.167 1.00 98.81 320 GLY A C 1
ATOM 2504 O O . GLY A 1 320 ? -6.743 -0.200 16.119 1.00 98.81 320 GLY A O 1
ATOM 2505 N N . VAL A 1 321 ? -7.169 -2.173 17.115 1.00 98.88 321 VAL A N 1
ATOM 2506 C CA . VAL A 1 321 ? -7.748 -1.634 18.355 1.00 98.88 321 VAL A CA 1
ATOM 2507 C C . VAL A 1 321 ? -6.691 -1.763 19.449 1.00 98.88 321 VAL A C 1
ATOM 2509 O O . VAL A 1 321 ? -6.060 -2.811 19.577 1.00 98.88 321 VAL A O 1
ATOM 2512 N N . ASN A 1 322 ? -6.467 -0.699 20.217 1.00 98.69 322 ASN A N 1
ATOM 2513 C CA . ASN A 1 322 ? -5.400 -0.667 21.215 1.00 98.69 322 ASN A CA 1
ATOM 2514 C C . ASN A 1 322 ? -5.810 -1.428 22.490 1.00 98.69 322 ASN A C 1
ATOM 2516 O O . ASN A 1 322 ? -6.873 -1.160 23.053 1.00 98.69 322 ASN A O 1
ATOM 2520 N N . THR A 1 323 ? -4.962 -2.319 23.009 1.00 98.44 323 THR A N 1
ATOM 2521 C CA . THR A 1 323 ? -5.218 -3.048 24.274 1.00 98.44 323 THR A CA 1
ATOM 2522 C C . THR A 1 323 ? -5.407 -2.119 25.481 1.00 98.44 323 THR A C 1
ATOM 2524 O O . THR A 1 323 ? -6.140 -2.439 26.417 1.00 98.44 323 THR A O 1
ATOM 2527 N N . THR A 1 324 ? -4.834 -0.912 25.446 1.00 97.88 324 THR A N 1
ATOM 2528 C CA . THR A 1 324 ? -5.036 0.116 26.485 1.00 97.88 324 THR A CA 1
ATOM 2529 C C . THR A 1 324 ? -6.478 0.647 26.571 1.00 97.88 324 THR A C 1
ATOM 2531 O O . THR A 1 324 ? -6.827 1.296 27.560 1.00 97.88 324 THR A O 1
ATOM 2534 N N . THR A 1 325 ? -7.345 0.341 25.595 1.00 98.19 325 THR A N 1
ATOM 2535 C CA . THR A 1 325 ? -8.779 0.690 25.624 1.00 98.19 325 THR A CA 1
ATOM 2536 C C . THR A 1 325 ? -9.550 0.010 26.760 1.00 98.19 325 THR A C 1
ATOM 2538 O O . THR A 1 325 ? -10.540 0.573 27.227 1.00 98.19 325 THR A O 1
ATOM 2541 N N . HIS A 1 326 ? -9.091 -1.145 27.268 1.00 96.50 326 HIS A N 1
ATOM 2542 C CA . HIS A 1 326 ? -9.684 -1.798 28.448 1.00 96.50 326 HIS A CA 1
ATOM 2543 C C . HIS A 1 326 ? -9.581 -0.914 29.691 1.00 96.50 326 HIS A C 1
ATOM 2545 O O . HIS A 1 326 ? -10.586 -0.633 30.335 1.00 96.50 326 HIS A O 1
ATOM 2551 N N . ALA A 1 327 ? -8.381 -0.402 29.980 1.00 95.38 327 ALA A N 1
ATOM 2552 C CA . ALA A 1 327 ? -8.134 0.473 31.128 1.00 95.38 327 ALA A CA 1
ATOM 2553 C C . ALA A 1 327 ? -8.861 1.828 31.023 1.00 95.38 327 ALA A C 1
ATOM 2555 O O . ALA A 1 327 ? -9.092 2.481 32.037 1.00 95.38 327 ALA A O 1
ATOM 2556 N N . ARG A 1 328 ? -9.236 2.249 29.805 1.00 95.38 328 ARG A N 1
ATOM 2557 C CA . ARG A 1 328 ? -10.044 3.453 29.552 1.00 95.38 328 ARG A CA 1
ATOM 2558 C C . ARG A 1 328 ? -11.555 3.197 29.493 1.00 95.38 328 ARG A C 1
ATOM 2560 O O . ARG A 1 328 ? -12.309 4.153 29.357 1.00 95.38 328 ARG A O 1
ATOM 2567 N N . GLY A 1 329 ? -12.005 1.940 29.515 1.00 96.00 329 GLY A N 1
ATOM 2568 C CA . GLY A 1 329 ? -13.408 1.582 29.266 1.00 96.00 329 GLY A CA 1
ATOM 2569 C C . GLY A 1 329 ? -13.895 1.854 27.831 1.00 96.00 329 GLY A C 1
ATOM 2570 O O . GLY A 1 329 ? -15.091 1.777 27.566 1.00 96.00 329 GLY A O 1
ATOM 2571 N N . THR A 1 330 ? -12.999 2.156 26.882 1.00 98.06 330 THR A N 1
ATOM 2572 C CA . THR A 1 330 ? -13.354 2.560 25.506 1.00 98.06 330 THR A CA 1
ATOM 2573 C C . THR A 1 330 ? -13.443 1.396 24.517 1.00 98.06 330 THR A C 1
ATOM 2575 O O . THR A 1 330 ? -13.894 1.596 23.389 1.00 98.06 330 THR A O 1
ATOM 2578 N N . ARG A 1 331 ? -13.059 0.173 24.917 1.00 98.12 331 ARG A N 1
ATOM 2579 C CA . ARG A 1 331 ? -12.872 -0.992 24.025 1.00 98.12 331 ARG A CA 1
ATOM 2580 C C . ARG A 1 331 ? -14.064 -1.277 23.105 1.00 98.12 331 ARG A C 1
ATOM 2582 O O . ARG A 1 331 ? -13.874 -1.445 21.906 1.00 98.12 331 ARG A O 1
ATOM 2589 N N . ALA A 1 332 ? -15.294 -1.278 23.625 1.00 98.38 332 ALA A N 1
ATOM 2590 C CA . ALA A 1 332 ? -16.491 -1.537 22.814 1.00 98.38 332 ALA A CA 1
ATOM 2591 C C . ALA A 1 332 ? -16.712 -0.471 21.719 1.00 98.38 332 ALA A C 1
ATOM 2593 O O . ALA A 1 332 ? -16.954 -0.809 20.560 1.00 98.38 332 ALA A O 1
ATOM 2594 N N . LEU A 1 333 ? -16.555 0.813 22.063 1.00 98.62 333 LEU A N 1
ATOM 2595 C CA . LEU A 1 333 ? -16.649 1.919 21.105 1.00 98.62 333 LEU A CA 1
ATOM 2596 C C . LEU A 1 333 ? -15.482 1.899 20.102 1.00 98.62 333 LEU A C 1
ATOM 2598 O O . LEU A 1 333 ? -15.685 2.203 18.930 1.00 98.62 333 LEU A O 1
ATOM 2602 N N . ALA A 1 334 ? -14.282 1.494 20.528 1.00 98.88 334 ALA A N 1
ATOM 2603 C CA . ALA A 1 334 ? -13.118 1.350 19.657 1.00 98.88 334 ALA A CA 1
ATOM 2604 C C . ALA A 1 334 ? -13.303 0.230 18.613 1.00 98.88 334 ALA A C 1
ATOM 2606 O O . ALA A 1 334 ? -13.010 0.438 17.437 1.00 98.88 334 ALA A O 1
ATOM 2607 N N . VAL A 1 335 ? -13.864 -0.922 19.001 1.00 98.88 335 VAL A N 1
ATOM 2608 C CA . VAL A 1 335 ? -14.226 -2.010 18.068 1.00 98.88 335 VAL A CA 1
ATOM 2609 C C . VAL A 1 335 ? -15.330 -1.573 17.099 1.00 98.88 335 VAL A C 1
ATOM 2611 O O . VAL A 1 335 ? -15.233 -1.832 15.895 1.00 98.88 335 VAL A O 1
ATOM 2614 N N . GLN A 1 336 ? -16.348 -0.848 17.575 1.00 98.88 336 GLN A N 1
ATOM 2615 C CA . GLN A 1 336 ? -17.377 -0.274 16.701 1.00 98.88 336 GLN A CA 1
ATOM 2616 C C . GLN A 1 336 ? -16.768 0.720 15.697 1.00 98.88 336 GLN A C 1
ATOM 2618 O O . GLN A 1 336 ? -17.076 0.662 14.506 1.00 98.88 336 GLN A O 1
ATOM 2623 N N . LEU A 1 337 ? -15.868 1.598 16.149 1.00 98.94 337 LEU A N 1
ATOM 2624 C CA . LEU A 1 337 ? -15.185 2.563 15.292 1.00 98.94 337 LEU A CA 1
ATOM 2625 C C . LEU A 1 337 ? -14.272 1.877 14.268 1.00 98.94 337 LEU A C 1
ATOM 2627 O O . LEU A 1 337 ? -14.276 2.274 13.107 1.00 98.94 337 LEU A O 1
ATOM 2631 N N . ALA A 1 338 ? -13.533 0.833 14.650 1.00 98.94 338 ALA A N 1
ATOM 2632 C CA . ALA A 1 338 ? -12.704 0.069 13.719 1.00 98.94 338 ALA A CA 1
ATOM 2633 C C . ALA A 1 338 ? -13.542 -0.531 12.573 1.00 98.94 338 ALA A C 1
ATOM 2635 O O . ALA A 1 338 ? -13.153 -0.445 11.406 1.00 98.94 338 ALA A O 1
ATOM 2636 N N . ASN A 1 339 ? -14.737 -1.045 12.882 1.00 98.94 339 ASN A N 1
ATOM 2637 C CA . ASN A 1 339 ? -15.692 -1.497 11.870 1.00 98.94 339 ASN A CA 1
ATOM 2638 C C . ASN A 1 339 ? -16.205 -0.349 10.987 1.00 98.94 339 ASN A C 1
ATOM 2640 O O . ASN A 1 339 ? -16.243 -0.504 9.768 1.00 98.94 339 ASN A O 1
ATOM 2644 N N . VAL A 1 340 ? -16.531 0.816 11.561 1.00 98.94 340 VAL A N 1
ATOM 2645 C CA . VAL A 1 340 ? -16.929 2.012 10.791 1.00 98.94 340 VAL A CA 1
ATOM 2646 C C . VAL A 1 340 ? -15.806 2.475 9.857 1.00 98.94 340 VAL A C 1
ATOM 2648 O O . VAL A 1 340 ? -16.073 2.758 8.693 1.00 98.94 340 VAL A O 1
ATOM 2651 N N . ILE A 1 341 ? -14.547 2.493 10.301 1.00 98.94 341 ILE A N 1
ATOM 2652 C CA . ILE A 1 341 ? -13.387 2.862 9.469 1.00 98.94 341 ILE A CA 1
ATOM 2653 C C . ILE A 1 341 ? -13.210 1.891 8.286 1.00 98.94 341 ILE A C 1
ATOM 2655 O O . ILE A 1 341 ? -12.836 2.321 7.192 1.00 98.94 341 ILE A O 1
ATOM 2659 N N . ALA A 1 342 ? -13.511 0.604 8.486 1.00 98.88 342 ALA A N 1
ATOM 2660 C CA . ALA A 1 342 ? -13.451 -0.431 7.455 1.00 98.88 342 ALA A CA 1
ATOM 2661 C C . ALA A 1 342 ? -14.713 -0.543 6.578 1.00 98.88 342 ALA A C 1
ATOM 2663 O O . ALA A 1 342 ? -14.684 -1.255 5.573 1.00 98.88 342 ALA A O 1
ATOM 2664 N N . ALA A 1 343 ? -15.840 0.064 6.961 1.00 98.88 343 ALA A N 1
ATOM 2665 C CA . ALA A 1 343 ? -17.144 -0.172 6.337 1.00 98.88 343 ALA A CA 1
ATOM 2666 C C . ALA A 1 343 ? -17.188 0.270 4.866 1.00 98.88 343 ALA A C 1
ATOM 2668 O O . ALA A 1 343 ? -16.565 1.259 4.478 1.00 98.88 343 ALA A O 1
ATOM 2669 N N . SER A 1 344 ? -17.976 -0.420 4.035 1.00 98.75 344 SER A N 1
ATOM 2670 C CA . SER A 1 344 ? -18.047 -0.121 2.599 1.00 98.75 344 SER A CA 1
ATOM 2671 C C . SER A 1 344 ? -18.543 1.298 2.298 1.00 98.75 344 SER A C 1
ATOM 2673 O O . SER A 1 344 ? -18.052 1.912 1.353 1.00 98.75 344 SER A O 1
ATOM 2675 N N . SER A 1 345 ? -19.457 1.854 3.107 1.00 98.56 345 SER A N 1
ATOM 2676 C CA . SER A 1 345 ? -19.925 3.243 2.962 1.00 98.56 345 SER A CA 1
ATOM 2677 C C . SER A 1 345 ? -18.803 4.254 3.206 1.00 98.56 345 SER A C 1
ATOM 2679 O O . SER A 1 345 ? -18.619 5.171 2.401 1.00 98.56 345 SER A O 1
ATOM 2681 N N . THR A 1 346 ? -18.014 4.056 4.264 1.00 98.88 346 THR A N 1
ATOM 2682 C CA . THR A 1 346 ? -16.812 4.841 4.568 1.00 98.88 346 THR A CA 1
ATOM 2683 C C . THR A 1 346 ? -15.792 4.700 3.450 1.00 98.88 346 THR A C 1
ATOM 2685 O O . THR A 1 346 ? -15.330 5.693 2.900 1.00 98.88 346 THR A O 1
ATOM 2688 N N . MET A 1 347 ? -15.471 3.470 3.051 1.00 98.81 347 MET A N 1
ATOM 2689 C CA . MET A 1 347 ? -14.398 3.200 2.098 1.00 98.81 347 MET A CA 1
ATOM 2690 C C . MET A 1 347 ? -14.706 3.695 0.683 1.00 98.81 347 MET A C 1
ATOM 2692 O O . MET A 1 347 ? -13.812 4.255 0.049 1.00 98.81 347 MET A O 1
ATOM 2696 N N . VAL A 1 348 ? -15.953 3.598 0.203 1.00 98.75 348 VAL A N 1
ATOM 2697 C CA . VAL A 1 348 ? -16.363 4.215 -1.076 1.00 98.75 348 VAL A CA 1
ATOM 2698 C C . VAL A 1 348 ? -16.172 5.737 -1.045 1.00 98.75 348 VAL A C 1
ATOM 2700 O O . VAL A 1 348 ? -15.701 6.300 -2.032 1.00 98.75 348 VAL A O 1
ATOM 2703 N N . GLN A 1 349 ? -16.473 6.403 0.075 1.00 98.62 349 GLN A N 1
ATOM 2704 C CA . GLN A 1 349 ? -16.248 7.847 0.239 1.00 98.62 349 GLN A CA 1
ATOM 2705 C C . GLN A 1 349 ? -14.756 8.197 0.380 1.00 98.62 349 GLN A C 1
ATOM 2707 O O . GLN A 1 349 ? -14.303 9.185 -0.197 1.00 98.62 349 GLN A O 1
ATOM 2712 N N . SER A 1 350 ? -13.981 7.374 1.091 1.00 98.75 350 SER A N 1
ATOM 2713 C CA . SER A 1 350 ? -12.544 7.563 1.311 1.00 98.75 350 SER A CA 1
ATOM 2714 C C . SER A 1 350 ? -11.722 7.415 0.031 1.00 98.75 350 SER A C 1
ATOM 2716 O O . SER A 1 350 ? -10.966 8.322 -0.308 1.00 98.75 350 SER A O 1
ATOM 2718 N N . VAL A 1 351 ? -11.852 6.295 -0.695 1.00 98.56 351 VAL A N 1
ATOM 2719 C CA . VAL A 1 351 ? -11.005 6.001 -1.875 1.00 98.56 351 VAL A CA 1
ATOM 2720 C C . VAL A 1 351 ? -11.625 6.446 -3.205 1.00 98.56 351 VAL A C 1
ATOM 2722 O O . VAL A 1 351 ? -10.941 6.481 -4.231 1.00 98.56 351 VAL A O 1
ATOM 2725 N N . GLY A 1 352 ? -12.913 6.792 -3.193 1.00 98.25 352 GLY A N 1
ATOM 2726 C CA . GLY A 1 352 ? -13.655 7.284 -4.347 1.00 98.25 352 GLY A CA 1
ATOM 2727 C C . GLY A 1 352 ? -13.256 8.696 -4.796 1.00 98.25 352 GLY A C 1
ATOM 2728 O O . GLY A 1 352 ? -12.251 9.255 -4.340 1.00 98.25 352 GLY A O 1
ATOM 2729 N N . PRO A 1 353 ? -14.013 9.280 -5.740 1.00 97.56 353 PRO A N 1
ATOM 2730 C CA . PRO A 1 353 ? -13.750 10.624 -6.242 1.00 97.56 353 PRO A CA 1
ATOM 2731 C C . PRO A 1 353 ? -13.875 11.686 -5.148 1.00 97.56 353 PRO A C 1
ATOM 2733 O O . PRO A 1 353 ? -14.748 11.602 -4.287 1.00 97.56 353 PRO A O 1
ATOM 2736 N N . ASP A 1 354 ? -13.040 12.717 -5.232 1.00 93.56 354 ASP A N 1
ATOM 2737 C CA . ASP A 1 354 ? -13.279 13.985 -4.543 1.00 93.56 354 ASP A CA 1
ATOM 2738 C C . ASP A 1 354 ? -14.075 14.956 -5.446 1.00 93.56 354 ASP A C 1
ATOM 2740 O O . ASP A 1 354 ? -14.660 14.554 -6.457 1.00 93.56 354 ASP A O 1
ATOM 2744 N N . GLY A 1 355 ? -14.084 16.250 -5.107 1.00 91.69 355 GLY A N 1
ATOM 2745 C CA . GLY A 1 355 ? -14.747 17.290 -5.904 1.00 91.69 355 GLY A CA 1
ATOM 2746 C C . GLY A 1 355 ? -14.217 17.454 -7.339 1.00 91.69 355 GLY A C 1
ATOM 2747 O O . GLY A 1 355 ? -14.923 18.020 -8.168 1.00 91.69 355 GLY A O 1
ATOM 2748 N N . SER A 1 356 ? -13.027 16.932 -7.666 1.00 92.25 356 SER A N 1
ATOM 2749 C CA . SER A 1 356 ? -12.503 16.893 -9.043 1.00 92.25 356 SER A CA 1
ATOM 2750 C C . SER A 1 356 ? -13.068 15.736 -9.878 1.00 92.25 356 SER A C 1
ATOM 2752 O O . SER A 1 356 ? -12.843 15.669 -11.085 1.00 92.25 356 SER A O 1
ATOM 2754 N N . GLY A 1 357 ? -13.774 14.788 -9.250 1.00 95.56 357 GLY A N 1
ATOM 2755 C CA . GLY A 1 357 ? -14.268 13.571 -9.895 1.00 95.56 357 GLY A CA 1
ATOM 2756 C C . GLY A 1 357 ? -13.228 12.449 -10.038 1.00 95.56 357 GLY A C 1
ATOM 2757 O O . GLY A 1 357 ? -13.578 11.381 -10.552 1.00 95.56 357 GLY A O 1
ATOM 2758 N N . VAL A 1 358 ? -11.986 12.652 -9.574 1.00 97.50 358 VAL A N 1
ATOM 2759 C CA . VAL A 1 358 ? -10.867 11.698 -9.690 1.00 97.50 358 VAL A CA 1
ATOM 2760 C C . VAL A 1 358 ? -10.717 10.852 -8.412 1.00 97.50 358 VAL A C 1
ATOM 2762 O O . VAL A 1 358 ? -10.443 11.409 -7.346 1.00 97.50 358 VAL A O 1
ATOM 2765 N N . PRO A 1 359 ? -10.857 9.512 -8.474 1.00 98.38 359 PRO A N 1
ATOM 2766 C CA . PRO A 1 359 ? -10.618 8.629 -7.331 1.00 98.38 359 PRO A CA 1
ATOM 2767 C C . PRO A 1 359 ? -9.187 8.670 -6.783 1.00 98.38 359 PRO A C 1
ATOM 2769 O O . PRO A 1 359 ? -8.256 9.072 -7.480 1.00 98.38 359 PRO A O 1
ATOM 2772 N N . GLN A 1 360 ? -8.997 8.181 -5.553 1.00 98.44 360 GLN A N 1
ATOM 2773 C CA . GLN A 1 360 ? -7.652 7.933 -5.016 1.00 98.44 360 GLN A CA 1
ATOM 2774 C C . GLN A 1 360 ? -6.989 6.702 -5.648 1.00 98.44 360 GLN A C 1
ATOM 2776 O O . GLN A 1 360 ? -5.775 6.588 -5.586 1.00 98.44 360 GLN A O 1
ATOM 2781 N N . TYR A 1 361 ? -7.758 5.800 -6.274 1.00 98.50 361 TYR A N 1
ATOM 2782 C CA . TYR A 1 361 ? -7.267 4.569 -6.917 1.00 98.50 361 TYR A CA 1
ATOM 2783 C C . TYR A 1 361 ? -6.489 3.612 -5.995 1.00 98.50 361 TYR A C 1
ATOM 2785 O O . TYR A 1 361 ? -5.723 2.778 -6.463 1.00 98.50 361 TYR A O 1
ATOM 2793 N N . LEU A 1 362 ? -6.733 3.684 -4.688 1.00 98.62 362 LEU A N 1
ATOM 2794 C CA . LEU A 1 362 ? -6.283 2.686 -3.716 1.00 98.62 362 LEU A CA 1
ATOM 2795 C C . LEU A 1 362 ? -7.100 1.393 -3.876 1.00 98.62 362 LEU A C 1
ATOM 2797 O O . LEU A 1 362 ? -8.311 1.463 -4.136 1.00 98.62 362 LEU A O 1
ATOM 2801 N N . PHE A 1 363 ? -6.487 0.221 -3.676 1.00 98.25 363 PHE A N 1
ATOM 2802 C CA . PHE A 1 363 ? -7.265 -1.008 -3.502 1.00 98.25 363 PHE A CA 1
ATOM 2803 C C . PHE A 1 363 ? -7.919 -0.981 -2.116 1.00 98.25 363 PHE A C 1
ATOM 2805 O O . PHE A 1 363 ? -7.234 -0.895 -1.102 1.00 98.25 363 PHE A O 1
ATOM 2812 N N . SER A 1 364 ? -9.246 -1.086 -2.049 1.00 98.38 364 SER A N 1
ATOM 2813 C CA . SER A 1 364 ? -9.913 -1.398 -0.784 1.00 98.38 364 SER A CA 1
ATOM 2814 C C . SER A 1 364 ? -9.768 -2.887 -0.483 1.00 98.38 364 SER A C 1
ATOM 2816 O O . SER A 1 364 ? -9.861 -3.715 -1.390 1.00 98.38 364 SER A O 1
ATOM 2818 N N . ALA A 1 365 ? -9.611 -3.234 0.794 1.00 98.25 365 ALA A N 1
ATOM 2819 C CA . ALA A 1 365 ? -9.631 -4.622 1.241 1.00 98.25 365 ALA A CA 1
ATOM 2820 C C . ALA A 1 365 ? -11.027 -5.278 1.147 1.00 98.25 365 ALA A C 1
ATOM 2822 O O . ALA A 1 365 ? -11.135 -6.483 1.367 1.00 98.25 365 ALA A O 1
ATOM 2823 N N . ARG A 1 366 ? -12.087 -4.523 0.813 1.00 98.56 366 ARG A N 1
ATOM 2824 C CA . ARG A 1 366 ? -13.455 -5.025 0.597 1.00 98.56 366 ARG A CA 1
ATOM 2825 C C . ARG A 1 366 ? -13.797 -5.176 -0.883 1.00 98.56 366 ARG A C 1
ATOM 2827 O O . ARG A 1 366 ? -13.651 -4.238 -1.673 1.00 98.56 366 ARG A O 1
ATOM 2834 N N . ARG A 1 367 ? -14.347 -6.336 -1.249 1.00 97.88 367 ARG A N 1
ATOM 2835 C CA . ARG A 1 367 ? -14.771 -6.663 -2.617 1.00 97.88 367 ARG A CA 1
ATOM 2836 C C . ARG A 1 367 ? -15.948 -5.784 -3.070 1.00 97.88 367 ARG A C 1
ATOM 2838 O O . ARG A 1 367 ? -15.925 -5.274 -4.193 1.00 97.88 367 ARG A O 1
ATOM 2845 N N . SER A 1 368 ? -16.922 -5.517 -2.197 1.00 98.62 368 SER A N 1
ATOM 2846 C CA . SER A 1 368 ? -18.064 -4.622 -2.460 1.00 98.62 368 SER A CA 1
ATOM 2847 C C . SER A 1 368 ? -17.649 -3.203 -2.874 1.00 98.62 368 SER A C 1
ATOM 2849 O O . SER A 1 368 ? -18.206 -2.644 -3.823 1.00 98.62 368 SER A O 1
ATOM 2851 N N . VAL A 1 369 ? -16.637 -2.630 -2.216 1.00 98.81 369 VAL A N 1
ATOM 2852 C CA . VAL A 1 369 ? -16.109 -1.283 -2.505 1.00 98.81 369 VAL A CA 1
ATOM 2853 C C . VAL A 1 369 ? -15.487 -1.240 -3.898 1.00 98.81 369 VAL A C 1
ATOM 2855 O O . VAL A 1 369 ? -15.813 -0.358 -4.697 1.00 98.81 369 VAL A O 1
ATOM 2858 N N . LEU A 1 370 ? -14.637 -2.222 -4.215 1.00 98.50 370 LEU A N 1
ATOM 2859 C CA . LEU A 1 370 ? -13.995 -2.326 -5.523 1.00 98.50 370 LEU A CA 1
ATOM 2860 C C . LEU A 1 370 ? -15.028 -2.468 -6.649 1.00 98.50 370 LEU A C 1
ATOM 2862 O O . LEU A 1 370 ? -14.944 -1.735 -7.634 1.00 98.50 370 LEU A O 1
ATOM 2866 N N . HIS A 1 371 ? -16.036 -3.336 -6.496 1.00 98.44 371 HIS A N 1
ATOM 2867 C CA . HIS A 1 371 ? -17.107 -3.472 -7.489 1.00 98.44 371 HIS A CA 1
ATOM 2868 C C . HIS A 1 371 ? -17.952 -2.199 -7.632 1.00 98.44 371 HIS A C 1
ATOM 2870 O O . HIS A 1 371 ? -18.282 -1.824 -8.757 1.00 98.44 371 HIS A O 1
ATOM 2876 N N . THR A 1 372 ? -18.259 -1.504 -6.533 1.00 98.69 372 THR A N 1
ATOM 2877 C CA . THR A 1 372 ? -19.018 -0.240 -6.560 1.00 98.69 372 THR A CA 1
ATOM 2878 C C . THR A 1 372 ? -18.284 0.820 -7.383 1.00 98.69 372 THR A C 1
ATOM 2880 O O . THR A 1 372 ? -18.858 1.433 -8.282 1.00 98.69 372 THR A O 1
ATOM 2883 N N . LEU A 1 373 ? -16.981 0.996 -7.150 1.00 98.69 373 LEU A N 1
ATOM 2884 C CA . LEU A 1 373 ? -16.162 1.955 -7.899 1.00 98.69 373 LEU A CA 1
ATOM 2885 C C . LEU A 1 373 ? -15.958 1.516 -9.357 1.00 98.69 373 LEU A C 1
ATOM 2887 O O . LEU A 1 373 ? -15.992 2.346 -10.267 1.00 98.69 373 LEU A O 1
ATOM 2891 N N . ALA A 1 374 ? -15.828 0.211 -9.600 1.00 98.50 374 ALA A N 1
ATOM 2892 C CA . ALA A 1 374 ? -15.682 -0.378 -10.928 1.00 98.50 374 ALA A CA 1
ATOM 2893 C C . ALA A 1 374 ? -16.888 -0.134 -11.863 1.00 98.50 374 ALA A C 1
ATOM 2895 O O . ALA A 1 374 ? -16.711 -0.140 -13.083 1.00 98.50 374 ALA A O 1
ATOM 2896 N N . GLN A 1 375 ? -18.087 0.141 -11.332 1.00 98.31 375 GLN A N 1
ATOM 2897 C CA . GLN A 1 375 ? -19.255 0.527 -12.143 1.00 98.31 375 GLN A CA 1
ATOM 2898 C C . GLN A 1 375 ? -19.038 1.853 -12.892 1.00 98.31 375 GLN A C 1
ATOM 2900 O O . GLN A 1 375 ? -19.478 1.993 -14.032 1.00 98.31 375 GLN A O 1
ATOM 2905 N N . ARG A 1 376 ? -18.340 2.818 -12.272 1.00 97.44 376 ARG A N 1
ATOM 2906 C CA . ARG A 1 376 ? -18.122 4.170 -12.823 1.00 97.44 376 ARG A CA 1
ATOM 2907 C C . ARG A 1 376 ? -16.700 4.404 -13.339 1.00 97.44 376 ARG A C 1
ATOM 2909 O O . ARG A 1 376 ? -16.509 5.206 -14.249 1.00 97.44 376 ARG A O 1
ATOM 2916 N N . TYR A 1 377 ? -15.709 3.708 -12.787 1.00 97.88 377 TYR A N 1
ATOM 2917 C CA . TYR A 1 377 ? -14.289 3.951 -13.040 1.00 97.88 377 TYR A CA 1
ATOM 2918 C C . TYR A 1 377 ? -13.626 2.716 -13.675 1.00 97.88 377 TYR A C 1
ATOM 2920 O O . TYR A 1 377 ? -13.308 1.757 -12.970 1.00 97.88 377 TYR A O 1
ATOM 2928 N N . PRO A 1 378 ? -13.369 2.705 -15.001 1.00 97.06 378 PRO A N 1
ATOM 2929 C CA . PRO A 1 378 ? -12.870 1.521 -15.705 1.00 97.06 378 PRO A CA 1
ATOM 2930 C C . PRO A 1 378 ? -11.553 0.943 -15.169 1.00 97.06 378 PRO A C 1
ATOM 2932 O O . PRO A 1 378 ? -11.357 -0.267 -15.250 1.00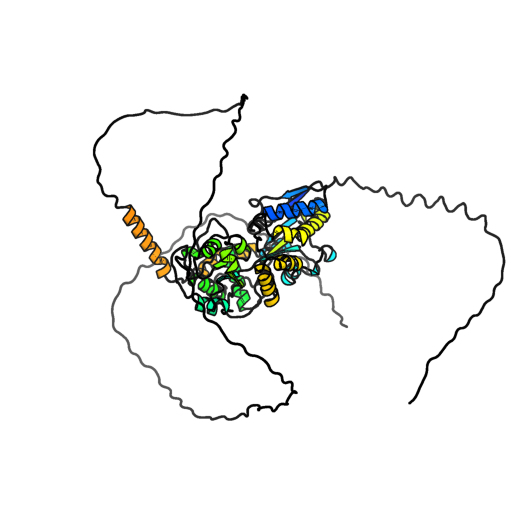 97.06 378 PRO A O 1
ATOM 2935 N N . LEU A 1 379 ? -10.679 1.771 -14.589 1.00 98.19 379 LEU A N 1
ATOM 2936 C CA . LEU A 1 379 ? -9.421 1.314 -13.987 1.00 98.19 379 LEU A CA 1
ATOM 2937 C C . LEU A 1 379 ? -9.673 0.432 -12.746 1.00 98.19 379 LEU A C 1
ATOM 2939 O O . LEU A 1 379 ? -8.953 -0.543 -12.552 1.00 98.19 379 LEU A O 1
ATOM 2943 N N . TYR A 1 380 ? -10.760 0.656 -11.991 1.00 98.56 380 TYR A N 1
ATOM 2944 C CA . TYR A 1 380 ? -11.165 -0.240 -10.900 1.00 98.56 380 TYR A CA 1
ATOM 2945 C C . TYR A 1 380 ? -11.650 -1.614 -11.403 1.00 98.56 380 TYR A C 1
ATOM 2947 O O . TYR A 1 380 ? -11.374 -2.616 -10.749 1.00 98.56 380 TYR A O 1
ATOM 2955 N N . ARG A 1 381 ? -12.274 -1.720 -12.593 1.00 98.06 381 ARG A N 1
ATOM 2956 C CA . ARG A 1 381 ? -12.567 -3.043 -13.207 1.00 98.06 381 ARG A CA 1
ATOM 2957 C C . ARG A 1 381 ? -11.286 -3.835 -13.462 1.00 98.06 381 ARG A C 1
ATOM 2959 O O . ARG A 1 381 ? -11.247 -5.037 -13.225 1.00 98.06 381 ARG A O 1
ATOM 2966 N N . LYS A 1 382 ? -10.234 -3.151 -13.916 1.00 97.56 382 LYS A N 1
ATOM 2967 C CA . LYS A 1 382 ? -8.917 -3.748 -14.157 1.00 97.56 382 LYS A CA 1
ATOM 2968 C C . LYS A 1 382 ? -8.210 -4.129 -12.850 1.00 97.56 382 LYS A C 1
ATOM 2970 O O . LYS A 1 382 ? -7.622 -5.201 -12.787 1.00 97.56 382 LYS A O 1
ATOM 2975 N N . MET A 1 383 ? -8.328 -3.311 -11.800 1.00 97.75 383 MET A N 1
ATOM 2976 C CA . MET A 1 383 ? -7.853 -3.641 -10.446 1.00 97.75 383 MET A CA 1
ATOM 2977 C C . MET A 1 383 ? -8.508 -4.921 -9.902 1.00 97.75 383 MET A C 1
ATOM 2979 O O . MET A 1 383 ? -7.795 -5.808 -9.440 1.00 97.75 383 MET A O 1
ATOM 2983 N N . VAL A 1 384 ? -9.836 -5.054 -10.018 1.00 97.12 384 VAL A N 1
ATOM 2984 C CA . VAL A 1 384 ? -10.573 -6.280 -9.645 1.00 97.12 384 VAL A CA 1
ATOM 2985 C C . VAL A 1 384 ? -10.057 -7.488 -10.431 1.00 97.12 384 VAL A C 1
ATOM 2987 O O . VAL A 1 384 ? -9.633 -8.470 -9.830 1.00 97.12 384 VAL A O 1
ATOM 2990 N N . ALA A 1 385 ? -9.988 -7.383 -11.763 1.00 96.75 385 ALA A N 1
ATOM 2991 C CA . ALA A 1 385 ? -9.527 -8.479 -12.616 1.00 96.75 385 ALA A CA 1
ATOM 2992 C C . ALA A 1 385 ? -8.084 -8.932 -12.313 1.00 96.75 385 ALA A C 1
ATOM 2994 O O . ALA A 1 385 ? -7.776 -10.111 -12.451 1.00 96.75 385 ALA A O 1
ATOM 2995 N N . LEU A 1 386 ? -7.198 -8.022 -11.888 1.00 95.19 386 LEU A N 1
ATOM 2996 C CA . LEU A 1 386 ? -5.837 -8.375 -11.470 1.00 95.19 386 LEU A CA 1
ATOM 2997 C C . LEU A 1 386 ? -5.811 -9.143 -10.141 1.00 95.19 386 LEU A C 1
ATOM 2999 O O . LEU A 1 386 ? -5.039 -10.093 -10.025 1.00 95.19 386 LEU A O 1
ATOM 3003 N N . LEU A 1 387 ? -6.639 -8.756 -9.164 1.00 94.69 387 LEU A N 1
ATOM 3004 C CA . LEU A 1 387 ? -6.754 -9.459 -7.880 1.00 94.69 387 LEU A CA 1
ATOM 3005 C C . LEU A 1 387 ? -7.307 -10.877 -8.067 1.00 94.69 387 LEU A C 1
ATOM 3007 O O . LEU A 1 387 ? -6.685 -11.837 -7.614 1.00 94.69 387 LEU A O 1
ATOM 3011 N N . ASP A 1 388 ? -8.434 -11.005 -8.774 1.00 93.19 388 ASP A N 1
ATOM 3012 C CA . ASP A 1 388 ? -9.100 -12.295 -8.992 1.00 93.19 388 ASP A CA 1
ATOM 3013 C C . ASP A 1 388 ? -8.234 -13.261 -9.832 1.00 93.19 388 ASP A C 1
ATOM 3015 O O . ASP A 1 388 ? -8.328 -14.471 -9.667 1.00 93.19 388 ASP A O 1
ATOM 3019 N N . ALA A 1 389 ? -7.349 -12.752 -10.701 1.00 92.56 389 ALA A N 1
ATOM 3020 C CA . ALA A 1 389 ? -6.482 -13.577 -11.551 1.00 92.56 389 ALA A CA 1
ATOM 3021 C C . ALA A 1 389 ? -5.161 -14.033 -10.899 1.00 92.56 389 ALA A C 1
ATOM 3023 O O . ALA A 1 389 ? -4.396 -14.754 -11.546 1.00 92.56 389 ALA A O 1
ATOM 3024 N N . ARG A 1 390 ? -4.818 -13.558 -9.690 1.00 87.62 390 ARG A N 1
ATOM 3025 C CA . ARG A 1 390 ? -3.471 -13.751 -9.106 1.00 87.62 390 ARG A CA 1
ATOM 3026 C C . ARG A 1 390 ? -3.426 -14.224 -7.658 1.00 87.62 390 ARG A C 1
ATOM 3028 O O . ARG A 1 390 ? -2.315 -14.483 -7.205 1.00 87.62 390 ARG A O 1
ATOM 3035 N N . GLU A 1 391 ? -4.569 -14.324 -6.976 1.00 89.94 391 GLU A N 1
ATOM 3036 C CA . GLU A 1 391 ? -4.698 -14.833 -5.597 1.00 89.94 391 GLU A CA 1
ATOM 3037 C C . GLU A 1 391 ? -3.570 -14.337 -4.662 1.00 89.94 391 GLU A C 1
ATOM 3039 O O . GLU A 1 391 ? -2.754 -15.133 -4.200 1.00 89.94 391 GLU A O 1
ATOM 3044 N N . PRO A 1 392 ? -3.458 -13.010 -4.436 1.00 95.75 392 PRO A N 1
ATOM 3045 C CA . PRO A 1 392 ? -2.364 -12.415 -3.665 1.00 95.75 392 PRO A CA 1
ATOM 3046 C C . PRO A 1 392 ? -2.206 -13.007 -2.259 1.00 95.75 392 PRO A C 1
ATOM 3048 O O . PRO A 1 392 ? -3.152 -13.531 -1.676 1.00 95.75 392 PRO A O 1
ATOM 3051 N N . VAL A 1 393 ? -1.020 -12.834 -1.675 1.00 96.94 393 VAL A N 1
ATOM 3052 C CA . VAL A 1 393 ? -0.733 -13.179 -0.273 1.00 96.94 393 VAL A CA 1
ATOM 3053 C C . VAL A 1 393 ? -0.388 -11.905 0.493 1.00 96.94 393 VAL A C 1
ATOM 3055 O O . VAL A 1 393 ? 0.353 -11.061 -0.006 1.00 96.94 393 VAL A O 1
ATOM 3058 N N . MET A 1 394 ? -0.911 -11.740 1.712 1.00 98.31 394 MET A N 1
ATOM 3059 C CA . MET A 1 394 ? -0.646 -10.529 2.492 1.00 98.31 394 MET A CA 1
ATOM 3060 C C . MET A 1 394 ? 0.827 -10.447 2.910 1.00 98.31 394 MET A C 1
ATOM 3062 O O . MET A 1 394 ? 1.358 -11.354 3.560 1.00 98.31 394 MET A O 1
ATOM 3066 N N . PHE A 1 395 ? 1.486 -9.347 2.561 1.00 98.50 395 PHE A N 1
ATOM 3067 C CA . PHE A 1 395 ? 2.858 -9.058 2.938 1.00 98.50 395 PHE A CA 1
ATOM 3068 C C . PHE A 1 395 ? 2.900 -8.805 4.445 1.00 98.50 395 PHE A C 1
ATOM 3070 O O . PHE A 1 395 ? 2.442 -7.780 4.942 1.00 98.50 395 PHE A O 1
ATOM 3077 N N . LYS A 1 396 ? 3.477 -9.763 5.167 1.00 96.75 396 LYS A N 1
ATOM 3078 C CA . LYS A 1 396 ? 3.841 -9.625 6.572 1.00 96.75 396 LYS A CA 1
ATOM 3079 C C . LYS A 1 396 ? 5.302 -9.974 6.767 1.00 96.75 396 LYS A C 1
ATOM 3081 O O . LYS A 1 396 ? 5.797 -10.918 6.152 1.00 96.75 396 LYS A O 1
ATOM 3086 N N . ILE A 1 397 ? 5.961 -9.250 7.660 1.00 98.00 397 ILE A N 1
ATOM 3087 C CA . ILE A 1 397 ? 7.224 -9.671 8.263 1.00 98.00 397 ILE A CA 1
ATOM 3088 C C . ILE A 1 397 ? 6.880 -10.179 9.673 1.00 98.00 397 ILE A C 1
ATOM 3090 O O . ILE A 1 397 ? 5.861 -9.789 10.245 1.00 98.00 397 ILE A O 1
ATOM 3094 N N . ASP A 1 398 ? 7.676 -11.105 10.206 1.00 96.31 398 ASP A N 1
ATOM 3095 C CA . ASP A 1 398 ? 7.425 -11.703 11.518 1.00 96.31 398 ASP A CA 1
ATOM 3096 C C . ASP A 1 398 ? 7.611 -10.708 12.689 1.00 96.31 398 ASP A C 1
ATOM 3098 O O . ASP A 1 398 ? 7.840 -9.506 12.516 1.00 96.31 398 ASP A O 1
ATOM 3102 N N . ALA A 1 399 ? 7.532 -11.218 13.920 1.00 98.12 399 ALA A N 1
ATOM 3103 C CA . ALA A 1 399 ? 7.698 -10.429 15.140 1.00 98.12 399 ALA A CA 1
ATOM 3104 C C . ALA A 1 399 ? 9.071 -9.733 15.288 1.00 98.12 399 ALA A C 1
ATOM 3106 O O . ALA A 1 399 ? 9.242 -8.917 16.190 1.00 98.12 399 ALA A O 1
ATOM 3107 N N . GLN A 1 400 ? 10.052 -10.027 14.430 1.00 98.19 400 GLN A N 1
ATOM 3108 C CA . GLN A 1 400 ? 11.358 -9.370 14.383 1.00 98.19 400 GLN A CA 1
ATOM 3109 C C . GLN A 1 400 ? 11.455 -8.289 13.292 1.00 98.19 400 GLN A C 1
ATOM 3111 O O . GLN A 1 400 ? 12.548 -7.778 13.044 1.00 98.19 400 GLN A O 1
ATOM 3116 N N . SER A 1 401 ? 10.343 -7.890 12.663 1.00 97.88 401 SER A N 1
ATOM 3117 C CA . SER A 1 401 ? 10.308 -6.937 11.542 1.00 97.88 401 SER A CA 1
ATOM 3118 C C . SER A 1 401 ? 11.120 -5.654 11.752 1.00 97.88 401 SER A C 1
ATOM 3120 O O . SER A 1 401 ? 11.950 -5.324 10.900 1.00 97.88 401 SER A O 1
ATOM 3122 N N . ARG A 1 402 ? 10.977 -4.965 12.897 1.00 97.12 402 ARG A N 1
ATOM 3123 C CA . ARG A 1 402 ? 11.798 -3.780 13.229 1.00 97.12 402 ARG A CA 1
ATOM 3124 C C . ARG A 1 402 ? 13.298 -4.104 13.273 1.00 97.12 402 ARG A C 1
ATOM 3126 O O . ARG A 1 402 ? 14.092 -3.397 12.653 1.00 97.12 402 ARG A O 1
ATOM 3133 N N . ASN A 1 403 ? 13.685 -5.186 13.950 1.00 98.00 403 ASN A N 1
ATOM 3134 C CA . ASN A 1 403 ? 15.085 -5.611 14.096 1.00 98.00 403 ASN A CA 1
ATOM 3135 C C . ASN A 1 403 ? 15.703 -6.021 12.750 1.00 98.00 403 ASN A C 1
ATOM 3137 O O . ASN A 1 403 ? 16.855 -5.684 12.452 1.00 98.00 403 ASN A O 1
ATOM 3141 N N . TRP A 1 404 ? 14.930 -6.712 11.911 1.00 98.50 404 TRP A N 1
ATOM 3142 C CA . TRP A 1 404 ? 15.358 -7.129 10.580 1.00 98.50 404 TRP A CA 1
ATOM 3143 C C . TRP A 1 404 ? 15.519 -5.932 9.639 1.00 98.50 404 TRP A C 1
ATOM 3145 O O . TRP A 1 404 ? 16.559 -5.778 9.003 1.00 98.50 404 TRP A O 1
ATOM 3155 N N . LEU A 1 405 ? 14.546 -5.015 9.603 1.00 98.12 405 LEU A N 1
ATOM 3156 C CA . LEU A 1 405 ? 14.642 -3.797 8.794 1.00 98.12 405 LEU A CA 1
ATOM 3157 C C . LEU A 1 405 ? 15.810 -2.903 9.237 1.00 98.12 405 LEU A C 1
ATOM 3159 O O . LEU A 1 405 ? 16.538 -2.391 8.381 1.00 98.12 405 LEU A O 1
ATOM 3163 N N . ALA A 1 406 ? 16.045 -2.756 10.544 1.00 97.38 406 ALA A N 1
ATOM 3164 C CA . ALA A 1 406 ? 17.167 -1.981 11.076 1.00 97.38 406 ALA A CA 1
ATOM 3165 C C . ALA A 1 406 ? 18.536 -2.561 10.670 1.00 97.38 406 ALA A C 1
ATOM 3167 O O . ALA A 1 406 ? 19.434 -1.811 10.284 1.00 97.38 406 ALA A O 1
ATOM 3168 N N . SER A 1 407 ? 18.689 -3.888 10.712 1.00 97.75 407 SER A N 1
ATOM 3169 C CA . SER A 1 407 ? 19.955 -4.571 10.408 1.00 97.75 407 SER A 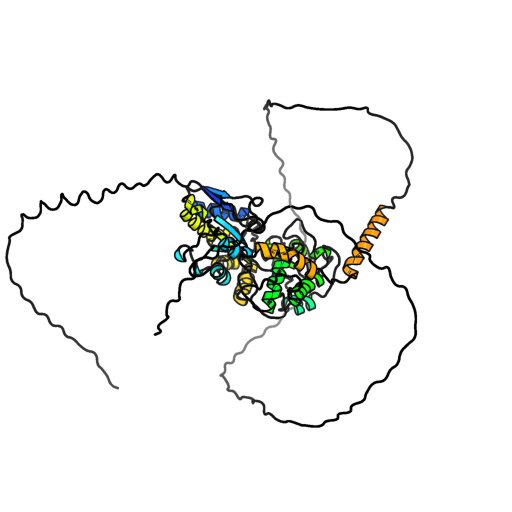CA 1
ATOM 3170 C C . SER A 1 407 ? 20.201 -4.786 8.909 1.00 97.75 407 SER A C 1
ATOM 3172 O O . SER A 1 407 ? 21.323 -4.588 8.437 1.00 97.75 407 SER A O 1
ATOM 3174 N N . MET A 1 408 ? 19.172 -5.147 8.136 1.00 98.31 408 MET A N 1
ATOM 3175 C CA . MET A 1 408 ? 19.333 -5.678 6.776 1.00 98.31 408 MET A CA 1
ATOM 3176 C C . MET A 1 408 ? 18.957 -4.715 5.649 1.00 98.31 408 MET A C 1
ATOM 3178 O O . MET A 1 408 ? 19.468 -4.871 4.538 1.00 98.31 408 MET A O 1
ATOM 3182 N N . SER A 1 409 ? 18.161 -3.669 5.899 1.00 97.50 409 SER A N 1
ATOM 3183 C CA . SER A 1 409 ? 17.768 -2.721 4.840 1.00 97.50 409 SER A CA 1
ATOM 3184 C C . SER A 1 409 ? 18.958 -1.974 4.216 1.00 97.50 409 SER A C 1
ATOM 3186 O O . SER A 1 409 ? 19.015 -1.787 2.998 1.00 97.50 409 SER A O 1
ATOM 3188 N N . GLY A 1 410 ? 19.959 -1.611 5.027 1.00 97.25 410 GLY A N 1
ATOM 3189 C CA . GLY A 1 410 ? 21.222 -1.021 4.570 1.00 97.25 410 GLY A CA 1
ATOM 3190 C C . GLY A 1 410 ? 22.046 -1.975 3.689 1.00 97.25 410 GLY A C 1
ATOM 3191 O O . GLY A 1 410 ? 22.329 -1.627 2.538 1.00 97.25 410 GLY A O 1
ATOM 3192 N N . PRO A 1 411 ? 22.409 -3.178 4.179 1.00 97.62 411 PRO A N 1
ATOM 3193 C CA . PRO A 1 411 ? 23.071 -4.213 3.386 1.00 97.62 411 PRO A CA 1
ATOM 3194 C C . PRO A 1 411 ? 22.346 -4.574 2.085 1.00 97.62 411 PRO A C 1
ATOM 3196 O O . PRO A 1 411 ? 22.997 -4.664 1.042 1.00 97.62 411 PRO A O 1
ATOM 3199 N N . ILE A 1 412 ? 21.016 -4.725 2.107 1.00 98.00 412 ILE A N 1
ATOM 3200 C CA . ILE A 1 412 ? 20.210 -5.012 0.911 1.00 98.00 412 ILE A CA 1
ATOM 3201 C C . ILE A 1 412 ? 20.330 -3.867 -0.095 1.00 98.00 412 ILE A C 1
ATOM 3203 O O . ILE A 1 412 ? 20.723 -4.114 -1.235 1.00 98.00 412 ILE A O 1
ATOM 3207 N N . ALA A 1 413 ? 20.089 -2.618 0.319 1.00 95.69 413 ALA A N 1
ATOM 3208 C CA . ALA A 1 413 ? 20.211 -1.460 -0.566 1.00 95.69 413 ALA A CA 1
ATOM 3209 C C . ALA A 1 413 ? 21.631 -1.335 -1.152 1.00 95.69 413 ALA A C 1
ATOM 3211 O O . ALA A 1 413 ? 21.792 -1.103 -2.351 1.00 95.69 413 ALA A O 1
ATOM 3212 N N . GLN A 1 414 ? 22.680 -1.560 -0.351 1.00 94.31 414 GLN A N 1
ATOM 3213 C CA . GLN A 1 414 ? 24.069 -1.546 -0.823 1.00 94.31 414 GLN A CA 1
ATOM 3214 C C . GLN A 1 414 ? 24.347 -2.662 -1.845 1.00 94.31 414 GLN A C 1
ATOM 3216 O O . GLN A 1 414 ? 24.985 -2.416 -2.873 1.00 94.31 414 GLN A O 1
ATOM 3221 N N . ARG A 1 415 ? 23.874 -3.889 -1.586 1.00 94.88 415 ARG A N 1
ATOM 3222 C CA . ARG A 1 415 ? 24.085 -5.058 -2.456 1.00 94.88 415 ARG A CA 1
ATOM 3223 C C . ARG A 1 415 ? 23.255 -4.979 -3.735 1.00 94.88 415 ARG A C 1
ATOM 3225 O O . ARG A 1 415 ? 23.782 -5.359 -4.782 1.00 94.88 415 ARG A O 1
ATOM 3232 N N . ALA A 1 416 ? 22.031 -4.459 -3.681 1.00 92.94 416 ALA A N 1
ATOM 3233 C CA . ALA A 1 416 ? 21.235 -4.114 -4.855 1.00 92.94 416 ALA A CA 1
ATOM 3234 C C . ALA A 1 416 ? 22.012 -3.110 -5.715 1.00 92.94 416 ALA A C 1
ATOM 3236 O O . ALA A 1 416 ? 22.368 -3.424 -6.845 1.00 92.94 416 ALA A O 1
ATOM 3237 N N . ARG A 1 417 ? 22.434 -1.981 -5.129 1.00 89.75 417 ARG A N 1
ATOM 3238 C CA . ARG A 1 417 ? 23.200 -0.898 -5.780 1.00 89.75 417 ARG A CA 1
ATOM 3239 C C . ARG A 1 417 ? 24.611 -1.285 -6.265 1.00 89.75 417 ARG A C 1
ATOM 3241 O O . ARG A 1 417 ? 25.256 -0.513 -6.986 1.00 89.75 417 ARG A O 1
ATOM 3248 N N . ALA A 1 418 ? 25.124 -2.458 -5.891 1.00 83.75 418 ALA A N 1
ATOM 3249 C CA . ALA A 1 418 ? 26.429 -2.959 -6.318 1.00 83.75 418 ALA A CA 1
ATOM 3250 C C . ALA A 1 418 ? 26.414 -3.490 -7.765 1.00 83.75 418 ALA A C 1
ATOM 3252 O O . ALA A 1 418 ? 25.445 -4.092 -8.215 1.00 83.75 418 ALA A O 1
ATOM 3253 N N . ARG A 1 419 ? 27.550 -3.337 -8.462 1.00 65.00 419 ARG A N 1
ATOM 3254 C CA . ARG A 1 419 ? 27.815 -3.803 -9.844 1.00 65.00 419 ARG A CA 1
ATOM 3255 C C . ARG A 1 419 ? 27.087 -3.089 -10.993 1.00 65.00 419 ARG A C 1
ATOM 3257 O O . ARG A 1 419 ? 27.308 -3.478 -12.136 1.00 65.00 419 ARG A O 1
ATOM 3264 N N . LEU A 1 420 ? 26.335 -2.009 -10.758 1.00 65.62 420 LEU A N 1
ATOM 3265 C CA . LEU A 1 420 ? 25.980 -1.106 -11.864 1.00 65.62 420 LEU A CA 1
ATOM 3266 C C . LEU A 1 420 ? 27.266 -0.579 -12.531 1.00 65.62 420 LEU A C 1
ATOM 3268 O O . LEU A 1 420 ? 28.151 -0.093 -11.812 1.00 65.62 420 LEU A O 1
ATOM 3272 N N . PRO A 1 421 ? 27.410 -0.695 -13.867 1.00 56.41 421 PRO A N 1
ATOM 3273 C CA . PRO A 1 421 ? 28.682 -0.483 -14.543 1.00 56.41 421 PRO A CA 1
ATOM 3274 C C . PRO A 1 421 ? 29.248 0.914 -14.294 1.00 56.41 421 PRO A C 1
ATOM 3276 O O . PRO A 1 421 ? 28.544 1.922 -14.333 1.00 56.41 421 PRO A O 1
ATOM 3279 N N . VAL A 1 422 ? 30.567 0.978 -14.100 1.00 46.56 422 VAL A N 1
ATOM 3280 C CA . VAL A 1 422 ? 31.304 2.200 -13.732 1.00 46.56 422 VAL A CA 1
ATOM 3281 C C . VAL A 1 422 ? 31.052 3.357 -14.713 1.00 46.56 422 VAL A C 1
ATOM 3283 O O . VAL A 1 422 ? 31.067 4.509 -14.294 1.00 46.56 422 VAL A O 1
ATOM 3286 N N . ARG A 1 423 ? 30.710 3.081 -15.983 1.00 46.56 423 ARG A N 1
ATOM 3287 C CA . ARG A 1 423 ? 30.303 4.100 -16.973 1.00 46.56 423 ARG A CA 1
ATOM 3288 C C . ARG A 1 423 ? 29.049 4.901 -16.570 1.00 46.56 423 ARG A C 1
ATOM 3290 O O . ARG A 1 423 ? 29.027 6.100 -16.842 1.00 46.56 423 ARG A O 1
ATOM 3297 N N . LEU A 1 424 ? 28.077 4.297 -15.875 1.00 50.69 424 LEU A N 1
ATOM 3298 C CA . LEU A 1 424 ? 26.922 5.008 -15.297 1.00 50.69 424 LEU A CA 1
ATOM 3299 C C . LEU A 1 424 ? 27.348 5.927 -14.141 1.00 50.69 424 LEU A C 1
ATOM 3301 O O . LEU A 1 424 ? 26.840 7.034 -14.010 1.00 50.69 424 LEU A O 1
ATOM 3305 N N . ARG A 1 425 ? 28.332 5.503 -13.335 1.00 48.25 425 ARG A N 1
ATOM 3306 C CA . ARG A 1 425 ? 28.851 6.284 -12.196 1.00 48.25 425 ARG A CA 1
ATOM 3307 C C . ARG A 1 425 ? 29.815 7.408 -12.616 1.00 48.25 425 ARG A C 1
ATOM 3309 O O . ARG A 1 425 ? 29.863 8.450 -11.970 1.00 48.25 425 ARG A O 1
ATOM 3316 N N . TYR A 1 426 ? 30.601 7.217 -13.680 1.00 41.19 426 TYR A N 1
ATOM 3317 C CA . TYR A 1 426 ? 31.690 8.133 -14.058 1.00 41.19 426 TYR A CA 1
ATOM 3318 C C . TYR A 1 426 ? 31.299 9.252 -15.028 1.00 41.19 426 TYR A C 1
ATOM 3320 O O . TYR A 1 426 ? 31.957 10.294 -15.013 1.00 41.19 426 TYR A O 1
ATOM 3328 N N . ARG A 1 427 ? 30.234 9.103 -15.834 1.00 46.44 427 ARG A N 1
ATOM 3329 C CA . ARG A 1 427 ? 29.747 10.233 -16.652 1.00 46.44 427 ARG A CA 1
ATOM 3330 C C . ARG A 1 427 ? 29.278 11.411 -15.784 1.00 46.44 427 ARG A C 1
ATOM 3332 O O . ARG A 1 427 ? 29.478 12.549 -16.195 1.00 46.44 427 ARG A O 1
ATOM 3339 N N . HIS A 1 428 ? 28.803 11.155 -14.561 1.00 47.50 428 HIS A N 1
ATOM 3340 C CA . HIS A 1 428 ? 28.406 12.194 -13.602 1.00 47.50 428 HIS A CA 1
ATOM 3341 C C . HIS A 1 428 ? 29.586 13.078 -13.162 1.00 47.50 428 HIS A C 1
ATOM 3343 O O . HIS A 1 428 ? 29.595 14.275 -13.433 1.00 47.50 428 HIS A O 1
ATOM 3349 N N . ARG A 1 429 ? 30.667 12.482 -12.627 1.00 44.56 429 ARG A N 1
ATOM 3350 C CA . ARG A 1 429 ? 31.880 13.229 -12.216 1.00 44.56 429 ARG A CA 1
ATOM 3351 C C . ARG A 1 429 ? 32.537 14.012 -13.363 1.00 44.56 429 ARG A C 1
ATOM 3353 O O . ARG A 1 429 ? 33.258 14.977 -13.109 1.00 44.56 429 ARG A O 1
ATOM 3360 N N . ALA A 1 430 ? 32.326 13.600 -14.615 1.00 44.09 430 ALA A N 1
ATOM 3361 C CA . ALA A 1 430 ? 32.790 14.329 -15.794 1.00 44.09 430 ALA A CA 1
ATOM 3362 C C . ALA A 1 430 ? 31.857 15.490 -16.198 1.00 44.09 430 ALA A C 1
ATOM 3364 O O . ALA A 1 430 ? 32.350 16.493 -16.715 1.00 44.09 430 ALA A O 1
ATOM 3365 N N . ALA A 1 431 ? 30.547 15.374 -15.956 1.00 48.00 431 ALA A N 1
ATOM 3366 C CA . ALA A 1 431 ? 29.567 16.437 -16.178 1.00 48.00 431 ALA A CA 1
ATOM 3367 C C . ALA A 1 431 ? 29.714 17.561 -15.138 1.00 48.00 431 ALA A C 1
ATOM 3369 O O . ALA A 1 431 ? 29.877 18.717 -15.531 1.00 48.00 431 ALA A O 1
ATOM 3370 N N . ASP A 1 432 ? 29.808 17.221 -13.847 1.00 47.12 432 ASP A N 1
ATOM 3371 C CA . ASP A 1 432 ? 30.025 18.190 -12.759 1.00 47.12 432 ASP A CA 1
ATOM 3372 C C . ASP A 1 432 ? 31.292 19.026 -13.003 1.00 47.12 432 ASP A C 1
ATOM 3374 O O . ASP A 1 432 ? 31.265 20.256 -13.006 1.00 47.12 432 ASP A O 1
ATOM 3378 N N . ARG A 1 433 ? 32.407 18.369 -13.364 1.00 47.66 433 ARG A N 1
ATOM 3379 C CA . ARG A 1 433 ? 33.666 19.054 -13.711 1.00 47.66 433 ARG A CA 1
ATOM 3380 C C . ARG A 1 433 ? 33.576 19.934 -14.964 1.00 47.66 433 ARG A C 1
ATOM 3382 O O . ARG A 1 433 ? 34.405 20.832 -15.110 1.00 47.66 433 ARG A O 1
ATOM 3389 N N . ARG A 1 434 ? 32.625 19.702 -15.876 1.00 47.03 434 ARG A N 1
ATOM 3390 C CA . ARG A 1 434 ? 32.383 20.575 -17.043 1.00 47.03 434 ARG A CA 1
ATOM 3391 C C . ARG A 1 434 ? 31.494 21.767 -16.686 1.00 47.03 434 ARG A C 1
ATOM 3393 O O . ARG A 1 434 ? 31.757 22.855 -17.191 1.00 47.03 434 ARG A O 1
ATOM 3400 N N . LEU A 1 435 ? 30.520 21.591 -15.794 1.00 47.56 435 LEU A N 1
ATOM 3401 C CA . LEU A 1 435 ? 29.685 22.678 -15.276 1.00 47.56 435 LEU A CA 1
ATOM 3402 C C . LEU A 1 435 ? 30.500 23.637 -14.396 1.00 47.56 435 LEU A C 1
ATOM 3404 O O . LEU A 1 435 ? 30.532 24.829 -14.696 1.00 47.56 435 LEU A O 1
ATOM 3408 N N . SER A 1 436 ? 31.290 23.140 -13.435 1.00 46.88 436 SER A N 1
ATOM 3409 C CA . SER A 1 436 ? 32.193 23.995 -12.641 1.00 46.88 436 SER A CA 1
ATOM 3410 C C . SER A 1 436 ? 33.240 24.722 -13.501 1.00 46.88 436 SER A C 1
ATOM 3412 O O . SER A 1 436 ? 33.590 25.863 -13.215 1.00 46.88 436 SER A O 1
ATOM 3414 N N . ARG A 1 437 ? 33.714 24.111 -14.601 1.00 49.41 437 ARG A N 1
ATOM 3415 C CA . ARG A 1 437 ? 34.631 24.771 -15.556 1.00 49.41 437 ARG A CA 1
ATOM 3416 C C . ARG A 1 437 ? 33.957 25.796 -16.476 1.00 49.41 437 ARG A C 1
ATOM 3418 O O . ARG A 1 437 ? 34.666 26.644 -17.010 1.00 49.41 437 ARG A O 1
ATOM 3425 N N . ARG A 1 438 ? 32.633 25.740 -16.671 1.00 46.41 438 ARG A N 1
ATOM 3426 C CA . ARG A 1 438 ? 31.869 26.800 -17.357 1.00 46.41 438 ARG A CA 1
ATOM 3427 C C . ARG A 1 438 ? 31.510 27.946 -16.411 1.00 46.41 438 ARG A C 1
ATOM 3429 O O . ARG A 1 438 ? 31.642 29.093 -16.812 1.00 46.41 438 ARG A O 1
ATOM 3436 N N . ALA A 1 439 ? 31.155 27.651 -15.159 1.00 45.75 439 ALA A N 1
ATOM 3437 C CA . ALA A 1 439 ? 30.913 28.670 -14.135 1.00 45.75 439 ALA A CA 1
ATOM 3438 C C . ALA A 1 439 ? 32.172 29.504 -13.807 1.00 45.75 439 ALA A C 1
ATOM 3440 O O . ALA A 1 439 ? 32.068 30.684 -13.498 1.00 45.75 439 ALA A O 1
ATOM 3441 N N . GLY A 1 440 ? 33.370 28.919 -13.940 1.00 42.31 440 GLY A N 1
ATOM 3442 C CA . GLY A 1 440 ? 34.656 29.600 -13.734 1.00 42.31 440 GLY A CA 1
ATOM 3443 C C . GLY A 1 440 ? 35.197 30.421 -14.917 1.00 42.31 440 GLY A C 1
ATOM 3444 O O . GLY A 1 440 ? 36.393 30.706 -14.936 1.00 42.31 440 GLY A O 1
ATOM 3445 N N . ARG A 1 441 ? 34.384 30.760 -15.930 1.00 44.34 441 ARG A N 1
ATOM 3446 C CA . ARG A 1 441 ? 34.780 31.652 -17.042 1.00 44.34 441 ARG A CA 1
ATOM 3447 C C . ARG A 1 441 ? 33.727 32.729 -17.314 1.00 44.34 441 ARG A C 1
ATOM 3449 O O . ARG A 1 441 ? 33.083 32.734 -18.360 1.00 44.34 441 ARG A O 1
ATOM 3456 N N . VAL A 1 442 ? 33.615 33.675 -16.386 1.00 39.12 442 VAL A N 1
ATOM 3457 C CA . VAL A 1 442 ? 33.095 35.017 -16.687 1.00 39.12 442 VAL A CA 1
ATOM 3458 C C . VAL A 1 442 ? 34.246 35.834 -17.300 1.00 39.12 442 VAL A C 1
ATOM 3460 O O . VAL A 1 442 ? 35.342 35.807 -16.738 1.00 39.12 442 VAL A O 1
ATOM 3463 N N . PRO A 1 443 ? 34.071 36.518 -18.447 1.00 39.38 443 PRO A N 1
ATOM 3464 C CA . PRO A 1 443 ? 35.115 37.376 -19.001 1.00 39.38 443 PRO A CA 1
ATOM 3465 C C . PRO A 1 443 ? 35.280 38.665 -18.185 1.00 39.38 443 PRO A C 1
ATOM 3467 O O . PRO A 1 443 ? 34.311 39.392 -17.976 1.00 39.38 443 PRO A O 1
ATOM 3470 N N . ASP A 1 444 ? 36.518 38.993 -17.812 1.00 42.72 444 ASP A N 1
ATOM 3471 C CA . ASP A 1 444 ? 36.894 40.293 -17.244 1.00 42.72 444 ASP A CA 1
ATOM 3472 C C . ASP A 1 444 ? 36.756 41.409 -18.299 1.00 42.72 444 ASP A C 1
ATOM 3474 O O . ASP A 1 444 ? 37.711 41.787 -18.982 1.00 42.72 444 ASP A O 1
ATOM 3478 N N . ARG A 1 445 ? 35.542 41.948 -18.455 1.00 44.66 445 ARG A N 1
ATOM 3479 C CA . ARG A 1 445 ? 35.286 43.240 -19.107 1.00 44.66 445 ARG A CA 1
ATOM 3480 C C . ARG A 1 445 ? 34.115 43.947 -18.435 1.00 44.66 445 ARG A C 1
ATOM 3482 O O . ARG A 1 445 ? 32.977 43.749 -18.838 1.00 44.66 445 ARG A O 1
ATOM 3489 N N . LEU A 1 446 ? 34.438 44.783 -17.445 1.00 36.84 446 LEU A N 1
ATOM 3490 C CA . LEU A 1 446 ? 33.922 46.149 -17.237 1.00 36.84 446 LEU A CA 1
ATOM 3491 C C . LEU A 1 446 ? 34.477 46.698 -15.905 1.00 36.84 446 LEU A C 1
ATOM 3493 O O . LEU A 1 446 ? 33.867 46.561 -14.849 1.00 36.84 446 LEU A O 1
ATOM 3497 N N . ARG A 1 447 ? 35.654 47.338 -15.955 1.00 37.00 447 ARG A N 1
ATOM 3498 C CA . ARG A 1 447 ? 36.106 48.283 -14.918 1.00 37.00 447 ARG A CA 1
ATOM 3499 C C . ARG A 1 447 ? 35.917 49.701 -15.454 1.00 37.00 447 ARG A C 1
ATOM 3501 O O . ARG A 1 447 ? 36.464 50.005 -16.510 1.00 37.00 447 ARG A O 1
ATOM 3508 N N . GLY A 1 448 ? 35.227 50.568 -14.714 1.00 33.59 448 GLY A N 1
ATOM 3509 C CA . GLY A 1 448 ? 35.182 52.006 -15.008 1.00 33.59 448 GLY A CA 1
ATOM 3510 C C . GLY A 1 448 ? 34.116 52.767 -14.213 1.00 33.59 448 GLY A C 1
ATOM 3511 O O . GLY A 1 448 ? 32.943 52.490 -14.406 1.00 33.59 448 GLY A O 1
ATOM 3512 N N . ALA A 1 449 ? 34.558 53.730 -13.385 1.00 33.59 449 ALA A N 1
ATOM 3513 C CA . ALA A 1 449 ? 33.779 54.737 -12.629 1.00 33.59 449 ALA A CA 1
ATOM 3514 C C . ALA A 1 449 ? 32.653 54.195 -11.710 1.00 33.59 449 ALA A C 1
ATOM 3516 O O . ALA A 1 449 ? 31.641 53.696 -12.173 1.00 33.59 449 ALA A O 1
ATOM 3517 N N . GLY A 1 450 ? 32.786 54.240 -10.379 1.0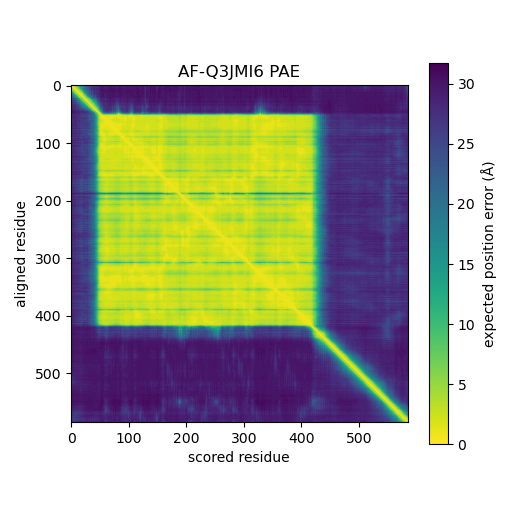0 31.25 450 GLY A N 1
ATOM 3518 C CA . GLY A 1 450 ? 32.578 55.442 -9.540 1.00 31.25 450 GLY A CA 1
ATOM 3519 C C . GLY A 1 450 ? 31.278 55.240 -8.725 1.00 31.25 450 GLY A C 1
ATOM 3520 O O . GLY A 1 450 ? 30.434 54.469 -9.157 1.00 31.25 450 GLY A O 1
ATOM 3521 N N . ARG A 1 451 ? 31.017 55.808 -7.541 1.00 31.92 451 ARG A N 1
ATOM 3522 C CA . ARG A 1 451 ? 31.692 56.793 -6.668 1.00 31.92 451 ARG A CA 1
ATOM 3523 C C . ARG A 1 451 ? 31.315 56.453 -5.196 1.00 31.92 451 ARG A C 1
ATOM 3525 O O . ARG A 1 451 ? 30.567 55.510 -4.969 1.00 31.92 451 ARG A O 1
ATOM 3532 N N . LEU A 1 452 ? 31.850 57.178 -4.209 1.00 35.66 452 LEU A N 1
ATOM 3533 C CA . LEU A 1 452 ? 31.627 56.956 -2.767 1.00 35.66 452 LEU A CA 1
ATOM 3534 C C . LEU A 1 452 ? 30.142 57.050 -2.344 1.00 35.66 452 LEU A C 1
ATOM 3536 O O . LEU A 1 452 ? 29.442 57.910 -2.866 1.00 35.66 452 LEU A O 1
ATOM 3540 N N . GLU A 1 453 ? 29.733 56.302 -1.306 1.00 31.72 453 GLU A N 1
ATOM 3541 C CA . GLU A 1 453 ? 29.515 56.858 0.052 1.00 31.72 453 GLU A CA 1
ATOM 3542 C C . GLU A 1 453 ? 29.351 55.773 1.145 1.00 31.72 453 GLU A C 1
ATOM 3544 O O . GLU A 1 453 ? 29.298 54.580 0.850 1.00 31.72 453 GLU A O 1
ATOM 3549 N N . ARG A 1 454 ? 29.419 56.187 2.423 1.00 38.06 454 ARG A N 1
ATOM 3550 C CA . ARG A 1 454 ? 29.444 55.320 3.628 1.00 38.06 454 ARG A CA 1
ATOM 3551 C C . ARG A 1 454 ? 28.028 54.844 4.023 1.00 38.06 454 ARG A C 1
ATOM 3553 O O . ARG A 1 454 ? 27.046 55.383 3.523 1.00 38.06 454 ARG A O 1
ATOM 3560 N N . PRO A 1 455 ? 27.902 53.916 4.991 1.00 39.50 455 PRO A N 1
ATOM 3561 C CA . PRO A 1 455 ? 27.586 54.411 6.338 1.00 39.50 455 PRO A CA 1
ATOM 3562 C C . PRO A 1 455 ? 28.349 53.727 7.489 1.00 39.50 455 PRO A C 1
ATOM 3564 O O . PRO A 1 455 ? 29.125 52.792 7.308 1.00 39.50 455 PRO A O 1
ATOM 3567 N N . VAL A 1 456 ? 28.128 54.278 8.683 1.00 33.25 456 VAL A N 1
ATOM 3568 C CA . VAL A 1 456 ? 28.791 53.992 9.959 1.00 33.25 456 VAL A CA 1
ATOM 3569 C C . VAL A 1 456 ? 27.813 53.265 10.894 1.00 33.25 456 VAL A C 1
ATOM 3571 O O . VAL A 1 456 ? 26.778 53.823 11.226 1.00 33.25 456 VAL A O 1
ATOM 3574 N N . ASP A 1 457 ? 28.201 52.049 11.290 1.00 32.75 457 ASP A N 1
ATOM 3575 C CA . ASP A 1 457 ? 28.228 51.508 12.667 1.00 32.75 457 ASP A CA 1
ATOM 3576 C C . ASP A 1 457 ? 26.955 51.267 13.531 1.00 32.75 457 ASP A C 1
ATOM 3578 O O . ASP A 1 457 ? 25.984 52.011 13.496 1.00 32.75 457 ASP A O 1
ATOM 3582 N N . GLN A 1 458 ? 27.076 50.243 14.401 1.00 31.56 458 GLN A N 1
ATOM 3583 C CA . GLN A 1 458 ? 26.327 49.940 15.647 1.00 31.56 458 GLN A CA 1
ATOM 3584 C C . GLN A 1 458 ? 24.772 49.816 15.639 1.00 31.56 458 GLN A C 1
ATOM 3586 O O . GLN A 1 458 ? 24.084 50.222 14.717 1.00 31.56 458 GLN A O 1
ATOM 3591 N N . SER A 1 459 ? 24.104 49.305 16.692 1.00 31.66 459 SER A N 1
ATOM 3592 C CA . SER A 1 459 ? 24.298 48.052 17.460 1.00 31.66 459 SER A CA 1
ATOM 3593 C C . SER A 1 459 ? 23.063 47.749 18.358 1.00 31.66 459 SER A C 1
ATOM 3595 O O . SER A 1 459 ? 22.365 48.659 18.782 1.00 31.66 459 SER A O 1
ATOM 3597 N N . VAL A 1 460 ? 22.831 46.467 18.689 1.00 33.03 460 VAL A N 1
ATOM 3598 C CA . VAL A 1 460 ? 22.335 45.971 20.006 1.00 33.03 460 VAL A CA 1
ATOM 3599 C C . VAL A 1 460 ? 20.935 46.408 20.556 1.00 33.03 460 VAL A C 1
ATOM 3601 O O . VAL A 1 460 ? 20.779 47.398 21.258 1.00 33.03 460 VAL A O 1
ATOM 3604 N N . SER A 1 461 ? 19.991 45.445 20.496 1.00 31.69 461 SER A N 1
ATOM 3605 C CA . SER A 1 461 ? 19.143 44.935 21.616 1.00 31.69 461 SER A CA 1
ATOM 3606 C C . SER A 1 461 ? 17.665 45.340 21.870 1.00 31.69 461 SER A C 1
ATOM 3608 O O . SER A 1 461 ? 17.263 46.489 21.790 1.00 31.69 461 SER A O 1
ATOM 3610 N N . ARG A 1 462 ? 16.934 44.310 22.360 1.00 32.06 462 ARG A N 1
ATOM 3611 C CA . ARG A 1 462 ? 15.813 44.276 23.341 1.00 32.06 462 ARG A CA 1
ATOM 3612 C C . ARG A 1 462 ? 14.445 44.927 23.024 1.00 32.06 462 ARG A C 1
ATOM 3614 O O . ARG A 1 462 ? 14.313 46.134 22.943 1.00 32.06 462 ARG A O 1
ATOM 3621 N N . GLY A 1 463 ? 13.387 44.121 23.220 1.00 27.41 463 GLY A N 1
ATOM 3622 C CA . GLY A 1 463 ? 12.451 44.439 24.320 1.00 27.41 463 GLY A CA 1
ATOM 3623 C C . GLY A 1 463 ? 10.961 44.701 24.033 1.00 27.41 463 GLY A C 1
ATOM 3624 O O . GLY A 1 463 ? 10.490 45.798 24.270 1.00 27.41 463 GLY A O 1
ATOM 3625 N N . ALA A 1 464 ? 10.210 43.656 23.672 1.00 30.20 464 ALA A N 1
ATOM 3626 C CA . ALA A 1 464 ? 8.883 43.278 24.207 1.00 30.20 464 ALA A CA 1
ATOM 3627 C C . ALA A 1 464 ? 7.750 44.308 24.546 1.00 30.20 464 ALA A C 1
ATOM 3629 O O . ALA A 1 464 ? 7.904 45.189 25.381 1.00 30.20 464 ALA A O 1
ATOM 3630 N N . ARG A 1 465 ? 6.522 43.905 24.145 1.00 32.66 465 ARG A N 1
ATOM 3631 C CA . ARG A 1 465 ? 5.170 44.115 24.752 1.00 32.66 465 ARG A CA 1
ATOM 3632 C C . ARG A 1 465 ? 4.182 45.143 24.150 1.00 32.66 465 ARG A C 1
ATOM 3634 O O . ARG A 1 465 ? 4.408 46.339 24.131 1.00 32.66 465 ARG A O 1
ATOM 3641 N N . ARG A 1 466 ? 2.969 44.586 23.971 1.00 29.91 466 ARG A N 1
ATOM 3642 C CA . ARG A 1 466 ? 1.599 45.130 24.122 1.00 29.91 466 ARG A CA 1
ATOM 3643 C C . ARG A 1 466 ? 0.950 45.966 23.005 1.00 29.91 466 ARG A C 1
ATOM 3645 O O . ARG A 1 466 ? 1.371 47.047 22.632 1.00 29.91 466 ARG A O 1
ATOM 3652 N N . ALA A 1 467 ? -0.192 45.412 22.599 1.00 31.73 467 ALA A N 1
ATOM 3653 C CA . ALA A 1 467 ? -1.248 45.937 21.750 1.00 31.73 467 ALA A CA 1
ATOM 3654 C C . ALA A 1 467 ? -1.916 47.237 22.232 1.00 31.73 467 ALA A C 1
ATOM 3656 O O . ALA A 1 467 ? -2.130 47.404 23.431 1.00 31.73 467 ALA A O 1
ATOM 3657 N N . VAL A 1 468 ? -2.428 48.006 21.264 1.00 30.88 468 VAL A N 1
ATOM 3658 C CA . VAL A 1 468 ? -3.779 48.605 21.251 1.00 30.88 468 VAL A CA 1
ATOM 3659 C C . VAL A 1 468 ? -4.288 48.526 19.802 1.00 30.88 468 VAL A C 1
ATOM 3661 O O . VAL A 1 468 ? -3.499 48.679 18.872 1.00 30.88 468 VAL A O 1
ATOM 3664 N N . GLY A 1 469 ? -5.578 48.253 19.591 1.00 26.33 469 GLY A N 1
ATOM 3665 C CA . GLY A 1 469 ? -6.202 48.283 18.262 1.00 26.33 469 GLY A CA 1
ATOM 3666 C C . GLY A 1 469 ? -7.070 49.526 18.062 1.00 26.33 469 GLY A C 1
ATOM 3667 O O . GLY A 1 469 ? -7.665 50.017 19.019 1.00 26.33 469 GLY A O 1
ATOM 3668 N N . VAL A 1 470 ? -7.199 49.992 16.817 1.00 30.55 470 VAL A N 1
ATOM 3669 C CA . VAL A 1 470 ? -8.201 50.990 16.400 1.00 30.55 470 VAL A CA 1
ATOM 3670 C C . VAL A 1 470 ? -8.858 50.529 15.093 1.00 30.55 470 VAL A C 1
ATOM 3672 O O . VAL A 1 470 ? -8.236 49.879 14.255 1.00 30.55 470 VAL A O 1
ATOM 3675 N N . ARG A 1 471 ? -10.155 50.816 14.972 1.00 29.42 471 ARG A N 1
ATOM 3676 C CA . ARG A 1 471 ? -11.090 50.423 13.902 1.00 29.42 471 ARG A CA 1
ATOM 3677 C C . ARG A 1 471 ? -11.508 51.682 13.119 1.00 29.42 471 ARG A C 1
ATOM 3679 O O . ARG A 1 471 ? -11.258 52.774 13.614 1.00 29.42 471 ARG A O 1
ATOM 3686 N N . LEU A 1 472 ? -12.272 51.507 12.025 1.00 29.81 472 LEU A N 1
ATOM 3687 C CA . LEU A 1 472 ? -12.852 52.520 11.099 1.00 29.81 472 LEU A CA 1
ATOM 3688 C C . LEU A 1 472 ? -11.977 52.718 9.830 1.00 29.81 472 LEU A C 1
ATOM 3690 O O . LEU A 1 472 ? -10.765 52.612 9.926 1.00 29.81 472 LEU A O 1
ATOM 3694 N N . GLN A 1 473 ? -12.514 52.942 8.616 1.00 28.00 473 GLN A N 1
ATOM 3695 C CA . GLN A 1 473 ? -13.888 53.308 8.216 1.00 28.00 473 GLN A CA 1
ATOM 3696 C C . GLN A 1 473 ? -14.210 52.921 6.739 1.00 28.00 473 GLN A C 1
ATOM 3698 O O . GLN A 1 473 ? -13.298 52.854 5.931 1.00 28.00 473 GLN A O 1
ATOM 3703 N N . ARG A 1 474 ? -15.508 52.685 6.438 1.00 28.02 474 ARG A N 1
ATOM 3704 C CA . ARG A 1 474 ? -16.320 52.953 5.200 1.00 28.02 474 ARG A CA 1
ATOM 3705 C C . ARG A 1 474 ? -15.644 52.909 3.789 1.00 28.02 474 ARG A C 1
ATOM 3707 O O . ARG A 1 474 ? -14.657 53.589 3.579 1.00 28.02 474 ARG A O 1
ATOM 3714 N N . VAL A 1 475 ? -16.107 52.096 2.809 1.00 31.98 475 VAL A N 1
ATOM 3715 C CA . VAL A 1 475 ? -17.305 52.266 1.903 1.00 31.98 475 VAL A CA 1
ATOM 3716 C C . VAL A 1 475 ? -17.116 53.442 0.903 1.00 31.98 475 VAL A C 1
ATOM 3718 O O . VAL A 1 475 ? -16.712 54.489 1.402 1.00 31.98 475 VAL A O 1
ATOM 3721 N N . PRO A 1 476 ? -17.403 53.356 -0.435 1.00 46.22 476 PRO A N 1
ATOM 3722 C CA . PRO A 1 476 ? -18.473 52.582 -1.107 1.00 46.22 476 PRO A CA 1
ATOM 3723 C C . PRO A 1 476 ? -18.166 51.840 -2.445 1.00 46.22 476 PRO A C 1
ATOM 3725 O O . PRO A 1 476 ? -17.075 51.874 -3.001 1.00 46.22 476 PRO A O 1
ATOM 3728 N N . ASP A 1 477 ? -19.232 51.190 -2.925 1.00 35.84 477 ASP A N 1
ATOM 3729 C CA . ASP A 1 477 ? -19.533 50.560 -4.227 1.00 35.84 477 ASP A CA 1
ATOM 3730 C C . ASP A 1 477 ? -19.774 51.569 -5.385 1.00 35.84 477 ASP A C 1
ATOM 3732 O O . ASP A 1 477 ? -20.384 52.612 -5.143 1.00 35.84 477 ASP A O 1
ATOM 3736 N N . VAL A 1 478 ? -19.362 51.240 -6.630 1.00 33.47 478 VAL A N 1
ATOM 3737 C CA . VAL A 1 478 ? -19.826 51.863 -7.902 1.00 33.47 478 VAL A CA 1
ATOM 3738 C C . VAL A 1 478 ? -19.827 50.858 -9.083 1.00 33.47 478 VAL A C 1
ATOM 3740 O O . VAL A 1 478 ? -18.877 50.746 -9.851 1.00 33.47 478 VAL A O 1
ATOM 3743 N N . SER A 1 479 ? -20.934 50.135 -9.235 1.00 31.83 479 SER A N 1
ATOM 3744 C CA . SER A 1 479 ? -21.743 49.922 -10.461 1.00 31.83 479 SER A CA 1
ATOM 3745 C C . SER A 1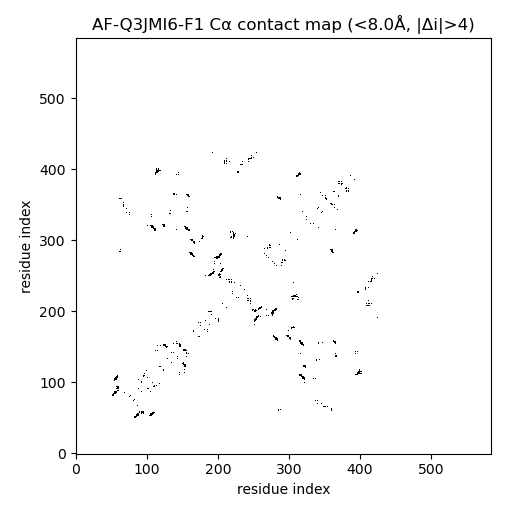 479 ? -21.189 50.042 -11.917 1.00 31.83 479 SER A C 1
ATOM 3747 O O . SER A 1 479 ? -20.688 51.088 -12.320 1.00 31.83 479 SER A O 1
ATOM 3749 N N . ARG A 1 480 ? -21.674 49.091 -12.752 1.00 34.16 480 ARG A N 1
ATOM 3750 C CA . ARG A 1 480 ? -22.151 49.186 -14.172 1.00 34.16 480 ARG A CA 1
ATOM 3751 C C . ARG A 1 4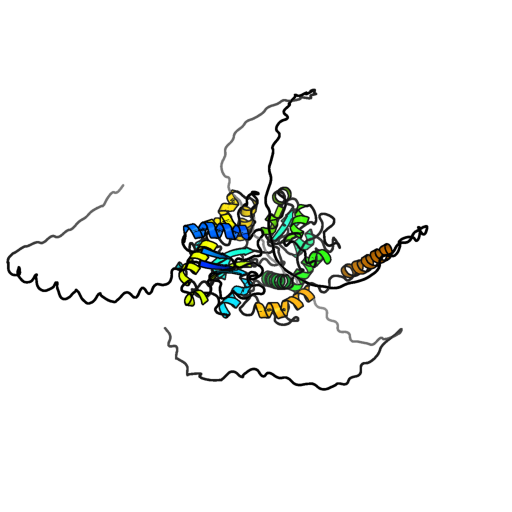80 ? -21.172 49.183 -15.368 1.00 34.16 480 ARG A C 1
ATOM 3753 O O . ARG A 1 480 ? -20.189 49.907 -15.409 1.00 34.16 480 ARG A O 1
ATOM 3760 N N . GLY A 1 481 ? -21.581 48.453 -16.421 1.00 28.80 481 GLY A N 1
ATOM 3761 C CA . GLY A 1 481 ? -21.007 48.514 -17.776 1.00 28.80 481 GLY A CA 1
ATOM 3762 C C . GLY A 1 481 ? -21.421 47.354 -18.702 1.00 28.80 481 GLY A C 1
ATOM 3763 O O . GLY A 1 481 ? -20.614 46.470 -18.968 1.00 28.80 481 GLY A O 1
ATOM 3764 N N . GLU A 1 482 ? -22.664 47.332 -19.199 1.00 38.28 482 GLU A N 1
ATOM 3765 C CA . GLU A 1 482 ? -23.081 46.413 -20.279 1.00 38.28 482 GLU A CA 1
ATOM 3766 C C . GLU A 1 482 ? -22.586 46.892 -21.655 1.00 38.28 482 GLU A C 1
ATOM 3768 O O . GLU A 1 482 ? -22.564 48.094 -21.911 1.00 38.28 482 GLU A O 1
ATOM 3773 N N . THR A 1 483 ? -22.314 45.974 -22.592 1.00 31.72 483 THR A N 1
ATOM 3774 C CA . THR A 1 483 ? -22.878 46.009 -23.967 1.00 31.72 483 THR A CA 1
ATOM 3775 C C . THR A 1 483 ? -22.505 44.758 -24.774 1.00 31.72 483 THR A C 1
ATOM 3777 O O . THR A 1 483 ? -21.465 44.141 -24.563 1.00 31.72 483 THR A O 1
ATOM 3780 N N . ALA A 1 484 ? -23.362 44.382 -25.727 1.00 37.25 484 ALA A N 1
ATOM 3781 C CA . ALA A 1 484 ? -23.182 43.231 -26.614 1.00 37.25 484 ALA A CA 1
ATOM 3782 C C . ALA A 1 484 ? -23.322 43.637 -28.091 1.00 37.25 484 ALA A C 1
ATOM 3784 O O . ALA A 1 484 ? -24.181 44.460 -28.398 1.00 37.25 484 ALA A O 1
ATOM 3785 N N . ALA A 1 485 ? -22.587 42.997 -29.019 1.00 31.23 485 ALA A N 1
ATOM 3786 C CA . ALA A 1 485 ? -22.965 42.961 -30.444 1.00 31.23 485 ALA A CA 1
ATOM 3787 C C . ALA A 1 485 ? -22.259 41.871 -31.298 1.00 31.23 485 ALA A C 1
ATOM 3789 O O . ALA A 1 485 ? -21.092 41.974 -31.648 1.00 31.23 485 ALA A O 1
ATOM 3790 N N . ARG A 1 486 ? -23.052 40.876 -31.721 1.00 31.88 486 ARG A N 1
ATOM 3791 C CA . ARG A 1 486 ? -23.198 40.340 -33.100 1.00 31.88 486 ARG A CA 1
ATOM 3792 C C . ARG A 1 486 ? -21.974 40.109 -34.030 1.00 31.88 486 ARG A C 1
ATOM 3794 O O . ARG A 1 486 ? -21.520 41.010 -34.718 1.00 31.88 486 ARG A O 1
ATOM 3801 N N . ALA A 1 487 ? -21.723 38.815 -34.272 1.00 33.84 487 ALA A N 1
ATOM 3802 C CA . ALA A 1 487 ? -21.814 38.107 -35.571 1.00 33.84 487 ALA A CA 1
ATOM 3803 C C . ALA A 1 487 ? -21.040 38.567 -36.837 1.00 33.84 487 ALA A C 1
ATOM 3805 O O . ALA A 1 487 ? -21.271 39.656 -37.356 1.00 33.84 487 ALA A O 1
ATOM 3806 N N . ARG A 1 488 ? -20.382 37.593 -37.507 1.00 31.23 488 ARG A N 1
ATOM 3807 C CA . ARG A 1 488 ? -20.619 37.242 -38.937 1.00 31.23 488 ARG A CA 1
ATOM 3808 C C . ARG A 1 488 ? -19.966 35.912 -39.369 1.00 31.23 488 ARG A C 1
ATOM 3810 O O . ARG A 1 488 ? -18.881 35.560 -38.931 1.00 31.23 488 ARG A O 1
ATOM 3817 N N . HIS A 1 489 ? -20.651 35.208 -40.276 1.00 35.12 489 HIS A N 1
ATOM 3818 C CA . HIS A 1 489 ? -20.173 34.060 -41.072 1.00 35.12 489 HIS A CA 1
ATOM 3819 C C . HIS A 1 489 ? -19.650 34.556 -42.441 1.00 35.12 489 HIS A C 1
ATOM 3821 O O . HIS A 1 489 ? -20.071 35.632 -42.877 1.00 35.12 489 HIS A O 1
ATOM 3827 N N . PRO A 1 490 ? -18.803 33.784 -43.155 1.00 50.56 490 PRO A N 1
ATOM 3828 C CA . PRO A 1 490 ? -19.282 32.946 -44.286 1.00 50.56 490 PRO A CA 1
ATOM 3829 C C . PRO A 1 490 ? -18.595 31.539 -44.306 1.00 50.56 490 PRO A C 1
ATOM 3831 O O . PRO A 1 490 ? -17.632 31.341 -43.579 1.00 50.56 490 PRO A O 1
ATOM 3834 N N . ARG A 1 491 ? -19.079 30.425 -44.910 1.00 35.53 491 ARG A N 1
ATOM 3835 C CA . ARG A 1 491 ? -19.507 30.088 -46.307 1.00 35.53 491 ARG A CA 1
ATOM 3836 C C . ARG A 1 491 ? -18.389 30.347 -47.349 1.00 35.53 491 ARG A C 1
ATOM 3838 O O . ARG A 1 491 ? -17.758 31.382 -47.256 1.00 35.53 491 ARG A O 1
ATOM 3845 N N . ARG A 1 492 ? -18.074 29.538 -48.383 1.00 35.88 492 ARG A N 1
ATOM 3846 C CA . ARG A 1 492 ? -18.596 28.304 -49.062 1.00 35.88 492 ARG A CA 1
ATOM 3847 C C . ARG A 1 492 ? -17.409 27.648 -49.855 1.00 35.88 492 ARG A C 1
ATOM 3849 O O . ARG A 1 492 ? -16.388 28.302 -49.985 1.00 35.88 492 ARG A O 1
ATOM 3856 N N . ALA A 1 493 ? -17.491 26.529 -50.603 1.00 34.06 493 ALA A N 1
ATOM 3857 C CA . ALA A 1 493 ? -17.938 25.141 -50.337 1.00 34.06 493 ALA A CA 1
ATOM 3858 C C . ALA A 1 493 ? -17.928 24.276 -51.644 1.00 34.06 493 ALA A C 1
ATOM 3860 O O . ALA A 1 493 ? -18.745 24.528 -52.532 1.00 34.06 493 ALA A O 1
ATOM 3861 N N . ARG A 1 494 ? -17.098 23.216 -51.754 1.00 31.67 494 ARG A N 1
ATOM 3862 C CA . ARG A 1 494 ? -17.171 22.150 -52.799 1.00 31.67 494 ARG A CA 1
ATOM 3863 C C . ARG A 1 494 ? -16.749 20.799 -52.187 1.00 31.67 494 ARG A C 1
ATOM 3865 O O . ARG A 1 494 ? -15.763 20.776 -51.469 1.00 31.67 494 ARG A O 1
ATOM 3872 N N . ARG A 1 495 ? -17.522 19.704 -52.248 1.00 35.69 495 ARG A N 1
ATOM 3873 C CA . ARG A 1 495 ? -18.142 18.945 -53.368 1.00 35.69 495 ARG A CA 1
ATOM 3874 C C . ARG A 1 495 ? -17.163 18.051 -54.145 1.00 35.69 495 ARG A C 1
ATOM 3876 O O . ARG A 1 495 ? -16.552 18.516 -55.099 1.00 35.69 495 ARG A O 1
ATOM 3883 N N . SER A 1 496 ? -17.277 16.751 -53.893 1.00 32.06 496 SER A N 1
ATOM 3884 C CA . SER A 1 496 ? -17.516 15.733 -54.927 1.00 32.06 496 SER A CA 1
ATOM 3885 C C . SER A 1 496 ? -18.400 14.622 -54.335 1.00 32.06 496 SER A C 1
ATOM 3887 O O . SER A 1 496 ? -18.344 14.339 -53.140 1.00 32.06 496 SER A O 1
ATOM 3889 N N . ARG A 1 497 ? -19.302 14.078 -55.156 1.00 36.84 497 ARG A N 1
ATOM 3890 C CA . ARG A 1 497 ? -20.107 12.874 -54.892 1.00 36.84 497 ARG A CA 1
ATOM 3891 C C . ARG A 1 497 ? -19.613 11.807 -55.861 1.00 36.84 497 ARG A C 1
ATOM 3893 O O . ARG A 1 497 ? -19.355 12.168 -57.001 1.00 36.84 497 ARG A O 1
ATOM 3900 N N . GLU A 1 498 ? -19.685 10.544 -55.469 1.00 36.34 498 GLU A N 1
ATOM 3901 C CA . GLU A 1 498 ? -20.200 9.478 -56.337 1.00 36.34 498 GLU A CA 1
ATOM 3902 C C . GLU A 1 498 ? -20.742 8.332 -55.467 1.00 36.34 498 GLU A C 1
ATOM 3904 O O . GLU A 1 498 ? -20.585 8.363 -54.243 1.00 36.34 498 GLU A O 1
ATOM 3909 N N . ALA A 1 499 ? -21.537 7.433 -56.049 1.00 33.88 499 ALA A N 1
ATOM 3910 C CA . ALA A 1 499 ? -22.457 6.560 -55.313 1.00 33.88 499 ALA A CA 1
ATOM 3911 C C . ALA A 1 499 ? -22.762 5.259 -56.084 1.00 33.88 499 ALA A C 1
ATOM 3913 O O . ALA A 1 499 ? -22.286 5.089 -57.201 1.00 33.88 499 ALA A O 1
ATOM 3914 N N . VAL A 1 500 ? -23.692 4.448 -55.540 1.00 34.00 500 VAL A N 1
ATOM 3915 C CA . VAL A 1 500 ? -24.345 3.274 -56.183 1.00 34.00 500 VAL A CA 1
ATOM 3916 C C . VAL A 1 500 ? -23.406 2.025 -56.183 1.00 34.00 500 VAL A C 1
ATOM 3918 O O . VAL A 1 500 ? -22.207 2.171 -56.351 1.00 34.00 500 VAL A O 1
ATOM 3921 N N . THR A 1 501 ? -23.798 0.771 -55.878 1.00 29.94 501 THR A N 1
ATOM 3922 C CA . THR A 1 501 ? -25.115 0.085 -55.900 1.00 29.94 501 THR A CA 1
ATOM 3923 C C . THR A 1 501 ? -25.282 -1.007 -54.811 1.00 29.94 501 THR A C 1
ATOM 3925 O O . THR A 1 501 ? -24.319 -1.476 -54.218 1.00 29.94 501 THR A O 1
ATOM 3928 N N . ARG A 1 502 ? -26.540 -1.435 -54.612 1.00 35.00 502 ARG A N 1
ATOM 3929 C CA . ARG A 1 502 ? -27.072 -2.588 -53.839 1.00 35.00 502 ARG A CA 1
ATOM 3930 C C . ARG A 1 502 ? -26.395 -3.955 -54.105 1.00 35.00 502 ARG A C 1
ATOM 3932 O O . ARG A 1 502 ? -26.067 -4.214 -55.256 1.00 35.00 502 ARG A O 1
ATOM 3939 N N . ALA A 1 503 ? -26.449 -4.883 -53.130 1.00 28.25 503 ALA A N 1
ATOM 3940 C CA . ALA A 1 503 ? -27.296 -6.104 -53.195 1.00 28.25 503 ALA A CA 1
ATOM 3941 C C . ALA A 1 503 ? -27.220 -7.022 -51.941 1.00 28.25 503 ALA A C 1
ATOM 3943 O O . ALA A 1 503 ? -26.178 -7.166 -51.312 1.00 28.25 503 ALA A O 1
ATOM 3944 N N . ALA A 1 504 ? -28.345 -7.678 -51.641 1.00 35.25 504 ALA A N 1
ATOM 3945 C CA . ALA A 1 504 ? -28.564 -8.891 -50.825 1.00 35.25 504 ALA A CA 1
ATOM 3946 C C . ALA A 1 504 ? -29.779 -9.631 -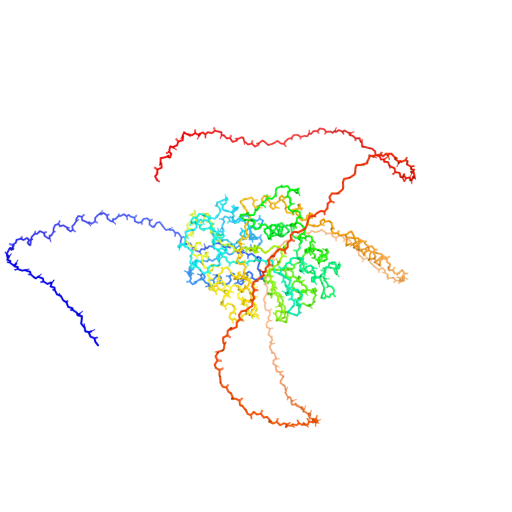51.475 1.00 35.25 504 ALA A C 1
ATOM 3948 O O . ALA A 1 504 ? -30.355 -9.017 -52.384 1.00 35.25 504 ALA A O 1
ATOM 3949 N N . PRO A 1 505 ? -30.260 -10.839 -51.071 1.00 56.16 505 PRO A N 1
ATOM 3950 C CA . PRO A 1 505 ? -29.890 -11.720 -49.943 1.00 56.16 505 PRO A CA 1
ATOM 3951 C C . PRO A 1 505 ? -29.814 -13.245 -50.303 1.00 56.16 505 PRO A C 1
ATOM 3953 O O . PRO A 1 505 ? -29.886 -13.616 -51.469 1.00 56.16 505 PRO A O 1
ATOM 3956 N N . GLY A 1 506 ? -29.749 -14.136 -49.295 1.00 29.53 506 GLY A N 1
ATOM 3957 C CA . GLY A 1 506 ? -30.029 -15.593 -49.397 1.00 29.53 506 GLY A CA 1
ATOM 3958 C C . GLY A 1 506 ? -29.259 -16.417 -48.342 1.00 29.53 506 GLY A C 1
ATOM 3959 O O . GLY A 1 506 ? -28.037 -16.394 -48.342 1.00 29.53 506 GLY A O 1
ATOM 3960 N N . LEU A 1 507 ? -29.872 -16.951 -47.273 1.00 34.59 507 LEU A N 1
ATOM 3961 C CA . LEU A 1 507 ? -30.687 -18.184 -47.162 1.00 34.59 507 LEU A CA 1
ATOM 3962 C C . LEU A 1 507 ? -29.948 -19.508 -47.455 1.00 34.59 507 LEU A C 1
ATOM 3964 O O . LEU A 1 507 ? -29.814 -19.881 -48.613 1.00 34.59 507 LEU A O 1
ATOM 3968 N N . ALA A 1 508 ? -29.619 -20.267 -46.397 1.00 32.66 508 ALA A N 1
ATOM 3969 C CA . ALA A 1 508 ? -29.788 -21.730 -46.305 1.00 32.66 508 ALA A CA 1
ATOM 3970 C C . ALA A 1 508 ? -29.507 -22.232 -44.869 1.00 32.66 508 ALA A C 1
ATOM 3972 O O . ALA A 1 508 ? -28.644 -21.697 -44.176 1.00 32.66 508 ALA A O 1
ATOM 3973 N N . ALA A 1 509 ? -30.219 -23.275 -44.433 1.00 36.34 509 ALA A N 1
ATOM 3974 C CA . ALA A 1 509 ? -29.983 -23.995 -43.176 1.00 36.34 509 ALA A CA 1
ATOM 3975 C C . ALA A 1 509 ? -29.432 -25.407 -43.459 1.00 36.34 509 ALA A C 1
ATOM 3977 O O . ALA A 1 509 ? -29.691 -25.946 -44.533 1.00 36.34 509 ALA A O 1
ATOM 3978 N N . GLY A 1 510 ? -28.740 -26.041 -42.500 1.00 31.31 510 GLY A N 1
ATOM 3979 C CA . GLY A 1 510 ? -28.371 -27.459 -42.641 1.00 31.31 510 GLY A CA 1
ATOM 3980 C C . GLY A 1 510 ? -27.372 -28.026 -41.623 1.00 31.31 510 GLY A C 1
ATOM 3981 O O . GLY A 1 510 ? -26.179 -27.809 -41.765 1.00 31.31 510 GLY A O 1
ATOM 3982 N N . GLY A 1 511 ? -27.893 -28.796 -40.655 1.00 31.39 511 GLY A N 1
ATOM 3983 C CA . GLY A 1 511 ? -27.389 -30.099 -40.159 1.00 31.39 511 GLY A CA 1
ATOM 3984 C C . GLY A 1 511 ? -25.914 -30.315 -39.726 1.00 31.39 511 GLY A C 1
ATOM 3985 O O . GLY A 1 511 ? -24.992 -30.027 -40.481 1.00 31.39 511 GLY A O 1
ATOM 3986 N N . PRO A 1 512 ? -25.652 -30.955 -38.563 1.00 45.06 512 PRO A N 1
ATOM 3987 C CA . PRO A 1 512 ? -24.295 -31.307 -38.131 1.00 45.06 512 PRO A CA 1
ATOM 3988 C C . PRO A 1 512 ? -23.767 -32.604 -38.781 1.00 45.06 512 PRO A C 1
ATOM 3990 O O . PRO A 1 512 ? -24.430 -33.639 -38.752 1.00 45.06 512 PRO A O 1
ATOM 3993 N N . GLY A 1 513 ? -22.533 -32.567 -39.298 1.00 35.09 513 GLY A N 1
ATOM 3994 C CA . GLY A 1 513 ? -21.800 -33.726 -39.833 1.00 35.09 513 GLY A CA 1
ATOM 3995 C C . GLY A 1 513 ? -20.705 -34.234 -38.883 1.00 35.09 513 GLY A C 1
ATOM 3996 O O . GLY A 1 513 ? -20.048 -33.449 -38.200 1.00 35.09 513 GLY A O 1
ATOM 3997 N N . ALA A 1 514 ? -20.514 -35.555 -38.818 1.00 33.41 514 ALA A N 1
ATOM 3998 C CA . ALA A 1 514 ? -19.642 -36.209 -37.838 1.00 33.41 514 ALA A CA 1
ATOM 3999 C C . ALA A 1 514 ? -18.142 -36.269 -38.220 1.00 33.41 514 ALA A C 1
ATOM 4001 O O . ALA A 1 514 ? -17.745 -36.084 -39.366 1.00 33.41 514 ALA A O 1
ATOM 4002 N N . ARG A 1 515 ? -17.327 -36.579 -37.198 1.00 39.31 515 ARG A N 1
ATOM 4003 C CA . ARG A 1 515 ? -15.869 -36.846 -37.198 1.00 39.31 515 ARG A CA 1
ATOM 4004 C C . ARG A 1 515 ? -15.390 -37.768 -38.345 1.00 39.31 515 ARG A C 1
ATOM 4006 O O . ARG A 1 515 ? -16.140 -38.635 -38.783 1.00 39.31 515 ARG A O 1
ATOM 4013 N N . PRO A 1 516 ? -14.082 -37.741 -38.674 1.00 43.38 516 PRO A N 1
ATOM 4014 C CA . PRO A 1 516 ? -13.212 -38.751 -38.049 1.00 43.38 516 PRO A CA 1
ATOM 4015 C C . PRO A 1 516 ? -11.893 -38.208 -37.464 1.00 43.38 516 PRO A C 1
ATOM 4017 O O . PRO A 1 516 ? -11.425 -37.119 -37.785 1.00 43.38 516 PRO A O 1
ATOM 4020 N N . ALA A 1 517 ? -11.300 -38.995 -36.563 1.00 36.62 517 ALA A N 1
ATOM 4021 C CA . ALA A 1 517 ? -10.063 -38.674 -35.849 1.00 36.62 517 ALA A CA 1
ATOM 4022 C C . ALA A 1 517 ? -8.790 -38.886 -36.697 1.00 36.62 517 ALA A C 1
ATOM 4024 O O . ALA A 1 517 ? -8.786 -39.652 -37.661 1.00 36.62 517 ALA A O 1
ATOM 4025 N N . ARG A 1 518 ? -7.674 -38.280 -36.267 1.00 35.41 518 ARG A N 1
ATOM 4026 C CA . ARG A 1 518 ? -6.308 -38.641 -36.691 1.00 35.41 518 ARG A CA 1
ATOM 4027 C C . ARG A 1 518 ? -5.417 -38.966 -35.474 1.00 35.41 518 ARG A C 1
ATOM 4029 O O . ARG A 1 518 ? -5.775 -38.584 -34.361 1.00 35.41 518 ARG A O 1
ATOM 4036 N N . PRO A 1 519 ? -4.348 -39.769 -35.654 1.00 45.00 519 PRO A N 1
ATOM 4037 C CA . PRO A 1 519 ? -3.962 -40.761 -34.647 1.00 45.00 519 PRO A CA 1
ATOM 4038 C C . PRO A 1 519 ? -2.823 -40.347 -33.702 1.00 45.00 519 PRO A C 1
ATOM 4040 O O . PRO A 1 519 ? -2.043 -39.440 -33.980 1.00 45.00 519 PRO A O 1
ATOM 4043 N N . ALA A 1 520 ? -2.707 -41.102 -32.606 1.00 38.91 520 ALA A N 1
ATOM 4044 C CA . ALA A 1 520 ? -1.601 -41.055 -31.652 1.00 38.91 520 ALA A CA 1
ATOM 4045 C C . ALA A 1 520 ? -0.259 -41.544 -32.260 1.00 38.91 520 ALA A C 1
ATOM 4047 O O . ALA A 1 520 ? -0.266 -42.341 -33.205 1.00 38.91 520 ALA A O 1
ATOM 4048 N N . PRO A 1 521 ? 0.898 -41.107 -31.723 1.00 47.44 521 PRO A N 1
ATOM 4049 C CA . PRO A 1 521 ? 2.217 -41.432 -32.271 1.00 47.44 521 PRO A CA 1
ATOM 4050 C C . PRO A 1 521 ? 2.681 -42.859 -31.931 1.00 47.44 521 PRO A C 1
ATOM 4052 O O . PRO A 1 521 ? 2.376 -43.393 -30.864 1.00 47.44 521 PRO A O 1
ATOM 4055 N N . ARG A 1 522 ? 3.491 -43.462 -32.816 1.00 34.16 522 ARG A N 1
ATOM 4056 C CA . ARG A 1 522 ? 4.227 -44.715 -32.551 1.00 34.16 522 ARG A CA 1
ATOM 4057 C C . ARG A 1 522 ? 5.693 -44.443 -32.147 1.00 34.16 522 ARG A C 1
ATOM 4059 O O . ARG A 1 522 ? 6.262 -43.467 -32.628 1.00 34.16 522 ARG A O 1
ATOM 4066 N N . PRO A 1 523 ? 6.306 -45.293 -31.296 1.00 57.94 523 PRO A N 1
ATOM 4067 C CA . PRO A 1 523 ? 7.660 -45.102 -30.761 1.00 57.94 523 PRO A CA 1
ATOM 4068 C C . PRO A 1 523 ? 8.747 -45.910 -31.512 1.00 57.94 523 PRO A C 1
ATOM 4070 O O . PRO A 1 523 ? 8.442 -46.617 -32.473 1.00 57.94 523 PRO A O 1
ATOM 4073 N N . ASN A 1 524 ? 9.973 -45.893 -30.952 1.00 33.16 524 ASN A N 1
ATOM 4074 C CA . ASN A 1 524 ? 11.225 -46.588 -31.336 1.00 33.16 524 ASN A CA 1
ATOM 4075 C C . ASN A 1 524 ? 12.168 -45.773 -32.260 1.00 33.16 524 ASN A C 1
ATOM 4077 O O . ASN A 1 524 ? 11.701 -44.975 -33.058 1.00 33.16 524 ASN A O 1
ATOM 4081 N N . ARG A 1 525 ? 13.507 -45.917 -32.197 1.00 31.34 525 ARG A N 1
ATOM 4082 C CA . ARG A 1 525 ? 14.340 -46.913 -31.476 1.00 31.34 525 ARG A CA 1
ATOM 4083 C C . ARG A 1 525 ? 15.734 -46.368 -31.104 1.00 31.34 525 ARG A C 1
ATOM 4085 O O . ARG A 1 525 ? 16.211 -45.400 -31.681 1.00 31.34 525 ARG A O 1
ATOM 4092 N N . LEU A 1 526 ? 16.397 -47.068 -30.181 1.00 35.56 526 LEU A N 1
ATOM 4093 C CA . LEU A 1 526 ? 17.811 -46.911 -29.809 1.00 35.56 526 LEU A CA 1
ATOM 4094 C C . LEU A 1 526 ? 18.793 -47.106 -30.980 1.00 35.56 526 LEU A C 1
ATOM 4096 O O . LEU A 1 526 ? 18.592 -47.997 -31.805 1.00 35.56 526 LEU A O 1
ATOM 4100 N N . ALA A 1 527 ? 19.949 -46.439 -30.902 1.00 34.62 527 ALA A N 1
ATOM 4101 C CA . ALA A 1 527 ? 21.217 -46.924 -31.454 1.00 34.62 527 ALA A CA 1
ATOM 4102 C C . ALA A 1 527 ? 22.363 -46.671 -30.451 1.00 34.62 527 ALA A C 1
ATOM 4104 O O . ALA A 1 527 ? 22.432 -45.611 -29.832 1.00 34.62 527 ALA A O 1
ATOM 4105 N N . ARG A 1 528 ? 23.244 -47.663 -30.255 1.00 37.38 528 ARG A N 1
ATOM 4106 C CA . ARG A 1 528 ? 24.417 -47.615 -29.356 1.00 37.38 528 ARG A CA 1
ATOM 4107 C C . ARG A 1 528 ? 25.718 -47.574 -30.164 1.00 37.38 528 ARG A C 1
ATOM 4109 O O . ARG A 1 528 ? 25.814 -48.244 -31.185 1.00 37.38 528 ARG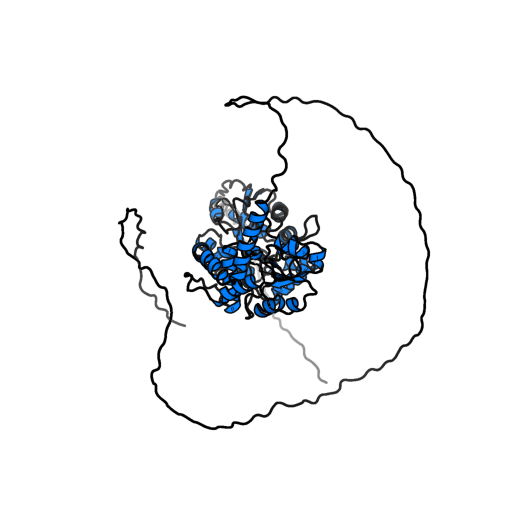 A O 1
ATOM 4116 N N . GLY A 1 529 ? 26.756 -46.956 -29.596 1.00 28.72 529 GLY A N 1
ATOM 4117 C CA . GLY A 1 529 ? 28.164 -47.134 -29.989 1.00 28.72 529 GLY A CA 1
ATOM 4118 C C . GLY A 1 529 ? 28.928 -45.808 -30.112 1.00 28.72 529 GLY A C 1
ATOM 4119 O O . GLY A 1 529 ? 28.339 -44.806 -30.486 1.00 28.72 529 GLY A O 1
ATOM 4120 N N . ARG A 1 530 ? 30.232 -45.727 -29.818 1.00 32.72 530 ARG A N 1
ATOM 4121 C CA . ARG A 1 530 ? 31.119 -46.678 -29.118 1.00 32.72 530 ARG A CA 1
ATOM 4122 C C . ARG A 1 530 ? 32.347 -45.897 -28.600 1.00 32.72 530 ARG A C 1
ATOM 4124 O O . ARG A 1 530 ? 32.889 -45.060 -29.307 1.00 32.72 530 ARG A O 1
ATOM 4131 N N . THR A 1 531 ? 32.766 -46.198 -27.374 1.00 33.03 531 THR A N 1
ATOM 4132 C CA . THR A 1 531 ? 34.067 -45.904 -26.726 1.00 33.03 531 THR A CA 1
ATOM 4133 C C . THR A 1 531 ? 35.253 -45.411 -27.580 1.00 33.03 531 THR A C 1
ATOM 4135 O O . THR A 1 531 ? 35.663 -46.107 -28.510 1.00 33.03 531 THR A O 1
ATOM 4138 N N . ARG A 1 532 ? 35.988 -44.404 -27.071 1.00 31.27 532 ARG A N 1
ATOM 4139 C CA . ARG A 1 532 ? 37.469 -44.437 -27.019 1.00 31.27 532 ARG A CA 1
ATOM 4140 C C . ARG A 1 532 ? 38.032 -43.638 -25.833 1.00 31.27 532 ARG A C 1
ATOM 4142 O O . ARG A 1 532 ? 37.810 -42.440 -25.719 1.00 31.27 532 ARG A O 1
ATOM 4149 N N . LEU A 1 533 ? 38.788 -44.326 -24.976 1.00 33.56 533 LEU A N 1
ATOM 4150 C CA . LEU A 1 533 ? 39.668 -43.753 -23.951 1.00 33.56 533 LEU A CA 1
ATOM 4151 C C . LEU A 1 533 ? 41.048 -43.461 -24.558 1.00 33.56 533 LEU A C 1
ATOM 4153 O O . LEU A 1 533 ? 41.536 -44.254 -25.366 1.00 33.56 533 LEU A O 1
ATOM 4157 N N . ARG A 1 534 ? 41.729 -42.406 -24.094 1.00 34.38 534 ARG A N 1
ATOM 4158 C CA . ARG A 1 534 ? 43.201 -42.339 -24.106 1.00 34.38 534 ARG A CA 1
ATOM 4159 C C . ARG A 1 534 ? 43.716 -41.420 -22.995 1.00 34.38 534 ARG A C 1
ATOM 4161 O O . ARG A 1 534 ? 43.330 -40.261 -22.924 1.00 34.38 534 ARG A O 1
ATOM 4168 N N . ASN A 1 535 ? 44.595 -41.958 -22.153 1.00 35.09 535 ASN A N 1
ATOM 4169 C CA . ASN A 1 535 ? 45.357 -41.204 -21.155 1.00 35.09 535 ASN A CA 1
ATOM 4170 C C . ASN A 1 535 ? 46.576 -40.524 -21.805 1.00 35.09 535 ASN A C 1
ATOM 4172 O O . ASN A 1 535 ? 47.126 -41.047 -22.774 1.00 35.09 535 ASN A O 1
ATOM 4176 N N . GLY A 1 536 ? 47.052 -39.424 -21.214 1.00 28.66 536 GLY A N 1
ATOM 4177 C CA . GLY A 1 536 ? 48.330 -38.783 -21.546 1.00 28.66 536 GLY A CA 1
ATOM 4178 C C . GLY A 1 536 ? 48.749 -37.801 -20.447 1.00 28.66 536 GLY A C 1
ATOM 4179 O O . GLY A 1 536 ? 47.961 -36.941 -20.065 1.00 28.66 536 GLY A O 1
ATOM 4180 N N . ARG A 1 537 ? 49.953 -37.971 -19.883 1.00 31.80 537 ARG A N 1
ATOM 4181 C CA . ARG A 1 537 ? 50.475 -37.175 -18.753 1.00 31.80 537 ARG A CA 1
ATOM 4182 C C . ARG A 1 537 ? 51.214 -35.903 -19.206 1.00 31.80 537 ARG A C 1
ATOM 4184 O O . ARG A 1 537 ? 51.763 -35.854 -20.296 1.00 31.80 537 ARG A O 1
ATOM 4191 N N . ALA A 1 538 ? 51.237 -34.945 -18.277 1.00 32.69 538 ALA A N 1
ATOM 4192 C CA . ALA A 1 538 ? 52.168 -33.831 -18.046 1.00 32.69 538 ALA A CA 1
ATOM 4193 C C . ALA A 1 538 ? 53.461 -33.695 -18.886 1.00 32.69 538 ALA A C 1
ATOM 4195 O O . ALA A 1 538 ? 54.191 -34.669 -19.032 1.00 32.69 538 ALA A O 1
ATOM 4196 N N . ALA A 1 539 ? 53.846 -32.438 -19.179 1.00 30.42 539 ALA A N 1
ATOM 4197 C CA . ALA A 1 539 ? 55.103 -31.838 -18.683 1.00 30.42 539 ALA A CA 1
ATOM 4198 C C . ALA A 1 539 ? 55.194 -30.301 -18.908 1.00 30.42 539 ALA A C 1
ATOM 4200 O O . ALA A 1 539 ? 54.809 -29.785 -19.948 1.00 30.42 539 ALA A O 1
ATOM 4201 N N . THR A 1 540 ? 55.704 -29.606 -17.883 1.00 32.72 540 THR A N 1
ATOM 4202 C CA . THR A 1 540 ? 56.536 -28.372 -17.854 1.00 32.72 540 THR A CA 1
ATOM 4203 C C . THR A 1 540 ? 56.672 -27.439 -19.080 1.00 32.72 540 THR A C 1
ATOM 4205 O O . THR A 1 540 ? 57.131 -27.860 -20.136 1.00 32.72 540 THR A O 1
ATOM 4208 N N . GLY A 1 541 ? 56.496 -26.121 -18.865 1.00 28.75 541 GLY A N 1
ATOM 4209 C CA . GLY A 1 541 ? 56.914 -25.067 -19.812 1.00 28.75 541 GLY A CA 1
ATOM 4210 C C . GLY A 1 541 ? 56.603 -23.621 -19.368 1.00 28.75 541 GLY A C 1
ATOM 4211 O O . GLY A 1 541 ? 55.541 -23.086 -19.665 1.00 28.75 541 GLY A O 1
ATOM 4212 N N . ARG A 1 542 ? 57.541 -22.977 -18.665 1.00 29.11 542 ARG A N 1
ATOM 4213 C CA . ARG A 1 542 ? 57.621 -21.533 -18.312 1.00 29.11 542 ARG A CA 1
ATOM 4214 C C . ARG A 1 542 ? 59.094 -21.107 -18.526 1.00 29.11 542 ARG A C 1
ATOM 4216 O O . ARG A 1 542 ? 59.921 -22.018 -18.555 1.00 29.11 542 ARG A O 1
ATOM 4223 N N . PRO A 1 543 ? 59.483 -19.811 -18.503 1.00 54.03 543 PRO A N 1
ATOM 4224 C CA . PRO A 1 543 ? 58.722 -18.551 -18.596 1.00 54.03 543 PRO A CA 1
ATOM 4225 C C . PRO A 1 543 ? 59.361 -17.540 -19.599 1.00 54.03 543 PRO A C 1
ATOM 4227 O O . PRO A 1 543 ? 60.290 -17.898 -20.308 1.00 54.03 543 PRO A O 1
ATOM 4230 N N . LEU A 1 544 ? 58.884 -16.283 -19.616 1.00 28.69 544 LEU A N 1
ATOM 4231 C CA . LEU A 1 544 ? 59.623 -14.989 -19.690 1.00 28.69 544 LEU A CA 1
ATOM 4232 C C . LEU A 1 544 ? 58.540 -13.879 -19.535 1.00 28.69 544 LEU A C 1
ATOM 4234 O O . LEU A 1 544 ? 57.487 -13.982 -20.155 1.00 28.69 544 LEU A O 1
ATOM 4238 N N . GLU A 1 545 ? 58.547 -13.047 -18.479 1.00 29.14 545 GLU A N 1
ATOM 4239 C CA . GLU A 1 545 ? 59.204 -11.714 -18.372 1.00 29.14 545 GLU A CA 1
ATOM 4240 C C . GLU A 1 545 ? 58.588 -10.636 -19.296 1.00 29.14 545 GLU A C 1
ATOM 4242 O O . GLU A 1 545 ? 58.334 -10.926 -20.455 1.00 29.14 545 GLU A O 1
ATOM 4247 N N . ARG A 1 546 ? 58.304 -9.370 -18.926 1.00 29.06 546 ARG A N 1
ATOM 4248 C CA . ARG A 1 546 ? 58.419 -8.469 -17.732 1.00 29.06 546 ARG A CA 1
ATOM 4249 C C . ARG A 1 546 ? 57.279 -7.403 -17.869 1.00 29.06 546 ARG A C 1
ATOM 4251 O O . ARG A 1 546 ? 56.597 -7.423 -18.885 1.00 29.06 546 ARG A O 1
ATOM 4258 N N . ALA A 1 547 ? 56.952 -6.447 -16.986 1.00 28.36 547 ALA A N 1
ATOM 4259 C CA . ALA A 1 547 ? 57.500 -5.900 -15.731 1.00 28.36 547 ALA A CA 1
ATOM 4260 C C . ALA A 1 547 ? 56.312 -5.474 -14.807 1.00 28.36 547 ALA A C 1
ATOM 4262 O O . ALA A 1 547 ? 55.214 -5.257 -15.310 1.00 28.36 547 ALA A O 1
ATOM 4263 N N . ALA A 1 548 ? 56.407 -5.548 -13.470 1.00 28.77 548 ALA A N 1
ATOM 4264 C CA . ALA A 1 548 ? 56.739 -4.453 -12.522 1.00 28.77 548 ALA A CA 1
ATOM 4265 C C . ALA A 1 548 ? 55.760 -3.240 -12.527 1.00 28.77 548 ALA A C 1
ATOM 4267 O O . ALA A 1 548 ? 55.332 -2.798 -13.583 1.00 28.77 548 ALA A O 1
ATOM 4268 N N . CYS A 1 549 ? 55.351 -2.644 -11.396 1.00 27.64 549 CYS A N 1
ATOM 4269 C CA . CYS A 1 549 ? 55.973 -2.595 -10.059 1.00 27.64 549 CYS A CA 1
ATOM 4270 C C . CYS A 1 549 ? 55.026 -2.995 -8.905 1.00 27.64 549 CYS A C 1
ATOM 4272 O O . CYS A 1 549 ? 53.807 -2.980 -9.055 1.00 27.64 549 CYS A O 1
ATOM 4274 N N . GLY A 1 550 ? 55.612 -3.342 -7.749 1.00 24.92 550 GLY A N 1
ATOM 4275 C CA . GLY A 1 550 ? 54.903 -3.772 -6.535 1.00 24.92 550 GLY A CA 1
ATOM 4276 C C . GLY A 1 550 ? 54.887 -2.737 -5.386 1.00 24.92 550 GLY A C 1
ATOM 4277 O O . GLY A 1 550 ? 54.442 -1.615 -5.617 1.00 24.92 550 GLY A O 1
ATOM 4278 N N . PRO A 1 551 ? 55.244 -3.107 -4.136 1.00 43.41 551 PRO A N 1
ATOM 4279 C CA . PRO A 1 551 ? 54.308 -2.923 -3.019 1.00 43.41 551 PRO A CA 1
ATOM 4280 C C . PRO A 1 551 ? 54.859 -2.142 -1.807 1.00 43.41 551 PRO A C 1
ATOM 4282 O O . PRO A 1 551 ? 56.064 -1.939 -1.680 1.00 43.41 551 PRO A O 1
ATOM 4285 N N . CYS A 1 552 ? 53.979 -1.819 -0.849 1.00 27.12 552 CYS A N 1
ATOM 4286 C CA . CYS A 1 552 ? 54.360 -1.490 0.532 1.00 27.12 552 CYS A CA 1
ATOM 4287 C C . CYS A 1 552 ? 53.521 -2.276 1.558 1.00 27.12 552 CYS A C 1
ATOM 4289 O O . CYS A 1 552 ? 52.341 -2.550 1.345 1.00 27.12 552 CYS A O 1
ATOM 4291 N N . ASP A 1 553 ? 54.192 -2.637 2.650 1.00 28.92 553 ASP A N 1
ATOM 4292 C CA . ASP A 1 553 ? 53.857 -3.653 3.659 1.00 28.92 553 ASP A CA 1
ATOM 4293 C C . ASP A 1 553 ? 53.230 -3.026 4.937 1.00 28.92 553 ASP A C 1
ATOM 4295 O O . ASP A 1 553 ? 53.451 -1.835 5.185 1.00 28.92 553 ASP A O 1
ATOM 4299 N N . PRO A 1 554 ? 52.447 -3.752 5.767 1.00 44.44 554 PRO A N 1
ATOM 4300 C CA . PRO A 1 554 ? 51.785 -3.192 6.944 1.00 44.44 554 PRO A CA 1
ATOM 4301 C C . PRO A 1 554 ? 52.584 -3.413 8.240 1.00 44.44 554 PRO A C 1
ATOM 4303 O O . PRO A 1 554 ? 53.247 -4.432 8.418 1.00 44.44 554 PRO A O 1
ATOM 4306 N N . ARG A 1 555 ? 52.431 -2.521 9.230 1.00 26.70 555 ARG A N 1
ATOM 4307 C CA . ARG A 1 555 ? 52.888 -2.781 10.609 1.00 26.70 555 ARG A CA 1
ATOM 4308 C C . ARG A 1 555 ? 51.826 -2.445 11.657 1.00 26.70 555 ARG A C 1
ATOM 4310 O O . ARG A 1 555 ? 51.247 -1.365 11.662 1.00 26.70 555 ARG A O 1
ATOM 4317 N N . MET A 1 556 ? 51.608 -3.409 12.554 1.00 25.77 556 MET A N 1
ATOM 4318 C CA . MET A 1 556 ? 50.905 -3.267 13.839 1.00 25.77 556 MET A CA 1
ATOM 4319 C C . MET A 1 556 ? 51.666 -2.266 14.753 1.00 25.77 556 MET A C 1
ATOM 4321 O O . MET A 1 556 ? 52.848 -2.031 14.523 1.00 25.77 556 MET A O 1
ATOM 4325 N N . ARG A 1 557 ? 51.109 -1.673 15.821 1.00 30.95 557 ARG A N 1
ATOM 4326 C CA . ARG A 1 557 ? 50.611 -2.313 17.066 1.00 30.95 557 ARG A CA 1
ATOM 4327 C C . ARG A 1 557 ? 49.768 -1.331 17.935 1.00 30.95 557 ARG A C 1
ATOM 4329 O O . ARG A 1 557 ? 49.596 -0.189 17.524 1.00 30.95 557 ARG A O 1
ATOM 4336 N N . PRO A 1 558 ? 49.165 -1.774 19.067 1.00 35.78 558 PRO A N 1
ATOM 4337 C CA . PRO A 1 558 ? 47.915 -1.196 19.579 1.00 35.78 558 PRO A CA 1
ATOM 4338 C C . PRO A 1 558 ? 48.050 -0.296 20.822 1.00 35.78 558 PRO A C 1
ATOM 4340 O O . PRO A 1 558 ? 49.059 -0.319 21.526 1.00 35.78 558 PRO A O 1
ATOM 4343 N N . SER A 1 559 ? 46.947 0.374 21.174 1.00 30.80 559 SER A N 1
ATOM 4344 C CA . SER A 1 559 ? 46.706 0.973 22.496 1.00 30.80 559 SER A CA 1
ATOM 4345 C C . SER A 1 559 ? 45.435 0.392 23.139 1.00 30.80 559 SER A C 1
ATOM 4347 O O . SER A 1 559 ? 44.532 -0.069 22.442 1.00 30.80 559 SER A O 1
ATOM 4349 N N . ARG A 1 560 ? 45.421 0.328 24.477 1.00 31.47 560 ARG A N 1
ATOM 4350 C CA . ARG A 1 560 ? 44.464 -0.427 25.316 1.00 31.47 560 ARG A CA 1
ATOM 4351 C C . ARG A 1 560 ? 43.172 0.363 25.656 1.00 31.47 560 ARG A C 1
ATOM 4353 O O . ARG A 1 560 ? 43.108 1.550 25.351 1.00 31.47 560 ARG A O 1
ATOM 4360 N N . PRO A 1 561 ? 42.135 -0.285 26.235 1.00 40.19 561 PRO A N 1
ATOM 4361 C CA . PRO A 1 561 ? 40.773 0.258 26.305 1.00 40.19 561 PRO A CA 1
ATOM 4362 C C . PRO A 1 561 ? 40.480 1.086 27.567 1.00 40.19 561 PRO A C 1
ATOM 4364 O O . PRO A 1 561 ? 41.178 0.971 28.573 1.00 40.19 561 PRO A O 1
ATOM 4367 N N . ILE A 1 562 ? 39.363 1.820 27.534 1.00 31.58 562 ILE A N 1
ATOM 4368 C CA . ILE A 1 562 ? 38.656 2.332 28.720 1.00 31.58 562 ILE A CA 1
ATOM 4369 C C . ILE A 1 562 ? 37.343 1.549 28.882 1.00 31.58 562 ILE A C 1
ATOM 4371 O O . ILE A 1 562 ? 36.734 1.130 27.898 1.00 31.58 562 ILE A O 1
ATOM 4375 N N . ALA A 1 563 ? 36.966 1.289 30.135 1.00 30.86 563 ALA A N 1
ATOM 4376 C CA . ALA A 1 563 ? 35.875 0.398 30.522 1.00 30.86 563 ALA A CA 1
ATOM 4377 C C . ALA A 1 563 ? 34.504 1.096 30.630 1.00 30.86 563 ALA A C 1
ATOM 4379 O O . ALA A 1 563 ? 34.414 2.317 30.721 1.00 30.86 563 ALA A O 1
ATOM 4380 N N . GLY A 1 564 ? 33.448 0.277 30.676 1.00 29.47 564 GLY A N 1
ATOM 4381 C CA . GLY A 1 564 ? 32.045 0.688 30.785 1.00 29.47 564 GLY A CA 1
ATOM 4382 C C . GLY A 1 564 ? 31.187 -0.080 29.771 1.00 29.47 564 GLY A C 1
ATOM 4383 O O . GLY A 1 564 ? 31.234 0.219 28.588 1.00 29.47 564 GLY A O 1
ATOM 4384 N N . GLY A 1 565 ? 30.415 -1.111 30.111 1.00 28.72 565 GLY A N 1
ATOM 4385 C CA . GLY A 1 565 ? 30.075 -1.634 31.434 1.00 28.72 565 GLY A CA 1
ATOM 4386 C C . GLY A 1 565 ? 28.563 -1.769 31.572 1.00 28.72 565 GLY A C 1
ATOM 4387 O O . GLY A 1 565 ? 27.946 -0.922 32.197 1.00 28.72 565 GLY A O 1
ATOM 4388 N N . TYR A 1 566 ? 27.983 -2.820 30.988 1.00 29.44 566 TYR A N 1
ATOM 4389 C CA . TYR A 1 566 ? 26.643 -3.323 31.310 1.00 29.44 566 TYR A CA 1
ATOM 4390 C C . TYR A 1 566 ? 26.576 -4.808 30.941 1.00 29.44 566 TYR A C 1
ATOM 4392 O O . TYR A 1 566 ? 26.801 -5.176 29.788 1.00 29.44 566 TYR A O 1
ATOM 4400 N N . ALA A 1 567 ? 26.300 -5.664 31.924 1.00 31.84 567 ALA A N 1
ATOM 4401 C CA . ALA A 1 567 ? 26.084 -7.092 31.711 1.00 31.84 567 ALA A CA 1
ATOM 4402 C C . ALA A 1 567 ? 24.574 -7.371 31.582 1.00 31.84 567 ALA A C 1
ATOM 4404 O O . ALA A 1 567 ? 23.809 -6.865 32.406 1.00 31.84 567 ALA A O 1
ATOM 4405 N N . PRO A 1 568 ? 24.121 -8.173 30.601 1.00 41.12 568 PRO A N 1
ATOM 4406 C CA . PRO A 1 568 ? 22.742 -8.642 30.568 1.00 41.12 568 PRO A CA 1
ATOM 4407 C C . PRO A 1 568 ? 22.517 -9.724 31.644 1.00 41.12 568 PRO A C 1
ATOM 4409 O O . PRO A 1 568 ? 23.424 -10.521 31.910 1.00 41.12 568 PRO A O 1
ATOM 4412 N N . PRO A 1 569 ? 21.323 -9.798 32.260 1.00 43.31 569 PRO A N 1
ATOM 4413 C CA . PRO A 1 569 ? 21.012 -10.843 33.229 1.00 43.31 569 PRO A CA 1
ATOM 4414 C C . PRO A 1 569 ? 20.947 -12.221 32.555 1.00 43.31 569 PRO A C 1
ATOM 4416 O O . PRO A 1 569 ? 20.425 -12.372 31.449 1.00 43.31 569 PRO A O 1
ATOM 4419 N N . ARG A 1 570 ? 21.453 -13.250 33.245 1.00 35.94 570 ARG A N 1
ATOM 4420 C CA . ARG A 1 570 ? 21.239 -14.652 32.850 1.00 35.94 570 ARG A CA 1
ATOM 4421 C C . ARG A 1 570 ? 19.772 -15.040 33.097 1.00 35.94 570 ARG A C 1
ATOM 4423 O O . ARG A 1 570 ? 19.236 -14.650 34.134 1.00 35.94 570 ARG A O 1
ATOM 4430 N N . PRO A 1 571 ? 19.140 -15.842 32.222 1.00 39.69 571 PRO A N 1
ATOM 4431 C CA . PRO A 1 571 ? 17.822 -16.399 32.502 1.00 39.69 571 PRO A CA 1
ATOM 4432 C C . PRO A 1 571 ? 17.903 -17.412 33.652 1.00 39.69 571 PRO A C 1
ATOM 4434 O O . PRO A 1 571 ? 18.827 -18.227 33.712 1.00 39.69 571 PRO A O 1
ATOM 4437 N N . SER A 1 572 ? 16.931 -17.367 34.561 1.00 37.69 572 SER A N 1
ATOM 4438 C CA . SER A 1 572 ? 16.789 -18.344 35.638 1.00 37.69 572 SER A CA 1
ATOM 4439 C C . SER A 1 572 ? 16.222 -19.663 35.109 1.00 37.69 572 SER A C 1
ATOM 4441 O O . SER A 1 572 ? 15.203 -19.708 34.423 1.00 37.69 572 SER A O 1
ATOM 4443 N N . THR A 1 573 ? 16.878 -20.765 35.460 1.00 37.84 573 THR A N 1
ATOM 4444 C CA . THR A 1 573 ? 16.383 -22.124 35.229 1.00 37.84 573 THR A CA 1
ATOM 4445 C C . THR A 1 573 ? 15.453 -22.545 36.363 1.00 37.84 573 THR A C 1
ATOM 4447 O O . THR A 1 573 ? 15.911 -22.666 37.500 1.00 37.84 573 THR A O 1
ATOM 4450 N N . ALA A 1 574 ? 14.183 -22.834 36.069 1.00 35.25 574 ALA A N 1
ATOM 4451 C CA . ALA A 1 574 ? 13.280 -23.500 37.009 1.00 35.25 574 ALA A CA 1
ATOM 4452 C C . ALA A 1 574 ? 12.180 -24.302 36.288 1.00 35.25 574 ALA A C 1
ATOM 4454 O O . ALA A 1 574 ? 11.474 -23.760 35.444 1.00 35.25 574 ALA A O 1
ATOM 4455 N N . GLY A 1 575 ? 11.988 -25.567 36.688 1.00 33.03 575 GLY A N 1
ATOM 4456 C CA . GLY A 1 575 ? 10.671 -26.218 36.631 1.00 33.03 575 GLY A CA 1
ATOM 4457 C C . GLY A 1 575 ? 10.289 -27.064 35.406 1.00 33.03 575 GLY A C 1
ATOM 4458 O O . GLY A 1 575 ? 9.187 -26.896 34.895 1.00 33.03 575 GLY A O 1
ATOM 4459 N N . SER A 1 576 ? 11.101 -28.038 34.978 1.00 32.41 576 SER A N 1
ATOM 4460 C CA . SER A 1 576 ? 10.599 -29.131 34.115 1.00 32.41 576 SER A CA 1
ATOM 4461 C C . SER A 1 576 ? 9.999 -30.276 34.948 1.00 32.41 576 SER A C 1
ATOM 4463 O O . SER A 1 576 ? 10.739 -31.078 35.522 1.00 32.41 576 SER A O 1
ATOM 4465 N N . GLY A 1 577 ? 8.665 -30.350 35.006 1.00 37.38 577 GLY A N 1
ATOM 4466 C CA . GLY A 1 577 ? 7.910 -31.481 35.568 1.00 37.38 577 GLY A CA 1
ATOM 4467 C C . GLY A 1 577 ? 7.822 -32.697 34.619 1.00 37.38 577 GLY A C 1
ATOM 4468 O O . GLY A 1 577 ? 8.116 -32.562 33.430 1.00 37.38 577 GLY A O 1
ATOM 4469 N N . PRO A 1 578 ? 7.441 -33.889 35.124 1.00 44.12 578 PRO A N 1
ATOM 4470 C CA . PRO A 1 578 ? 7.505 -35.155 34.381 1.00 44.12 578 PRO A CA 1
ATOM 4471 C C . PRO A 1 578 ? 6.357 -35.349 33.361 1.00 44.12 578 PRO A C 1
ATOM 4473 O O . PRO A 1 578 ? 5.325 -34.682 33.451 1.00 44.12 578 PRO A O 1
ATOM 4476 N N . PRO A 1 579 ? 6.510 -36.267 32.382 1.00 48.25 579 PRO A N 1
ATOM 4477 C CA . PRO A 1 579 ? 5.625 -36.353 31.219 1.00 48.25 579 PRO A CA 1
ATOM 4478 C C . PRO A 1 579 ? 4.298 -37.076 31.491 1.00 48.25 579 PRO A C 1
ATOM 4480 O O . PRO A 1 579 ? 4.252 -38.124 32.137 1.00 48.25 579 PRO A O 1
ATOM 4483 N N . VAL A 1 580 ? 3.221 -36.569 30.886 1.00 42.69 580 VAL A N 1
ATOM 4484 C CA . VAL A 1 580 ? 1.914 -37.240 30.836 1.00 42.69 580 VAL A CA 1
ATOM 4485 C C . VAL A 1 580 ? 1.902 -38.273 29.705 1.00 42.69 580 VAL A C 1
ATOM 4487 O O . VAL A 1 580 ? 2.251 -37.974 28.564 1.00 42.69 580 VAL A O 1
ATOM 4490 N N . ARG A 1 581 ? 1.473 -39.502 30.020 1.00 37.25 581 ARG A N 1
ATOM 4491 C CA . ARG A 1 581 ? 1.236 -40.577 29.042 1.00 37.25 581 ARG A CA 1
ATOM 4492 C C . ARG A 1 581 ? 0.107 -40.201 28.079 1.00 37.25 581 ARG A C 1
ATOM 4494 O O . ARG A 1 581 ? -1.000 -39.920 28.525 1.00 37.25 581 ARG A O 1
ATOM 4501 N N . ALA A 1 582 ? 0.341 -40.352 26.778 1.00 37.78 582 ALA A N 1
ATOM 4502 C CA . ALA A 1 582 ? -0.735 -40.475 25.800 1.00 37.78 582 ALA A CA 1
ATOM 4503 C C . ALA A 1 582 ? -1.162 -41.951 25.691 1.00 37.78 582 ALA A C 1
ATOM 4505 O O . ALA A 1 582 ? -0.382 -42.794 25.249 1.00 37.78 582 ALA A O 1
ATOM 4506 N N . SER A 1 583 ? -2.394 -42.271 26.090 1.00 45.38 583 SER A N 1
ATOM 4507 C CA . SER A 1 583 ? -3.068 -43.522 25.719 1.00 45.38 583 SER A CA 1
ATOM 4508 C C . SER A 1 583 ? -3.962 -43.262 24.512 1.00 45.38 583 SER A C 1
ATOM 4510 O O . SER A 1 583 ? -4.794 -42.358 24.562 1.00 45.38 583 SER A O 1
ATOM 4512 N N . GLY A 1 584 ? -3.791 -44.034 23.442 1.00 39.78 584 GLY A N 1
ATOM 4513 C CA . GLY A 1 584 ? -4.543 -43.837 22.205 1.00 39.78 584 GLY A CA 1
ATOM 4514 C C . GLY A 1 584 ? -5.972 -44.382 22.241 1.00 39.78 584 GLY A C 1
ATOM 4515 O O . GLY A 1 584 ? -6.264 -45.345 22.954 1.00 39.78 584 GLY A O 1
ATOM 4516 N N . ARG A 1 585 ? -6.814 -43.800 21.386 1.00 38.56 585 ARG A N 1
ATOM 4517 C CA . ARG A 1 585 ? -7.842 -44.470 20.582 1.00 38.56 585 ARG A CA 1
ATOM 4518 C C . ARG A 1 585 ? -8.062 -43.672 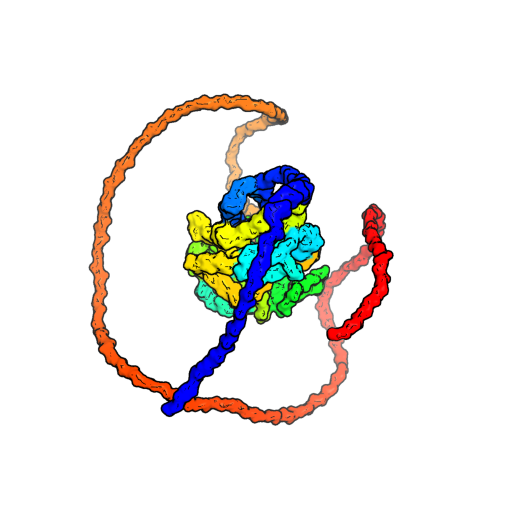19.302 1.00 38.56 585 ARG A C 1
ATOM 4520 O O . ARG A 1 585 ? -7.865 -42.440 19.370 1.00 38.56 585 ARG A O 1
#

Radius of gyration: 38.78 Å; Cα contacts (8 Å, |Δi|>4): 745; chains: 1; bounding box: 126×107×108 Å

Organism: Burkholderia pseudomallei (strain 1710b) (NCBI:txid320372)

pLDDT: mean 75.04, std 28.81, range [24.92, 98.94]